Protein AF-A0AAW1ATE4-F1 (afdb_monomer)

Mean predicted aligned error: 20.97 Å

Solvent-accessible surface area (backbone atoms only — not comparable to full-atom values): 43400 Å² total; per-residue (Å²): 132,89,85,89,86,90,88,86,87,87,91,84,89,86,90,86,86,86,87,83,88,84,89,86,86,84,89,88,83,87,87,88,92,88,87,85,88,91,90,89,90,93,88,84,88,90,90,84,92,85,89,89,84,89,90,86,88,87,90,82,89,82,89,86,90,87,90,84,87,90,87,89,89,85,85,85,90,85,93,84,83,91,86,84,90,88,88,85,88,83,88,84,88,83,90,88,86,90,85,89,89,84,90,90,82,89,80,90,80,89,81,84,90,84,93,82,85,90,89,79,87,86,90,80,93,78,83,88,80,94,73,84,86,78,74,77,78,68,76,78,68,75,79,71,66,48,88,79,44,73,50,60,45,72,39,49,70,30,24,54,79,45,57,67,39,61,70,57,35,53,50,53,37,62,54,56,71,74,40,44,34,34,41,37,31,44,32,52,42,94,87,39,62,33,58,53,52,48,53,49,52,36,43,68,74,33,91,56,59,58,48,74,53,70,54,70,78,32,40,82,64,92,67,50,29,22,51,34,39,42,32,26,63,91,57,39,44,82,76,49,73,50,67,59,78,65,63,57,87,89,56,93,67,57,80,49,49,43,57,32,60,34,37,34,28,39,23,80,42,38,87,55,47,61,43,34,41,38,44,40,60,39,51,51,97,45,12,55,59,41,52,24,49,48,43,56,52,50,50,48,46,30,72,76,68,69,50,60,37,35,39,40,35,21,37,35,35,54,22,69,94,42,31,48,84,84,50,46,75,75,19,54,49,66,63,38,86,68,41,45,67,52,50,50,81,89,39,57,61,60,79,59,103,62,81,28,20,25,50,40,42,32,34,25,32,67,64,46,57,70,68,54,65,84,89,66,65,70,74,80,58,54,41,73,78,69,68,47,53,72,69,63,43,38,52,51,69,43,94,72,77,92,78,82,81,84,86,80,86,84,92,83,90,83,81,85,84,83,89,83,87,85,83,86,84,91,78,91,76,84,92,74,74,94,72,79,79,82,82,70,83,70,66,75,57,44,32,38,35,24,27,48,33,62,68,31,24,54,75,49,56,66,38,77,64,44,32,55,50,52,44,62,56,58,67,74,43,36,31,33,41,39,31,47,32,54,45,95,83,41,61,36,59,53,52,48,47,56,47,36,49,70,76,43,98,55,53,57,50,74,52,67,49,69,84,34,41,86,60,96,68,52,28,27,52,35,38,42,32,22,63,79,50,35,45,86,73,50,74,49,72,49,90,55,90,88,52,73,43,60,41,54,34,54,31,36,32,32,31,31,59,95,52,93,36,65,44,35,40,36,43,42,58,46,56,56,92,45,16,56,57,43,53,22,51,48,43,59,52,50,53,52,44,32,70,76,65,74,51,53,32,36,36,38,34,22,38,37,36,54,22,68,95,38,34,41,92,73,52,51,79,74,16,50,48,69,68,38,86,67,40,42,73,54,50,54,86,88,42,57,25,51,63,57,100,71,80,33,20,25,49,41,40,33,36,25,33,82,61,45,64,59,16,45,43,90,82,46,45,41,67,51,60,56,36,74,73,70,68,47,54,73,65,63,32,50,69,47,17,52,42,39,33,40,33,34,31,28,57,68,76

Secondary structure (DSSP, 8-state):
-----------------------------------------------------------------------------------------PPP---------------------------------------------------------EEEEEEEEESHHHHSSHHHHHHHHHHHTT-SEEEEEEE--TT-HHHHHHHHHHHHH-SSPEEEEEPPPB-SSS--BEEEEEEETTT-EEEEEEE---S-TT-S--S-TT--EEEEEE-TTSSSSEEEEEE----GGGHHHHHHHHHHHHHHHHHHH----EEEEEE---STTTS-TTTGGG-HHHHSTTSEESS-TT----SSS-----EEEEEESHHHHHHS-TT------HHHHHT--HHHHHTTTSS----------------PPPP--------PPPP--TTTTSS----PPEEEEEEEEEEESHHHHH-TTHHHHHHHHHTT-SEEEEEEE--TTSHHHHHHHHHHHHH-SS-EEEEE---B-SSS--BEEEEEEETTTEEEEEEEEPP-TT---SS--EEEEEEETTSS-EEEEEE----TTTHHHHHHHHHHHHHHHHHHH----EEEEEE---STTTS-TTGGGG-HHHHSTT-EESS-TT---BSSS-----EEEEE-STTHHHHBPTT--EE--HHHHHT--HHHHHHH-SBPPEEEEES--

Organism: Crotalus adamanteus (NCBI:txid8729)

InterPro domains:
  IPR005135 Endonuclease/exonuclease/phosphatase [PF03372] (153-365)
  IPR005135 Endonuclease/exonuclease/phosphatase [PF03372] (450-691)
  IPR016202 Deoxyribonuclease I [PR00130] (158-187)
  IPR016202 Deoxyribonuclease I [PR00130] (188-217)
  IPR016202 Deoxyribonuclease I [PR00130] (227-256)
  IPR016202 Deoxyribonuclease I [PR00130] (272-301)
  IPR016202 Deoxyribonuclease I [PR00130] (302-331)
  IPR016202 Deoxyribonuclease I [PR00130] (332-361)
  IPR016202 Deoxyribonuclease I [PR00130] (361-383)
  IPR016202 Deoxyribonuclease I [SM00476] (129-397)
  IPR016202 Deoxyribonuclease I [SM00476] (429-699)
  IPR018057 Deoxyribonuclease I, active site [PS00919] (277-297)
  IPR033125 Deoxyribonuclease I, conservied site [PS00918] (314-321)
  IPR033125 Deoxyribonuclease I, conservied site [PS00918] (606-613)
  IPR036691 Endonuclease/exonuclease/phosphatase superfamily [G3DSA:3.60.10.10] (148-398)
  IPR036691 Endonuclease/exonuclease/phosphatase superfamily [G3DSA:3.60.10.10] (446-699)
  IPR036691 Endonuclease/exonuclease/phosphatase superfamily [SSF56219] (148-382)
  IPR036691 Endonuclease/exonuclease/phosphatase superfamily [SSF56219] (447-698)

Radius of gyration: 39.4 Å; Cα contacts (8 Å, |Δi|>4): 1087; chains: 1; bounding box: 134×125×100 Å

Sequence (701 aa):
MPARPPARNPGRPERGRRLRGPGDASPFVSPPFRGAAPAGPPGALPAGRLGPGAEKPADALQGPDKGRPDKSLDPELRLRGERVVGEVDQPRGQKRPGVAPSKGSPSSGWRSSARARFLGPPLTETAPPAGSATAHFGLLLPRLTLSLRIGAFNIRAFGDKKLSNQTISSFIVRILTAYDLALIQEVRDADLSAVKKLMHLVNWASPNAFSYLVSKPLGHNSYKEQYLFIYRRDRVSPVESYYYKDGCEPCSNTTFSRKPFIVKFAVPQAEVKELVLVPLHAAPEAAVTEIDALYDVYQDVKSRWGATDALLLGDFNAGCKYVRVEDWPSIRLRSIKDFQWLILDTADTTVTNTVCAYDRIVAVGSKLRESILPATAKVDNFQKTLKLSSKDALAFQTEGEPGYATARREFRGSSKPPLDSVQGSSMKLVAILPGLALMLQAAVALQICAFNIRSFGDTKLSDQSVSKIIVKILSRYDLVLVQEVRDTDLSAVQELVKRLNRASKHSYDYVISESLGRENYKEMYLFLYRTQSFSLVNQYQYPNPDSTFSRPPFIVKFAASGSKNELVLVPLHTPPNEAVAEIDALYDVYLKVIDKWQTDNIMFLGDFNADCSYVGKKDWSSIRLRTSEVFKWLISDDIDTTVGNSDCAYDRIVVSGSKLRKWIVPKSAKVFDFQRAFKLSQEEALAVSDHFPVEAELTSP

pLDDT: mean 76.96, std 26.74, range [24.56, 98.94]

Structure (mmCIF, N/CA/C/O backbone):
data_AF-A0AAW1ATE4-F1
#
_entry.id   AF-A0AAW1ATE4-F1
#
loop_
_atom_site.group_PDB
_atom_site.id
_atom_site.type_symbol
_atom_site.label_atom_id
_atom_site.label_alt_id
_atom_site.label_comp_id
_atom_site.label_asym_id
_atom_site.label_entity_id
_atom_site.label_seq_id
_atom_site.pdbx_PDB_ins_code
_atom_site.Cartn_x
_atom_site.Cartn_y
_atom_site.Cartn_z
_atom_site.occupancy
_atom_site.B_iso_or_equiv
_atom_site.auth_seq_id
_atom_site.auth_comp_id
_atom_site.auth_asym_id
_atom_site.auth_atom_id
_atom_site.pdbx_PDB_model_num
ATOM 1 N N . MET A 1 1 ? 18.763 59.905 25.344 1.00 46.28 1 MET A N 1
ATOM 2 C CA . MET A 1 1 ? 18.373 60.446 24.015 1.00 46.28 1 MET A CA 1
ATOM 3 C C . MET A 1 1 ? 19.020 61.824 23.892 1.00 46.28 1 MET A C 1
ATOM 5 O O . MET A 1 1 ? 19.184 62.424 24.949 1.00 46.28 1 MET A O 1
ATOM 9 N N . PRO A 1 2 ? 19.490 62.291 22.716 1.00 58.91 2 PRO A N 1
ATOM 10 C CA . PRO A 1 2 ? 18.819 62.252 21.404 1.00 58.91 2 PRO A CA 1
ATOM 11 C C . PRO A 1 2 ? 19.425 61.224 20.421 1.00 58.91 2 PRO A C 1
ATOM 13 O O . PRO A 1 2 ? 19.948 60.208 20.878 1.00 58.91 2 PRO A O 1
ATOM 16 N N . ALA A 1 3 ? 19.268 61.418 19.099 1.00 43.12 3 ALA A N 1
ATOM 17 C CA . ALA A 1 3 ? 19.493 60.382 18.085 1.00 43.12 3 ALA A CA 1
ATOM 18 C C . ALA A 1 3 ? 20.007 60.873 16.707 1.00 43.12 3 ALA A C 1
ATOM 20 O O . ALA A 1 3 ? 19.557 61.894 16.198 1.00 43.12 3 ALA A O 1
ATOM 21 N N . ARG A 1 4 ? 20.792 59.984 16.069 1.00 44.59 4 ARG A N 1
ATOM 22 C CA . ARG A 1 4 ? 21.057 59.809 14.616 1.00 44.59 4 ARG A CA 1
ATOM 23 C C . ARG A 1 4 ? 21.988 60.812 13.869 1.00 44.59 4 ARG A C 1
ATOM 25 O O . ARG A 1 4 ? 22.294 61.867 14.409 1.00 44.59 4 ARG A O 1
ATOM 32 N N . PRO A 1 5 ? 22.568 60.398 12.706 1.00 69.69 5 PRO A N 1
ATOM 33 C CA . PRO A 1 5 ? 23.907 60.828 12.256 1.00 69.69 5 PRO A CA 1
ATOM 34 C C . PRO A 1 5 ? 23.909 61.573 10.895 1.00 69.69 5 PRO A C 1
ATOM 36 O O . PRO A 1 5 ? 22.839 61.896 10.378 1.00 69.69 5 PRO A O 1
ATOM 39 N N . PRO A 1 6 ? 25.088 61.819 10.277 1.00 58.69 6 PRO A N 1
ATOM 40 C CA . PRO A 1 6 ? 25.562 60.885 9.235 1.00 58.69 6 PRO A CA 1
ATOM 41 C C . PRO A 1 6 ? 27.085 60.598 9.264 1.00 58.69 6 PRO A C 1
ATOM 43 O O . PRO A 1 6 ? 27.816 61.113 10.103 1.00 58.69 6 PRO A O 1
ATOM 46 N N . ALA A 1 7 ? 27.563 59.741 8.351 1.00 40.22 7 ALA A N 1
ATOM 47 C CA . ALA A 1 7 ? 28.939 59.223 8.318 1.00 40.22 7 ALA A CA 1
ATOM 48 C C . ALA A 1 7 ? 29.846 59.872 7.248 1.00 40.22 7 ALA A C 1
ATOM 50 O O . ALA A 1 7 ? 29.379 60.247 6.173 1.00 40.22 7 ALA A O 1
ATOM 51 N N . ARG A 1 8 ? 31.163 59.900 7.512 1.00 35.44 8 ARG A N 1
ATOM 52 C CA . ARG A 1 8 ? 32.274 60.080 6.549 1.00 35.44 8 ARG A CA 1
ATOM 53 C C . ARG A 1 8 ? 33.552 59.456 7.123 1.00 35.44 8 ARG A C 1
ATOM 55 O O . ARG A 1 8 ? 33.793 59.628 8.312 1.00 35.44 8 ARG A O 1
ATOM 62 N N . ASN A 1 9 ? 34.394 58.825 6.295 1.00 35.75 9 ASN A N 1
ATOM 63 C CA . ASN A 1 9 ? 35.826 58.652 6.597 1.00 35.75 9 ASN A CA 1
ATOM 64 C C . ASN A 1 9 ? 36.662 58.334 5.325 1.00 35.75 9 ASN A C 1
ATOM 66 O O . ASN A 1 9 ? 36.251 57.454 4.567 1.00 35.75 9 ASN A O 1
ATOM 70 N N . PRO A 1 10 ? 37.800 59.012 5.064 1.00 47.81 10 PRO A N 1
ATOM 71 C CA . PRO A 1 10 ? 38.757 58.685 3.992 1.00 47.81 10 PRO A CA 1
ATOM 72 C C . PRO A 1 10 ? 40.072 58.053 4.519 1.00 47.81 10 PRO A C 1
ATOM 74 O O . PRO A 1 10 ? 40.373 58.165 5.704 1.00 47.81 10 PRO A O 1
ATOM 77 N N . GLY A 1 11 ? 40.911 57.455 3.652 1.00 30.06 11 GLY A N 1
ATOM 78 C CA . GLY A 1 11 ? 42.280 57.037 4.036 1.00 30.06 11 GLY A CA 1
ATOM 79 C C . GLY A 1 11 ? 43.089 56.239 2.989 1.00 30.06 11 GLY A C 1
ATOM 80 O O . GLY A 1 11 ? 42.661 55.175 2.550 1.00 30.06 11 GLY A O 1
ATOM 81 N N . ARG A 1 12 ? 44.267 56.758 2.593 1.00 35.06 12 ARG A N 1
ATOM 82 C CA . ARG A 1 12 ? 45.320 56.175 1.707 1.00 35.06 12 ARG A CA 1
ATOM 83 C C . ARG A 1 12 ? 46.525 57.160 1.670 1.00 35.06 12 ARG A C 1
ATOM 85 O O . ARG A 1 12 ? 46.280 58.315 2.021 1.00 35.06 12 ARG A O 1
ATOM 92 N N . PRO A 1 13 ? 47.722 56.859 1.099 1.00 56.91 13 PRO A N 1
ATOM 93 C CA . PRO A 1 13 ? 48.429 55.589 0.815 1.00 56.91 13 PRO A CA 1
ATOM 94 C C . PRO A 1 13 ? 49.706 55.490 1.734 1.00 56.91 13 PRO A C 1
ATOM 96 O O . PRO A 1 13 ? 49.521 55.770 2.909 1.00 56.91 13 PRO A O 1
ATOM 99 N N . GLU A 1 14 ? 50.970 55.093 1.444 1.00 33.28 14 GLU A N 1
ATOM 100 C CA . GLU A 1 14 ? 51.760 54.676 0.253 1.00 33.28 14 GLU A CA 1
ATOM 101 C C . GLU A 1 14 ? 52.920 53.670 0.574 1.00 33.28 14 GLU A C 1
ATOM 103 O O . GLU A 1 14 ? 53.337 53.493 1.713 1.00 33.28 14 GLU A O 1
ATOM 108 N N . ARG A 1 15 ? 53.440 53.063 -0.506 1.00 38.31 15 ARG A N 1
ATOM 109 C CA . ARG A 1 15 ? 54.700 52.310 -0.813 1.00 38.31 15 ARG A CA 1
ATOM 110 C C . ARG A 1 15 ? 55.956 52.238 0.102 1.00 38.31 15 ARG A C 1
ATOM 112 O O . ARG A 1 15 ? 56.492 53.246 0.546 1.00 38.31 15 ARG A O 1
ATOM 119 N N . GLY A 1 16 ? 56.640 51.079 -0.023 1.00 31.05 16 GLY A N 1
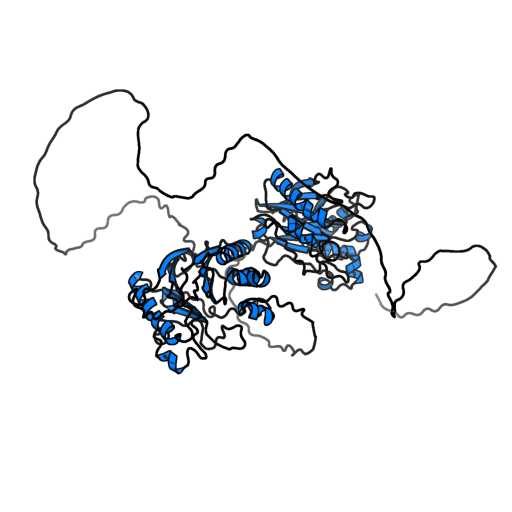ATOM 120 C CA . GLY A 1 16 ? 58.120 50.889 -0.016 1.00 31.05 16 GLY A CA 1
ATOM 121 C C . GLY A 1 16 ? 58.581 49.646 0.779 1.00 31.05 16 GLY A C 1
ATOM 122 O O . GLY A 1 16 ? 57.984 49.374 1.807 1.00 31.05 16 GLY A O 1
ATOM 123 N N . ARG A 1 17 ? 59.590 48.820 0.421 1.00 32.59 17 ARG A N 1
ATOM 124 C CA . ARG A 1 17 ? 60.541 48.684 -0.724 1.00 32.59 17 ARG A CA 1
ATOM 125 C C . ARG A 1 17 ? 60.870 47.173 -0.955 1.00 32.59 17 ARG A C 1
ATOM 127 O O . ARG A 1 17 ? 60.460 46.337 -0.163 1.00 32.59 17 ARG A O 1
ATOM 134 N N . ARG A 1 18 ? 61.612 46.813 -2.023 1.00 38.41 18 ARG A N 1
ATOM 135 C CA . ARG A 1 18 ? 62.042 45.422 -2.362 1.00 38.41 18 ARG A CA 1
ATOM 136 C C . ARG A 1 18 ? 63.415 45.022 -1.781 1.00 38.41 18 ARG A C 1
ATOM 138 O O . ARG A 1 18 ? 64.302 45.870 -1.760 1.00 38.41 18 ARG A O 1
ATOM 145 N N . LEU A 1 19 ? 63.636 43.715 -1.559 1.00 32.38 19 LEU A N 1
ATOM 146 C CA . LEU A 1 19 ? 64.928 43.009 -1.746 1.00 32.38 19 LEU A CA 1
ATOM 147 C C . LEU A 1 19 ? 64.717 41.624 -2.432 1.00 32.38 19 LEU A C 1
ATOM 149 O O . LEU A 1 19 ? 63.675 41.435 -3.056 1.00 32.38 19 LEU A O 1
ATOM 153 N N . ARG A 1 20 ? 65.737 40.743 -2.480 1.00 33.69 20 ARG A N 1
ATOM 154 C CA . ARG A 1 20 ? 65.942 39.678 -3.503 1.00 33.69 20 ARG A CA 1
ATOM 155 C C . ARG A 1 20 ? 65.688 38.235 -2.986 1.00 33.69 20 ARG A C 1
ATOM 157 O O . ARG A 1 20 ? 65.739 38.021 -1.784 1.00 33.69 20 ARG A O 1
ATOM 164 N N . GLY A 1 21 ? 65.453 37.274 -3.900 1.00 28.25 21 GLY A N 1
ATOM 165 C CA . GLY A 1 21 ? 65.449 35.804 -3.652 1.00 28.25 21 GLY A CA 1
ATOM 166 C C . GLY A 1 21 ? 66.847 35.159 -3.821 1.00 28.25 21 GLY A C 1
ATOM 167 O O . GLY A 1 21 ? 67.809 35.931 -3.745 1.00 28.25 21 GLY A O 1
ATOM 168 N N . PRO A 1 22 ? 67.014 33.835 -4.114 1.00 53.03 22 PRO A N 1
ATOM 169 C CA . PRO A 1 22 ? 66.054 32.867 -4.707 1.00 53.03 22 PRO A CA 1
ATOM 170 C C . PRO A 1 22 ? 66.010 31.446 -4.045 1.00 53.03 22 PRO A C 1
ATOM 172 O O . PRO A 1 22 ? 66.649 31.235 -3.021 1.00 53.03 22 PRO A O 1
ATOM 175 N N . GLY A 1 23 ? 65.321 30.477 -4.684 1.00 30.19 23 GLY A N 1
ATOM 176 C CA . GLY A 1 23 ? 65.329 29.021 -4.376 1.00 30.19 23 GLY A CA 1
ATOM 177 C C . GLY A 1 23 ? 64.262 28.573 -3.354 1.00 30.19 23 GLY A C 1
ATOM 178 O O . GLY A 1 23 ? 64.054 29.272 -2.369 1.00 30.19 23 GLY A O 1
ATOM 179 N N . ASP A 1 24 ? 63.507 27.475 -3.510 1.00 32.50 24 ASP A N 1
ATOM 180 C CA . ASP A 1 24 ? 63.437 26.449 -4.575 1.00 32.50 24 ASP A CA 1
ATOM 181 C C . ASP A 1 24 ? 61.974 26.089 -4.951 1.00 32.50 24 ASP A C 1
ATOM 183 O O . ASP A 1 24 ? 61.018 26.597 -4.365 1.00 32.50 24 ASP A O 1
ATOM 187 N N . ALA A 1 25 ? 61.801 25.237 -5.971 1.00 32.50 25 ALA A N 1
ATOM 188 C CA . ALA A 1 25 ? 60.526 24.817 -6.579 1.00 32.50 25 ALA A CA 1
ATOM 189 C C . ALA A 1 25 ? 60.298 23.286 -6.405 1.00 32.50 25 ALA A C 1
ATOM 191 O O . ALA A 1 25 ? 61.232 22.586 -6.033 1.00 32.50 25 ALA A O 1
ATOM 192 N N . SER A 1 26 ? 59.142 22.650 -6.660 1.00 36.22 26 SER A N 1
ATOM 193 C CA . SER A 1 26 ? 57.835 23.063 -7.215 1.00 36.22 26 SER A CA 1
ATOM 194 C C . SER A 1 26 ? 56.729 22.055 -6.784 1.00 36.22 26 SER A C 1
ATOM 196 O O . SER A 1 26 ? 57.073 20.984 -6.281 1.00 36.22 26 SER A O 1
ATOM 198 N N . PRO A 1 27 ? 55.419 22.331 -6.976 1.00 47.56 27 PRO A N 1
ATOM 199 C CA . PRO A 1 27 ? 54.317 21.446 -6.562 1.00 47.56 27 PRO A CA 1
ATOM 200 C C . PRO A 1 27 ? 53.849 20.470 -7.665 1.00 47.56 27 PRO A C 1
ATOM 202 O O . PRO A 1 27 ? 54.242 20.595 -8.824 1.00 47.56 27 PRO A O 1
ATOM 205 N N . PHE A 1 28 ? 52.926 19.558 -7.324 1.00 30.02 28 PHE A N 1
ATOM 206 C CA . PHE A 1 28 ? 52.178 18.730 -8.286 1.00 30.02 28 PHE A CA 1
ATOM 207 C C . PHE A 1 28 ? 50.675 19.058 -8.307 1.00 30.02 28 PHE A C 1
ATOM 209 O O . PHE A 1 28 ? 50.084 19.388 -7.280 1.00 30.02 28 PHE A O 1
ATOM 216 N N . VAL A 1 29 ? 50.067 18.960 -9.495 1.00 33.41 29 VAL A N 1
ATOM 217 C CA . VAL A 1 29 ? 48.660 19.293 -9.801 1.00 33.41 29 VAL A CA 1
ATOM 218 C C . VAL A 1 29 ? 48.060 18.201 -10.705 1.00 33.41 29 VAL A C 1
ATOM 220 O O . VAL A 1 29 ? 48.783 17.541 -11.449 1.00 33.41 29 VAL A O 1
ATOM 223 N N . SER A 1 30 ? 46.742 17.994 -10.628 1.00 33.41 30 SER A N 1
ATOM 224 C CA . SER A 1 30 ? 45.988 16.954 -11.349 1.00 33.41 30 SER A CA 1
ATOM 225 C C . SER A 1 30 ? 45.911 17.150 -12.882 1.00 33.41 30 SER A C 1
ATOM 227 O O . SER A 1 30 ? 45.843 18.292 -13.340 1.00 33.41 30 SER A O 1
ATOM 229 N N . PRO A 1 31 ? 45.821 16.065 -13.685 1.00 40.84 31 PRO A N 1
ATOM 230 C CA . PRO A 1 31 ? 45.549 16.119 -15.130 1.00 40.84 31 PRO A CA 1
ATOM 231 C C . PRO A 1 31 ? 44.036 16.013 -15.498 1.00 40.84 31 PRO A C 1
ATOM 233 O O . PRO A 1 31 ? 43.252 15.543 -14.671 1.00 40.84 31 PRO A O 1
ATOM 236 N N . PRO A 1 32 ? 43.602 16.413 -16.722 1.00 49.31 32 PRO A N 1
ATOM 237 C CA . PRO A 1 32 ? 42.180 16.511 -17.116 1.00 49.31 32 PRO A CA 1
ATOM 238 C C . PRO A 1 32 ? 41.705 15.556 -18.256 1.00 49.31 32 PRO A C 1
ATOM 240 O O . PRO A 1 32 ? 42.462 14.749 -18.783 1.00 49.31 32 PRO A O 1
ATOM 243 N N . PHE A 1 33 ? 40.430 15.695 -18.664 1.00 35.50 33 PHE A N 1
ATOM 244 C CA . PHE A 1 33 ? 39.697 14.917 -19.695 1.00 35.50 33 PHE A CA 1
ATOM 245 C C . PHE A 1 33 ? 39.772 15.466 -21.148 1.00 35.50 33 PHE A C 1
ATOM 247 O O . PHE A 1 33 ? 39.700 16.683 -21.327 1.00 35.50 33 PHE A O 1
ATOM 254 N N . ARG A 1 34 ? 39.749 14.562 -22.160 1.00 37.56 34 ARG A N 1
ATOM 255 C CA . ARG A 1 34 ? 39.213 14.616 -23.574 1.00 37.56 34 ARG A CA 1
ATOM 256 C C . ARG A 1 34 ? 39.957 13.563 -24.443 1.00 37.56 34 ARG A C 1
ATOM 258 O O . ARG A 1 34 ? 41.034 13.155 -24.038 1.00 37.56 34 ARG A O 1
ATOM 265 N N . GLY A 1 35 ? 39.512 13.055 -25.605 1.00 29.64 35 GLY A N 1
ATOM 266 C CA . GLY A 1 35 ? 38.329 13.232 -26.483 1.00 29.64 35 GLY A CA 1
ATOM 267 C C . GLY A 1 35 ? 38.207 12.024 -27.465 1.00 29.64 35 GLY A C 1
ATOM 268 O O . GLY A 1 35 ? 38.861 11.018 -27.216 1.00 29.64 35 GLY A O 1
ATOM 269 N N . ALA A 1 36 ? 37.395 12.060 -28.543 1.00 32.94 36 ALA A N 1
ATOM 270 C CA . ALA A 1 36 ? 36.958 10.835 -29.271 1.00 32.94 36 ALA A CA 1
ATOM 271 C C . ALA A 1 36 ? 37.007 10.846 -30.830 1.00 32.94 36 ALA A C 1
ATOM 273 O O . ALA A 1 36 ? 36.926 11.915 -31.430 1.00 32.94 36 ALA A O 1
ATOM 274 N N . ALA A 1 37 ? 36.962 9.630 -31.430 1.00 35.12 37 ALA A N 1
ATOM 275 C CA . ALA A 1 37 ? 36.621 9.268 -32.839 1.00 35.12 37 ALA A CA 1
ATOM 276 C C . ALA A 1 37 ? 37.640 9.665 -33.957 1.00 35.12 37 ALA A C 1
ATOM 278 O O . ALA A 1 37 ? 38.499 10.498 -33.668 1.00 35.12 37 ALA A O 1
ATOM 279 N N . PRO A 1 38 ? 37.604 9.118 -35.215 1.00 50.72 38 PRO A N 1
ATOM 280 C CA . PRO A 1 38 ? 36.571 8.311 -35.912 1.00 50.72 38 PRO A CA 1
ATOM 281 C C . PRO A 1 38 ? 37.084 6.992 -36.592 1.00 50.72 38 PRO A C 1
ATOM 283 O O . PRO A 1 38 ? 37.983 6.353 -36.058 1.00 50.72 38 PRO A O 1
ATOM 286 N N . ALA A 1 39 ? 36.482 6.532 -37.714 1.00 36.00 39 ALA A N 1
ATOM 287 C CA . ALA A 1 39 ? 36.603 5.164 -38.280 1.00 36.00 39 ALA A CA 1
ATOM 288 C C . ALA A 1 39 ? 36.851 5.074 -39.819 1.00 36.00 39 ALA A C 1
ATOM 290 O O . ALA A 1 39 ? 36.584 6.037 -40.536 1.00 36.00 39 ALA A O 1
ATOM 291 N N . GLY A 1 40 ? 37.284 3.901 -40.335 1.00 29.25 40 GLY A N 1
ATOM 292 C CA . GLY A 1 40 ? 37.405 3.571 -41.780 1.00 29.25 40 GLY A CA 1
ATOM 293 C C . GLY A 1 40 ? 37.854 2.107 -42.098 1.00 29.25 40 GLY A C 1
ATOM 294 O O . GLY A 1 40 ? 38.320 1.443 -41.174 1.00 29.25 40 GLY A O 1
ATOM 295 N N . PRO A 1 41 ? 37.681 1.567 -43.340 1.00 47.97 41 PRO A N 1
ATOM 296 C CA . PRO A 1 41 ? 37.652 0.106 -43.643 1.00 47.97 41 PRO A CA 1
ATOM 297 C C . PRO A 1 41 ? 38.587 -0.343 -44.836 1.00 47.97 41 PRO A C 1
ATOM 299 O O . PRO A 1 41 ? 39.496 0.415 -45.162 1.00 47.97 41 PRO A O 1
ATOM 302 N N . PRO A 1 42 ? 38.384 -1.474 -45.578 1.00 54.69 42 PRO A N 1
ATOM 303 C CA . PRO A 1 42 ? 38.532 -2.905 -45.196 1.00 54.69 42 PRO A CA 1
ATOM 304 C C . PRO A 1 42 ? 39.303 -3.823 -46.219 1.00 54.69 42 PRO A C 1
ATOM 306 O O . PRO A 1 42 ? 39.586 -3.412 -47.341 1.00 54.69 42 PRO A O 1
ATOM 309 N N . GLY A 1 43 ? 39.518 -5.118 -45.892 1.00 29.39 43 GLY A N 1
ATOM 310 C CA . GLY A 1 43 ? 39.906 -6.225 -46.822 1.00 29.39 43 GLY A CA 1
ATOM 311 C C . GLY A 1 43 ? 41.043 -7.139 -46.295 1.00 29.39 43 GLY A C 1
ATOM 312 O O . GLY A 1 43 ? 41.753 -6.714 -45.393 1.00 29.39 43 GLY A O 1
ATOM 313 N N . ALA A 1 44 ? 41.310 -8.377 -46.761 1.00 31.84 44 ALA A N 1
ATOM 314 C CA . ALA A 1 44 ? 40.591 -9.357 -47.609 1.00 31.84 44 ALA A CA 1
ATOM 315 C C . ALA A 1 44 ? 41.203 -10.795 -47.422 1.00 31.84 44 ALA A C 1
ATOM 317 O O . ALA A 1 44 ? 42.229 -10.931 -46.761 1.00 31.84 44 ALA A O 1
ATOM 318 N N . LEU A 1 45 ? 40.595 -11.865 -47.975 1.00 35.81 45 LEU A N 1
ATOM 319 C CA . LEU A 1 45 ? 41.047 -13.286 -47.872 1.00 35.81 45 LEU A CA 1
ATOM 320 C C . LEU A 1 45 ? 42.087 -13.698 -48.949 1.00 35.81 45 LEU A C 1
ATOM 322 O O . LEU A 1 45 ? 42.169 -13.033 -49.982 1.00 35.81 45 LEU A O 1
ATOM 326 N N . PRO A 1 46 ? 42.850 -14.805 -48.755 1.00 50.06 46 PRO A N 1
ATOM 327 C CA . PRO A 1 46 ? 42.562 -16.068 -49.483 1.00 50.06 46 PRO A CA 1
ATOM 328 C C . PRO A 1 46 ? 42.817 -17.375 -48.662 1.00 50.06 46 PRO A C 1
ATOM 330 O O . PRO A 1 46 ? 42.960 -17.314 -47.445 1.00 50.06 46 PRO A O 1
ATOM 333 N N . ALA A 1 47 ? 42.817 -18.570 -49.296 1.00 35.22 47 ALA A N 1
ATOM 334 C CA . ALA A 1 47 ? 42.776 -19.893 -48.624 1.00 35.22 47 ALA A CA 1
ATOM 335 C C . ALA A 1 47 ? 43.518 -21.064 -49.346 1.00 35.22 47 ALA A C 1
ATOM 337 O O . ALA A 1 47 ? 43.764 -20.989 -50.547 1.00 35.22 47 ALA A O 1
ATOM 338 N N . GLY A 1 48 ? 43.780 -22.182 -48.632 1.00 30.69 48 GLY A N 1
ATOM 339 C CA . GLY A 1 48 ? 44.227 -23.512 -49.140 1.00 30.69 48 GLY A CA 1
ATOM 340 C C . GLY A 1 48 ? 44.754 -24.434 -48.003 1.00 30.69 48 GLY A C 1
ATOM 341 O O . GLY A 1 48 ? 45.438 -23.922 -47.129 1.00 30.69 48 GLY A O 1
ATOM 342 N N . ARG A 1 49 ? 44.304 -25.696 -47.789 1.00 35.06 49 ARG A N 1
ATOM 343 C CA . ARG A 1 49 ? 44.552 -26.999 -48.499 1.00 35.06 49 ARG A CA 1
ATOM 344 C C . ARG A 1 49 ? 45.992 -27.548 -48.284 1.00 35.06 49 ARG A C 1
ATOM 346 O O . ARG A 1 49 ? 46.914 -26.777 -48.487 1.00 35.06 49 ARG A O 1
ATOM 353 N N . LEU A 1 50 ? 46.295 -28.809 -47.889 1.00 31.69 50 LEU A N 1
ATOM 354 C CA . LEU A 1 50 ? 45.642 -30.158 -47.944 1.00 31.69 50 LEU A CA 1
ATOM 355 C C . LEU A 1 50 ? 45.952 -31.064 -46.694 1.00 31.69 50 LEU A C 1
ATOM 357 O O . LEU A 1 50 ? 46.701 -30.644 -45.822 1.00 31.69 50 LEU A O 1
ATOM 361 N N . GLY A 1 51 ? 45.384 -32.292 -46.616 1.00 27.05 51 GLY A N 1
ATOM 362 C CA . GLY A 1 51 ? 45.685 -33.379 -45.626 1.00 27.05 51 GLY A CA 1
ATOM 363 C C . GLY A 1 51 ? 46.630 -34.482 -46.181 1.00 27.05 51 GLY A C 1
ATOM 364 O O . GLY A 1 51 ? 47.462 -34.097 -47.004 1.00 27.05 51 GLY A O 1
ATOM 365 N N . PRO A 1 52 ? 46.510 -35.815 -45.876 1.00 55.34 52 PRO A N 1
ATOM 366 C CA . PRO A 1 52 ? 45.482 -36.562 -45.095 1.00 55.34 52 PRO A CA 1
ATOM 367 C C . PRO A 1 52 ? 45.994 -37.764 -44.204 1.00 55.34 52 PRO A C 1
ATOM 369 O O . PRO A 1 52 ? 47.195 -37.965 -44.062 1.00 55.34 52 PRO A O 1
ATOM 372 N N . GLY A 1 53 ? 45.076 -38.603 -43.666 1.00 29.30 53 GLY A N 1
ATOM 373 C CA . GLY A 1 53 ? 45.304 -39.943 -43.038 1.00 29.30 53 GLY A CA 1
ATOM 374 C C . GLY A 1 53 ? 44.364 -40.206 -41.830 1.00 29.30 53 GLY A C 1
ATOM 375 O O . GLY A 1 53 ? 44.384 -39.410 -40.901 1.00 29.30 53 GLY A O 1
ATOM 376 N N . ALA A 1 54 ? 43.345 -41.089 -41.875 1.00 33.00 54 ALA A N 1
ATOM 377 C CA . ALA A 1 54 ? 43.334 -42.573 -41.749 1.00 33.00 54 ALA A CA 1
ATOM 378 C C . ALA A 1 54 ? 43.620 -43.075 -40.296 1.00 33.00 54 ALA A C 1
ATOM 380 O O . ALA A 1 54 ? 44.560 -42.586 -39.686 1.00 33.00 54 ALA A O 1
ATOM 381 N N . GLU A 1 55 ? 42.874 -44.000 -39.653 1.00 30.88 55 GLU A N 1
ATOM 382 C CA . GLU A 1 55 ? 41.844 -44.962 -40.129 1.00 30.88 55 GLU A CA 1
ATOM 383 C C . GLU A 1 55 ? 40.862 -45.469 -39.007 1.00 30.88 55 GLU A C 1
ATOM 385 O O . GLU A 1 55 ? 40.930 -45.025 -37.861 1.00 30.88 55 GLU A O 1
ATOM 390 N N . LYS A 1 56 ? 39.929 -46.386 -39.342 1.00 35.38 56 LYS A N 1
ATOM 391 C CA . LYS A 1 56 ? 38.943 -47.159 -38.507 1.00 35.38 56 LYS A CA 1
ATOM 392 C C . LYS A 1 56 ? 38.856 -48.596 -39.104 1.00 35.38 56 LYS A C 1
ATOM 394 O O . LYS A 1 56 ? 39.223 -48.668 -40.277 1.00 35.38 56 LYS A O 1
ATOM 399 N N . PRO A 1 57 ? 38.375 -49.705 -38.459 1.00 52.03 57 PRO A N 1
ATOM 400 C CA . PRO A 1 57 ? 37.113 -49.887 -37.674 1.00 52.03 57 PRO A CA 1
ATOM 401 C C . PRO A 1 57 ? 37.254 -50.844 -36.421 1.00 52.03 57 PRO A C 1
ATOM 403 O O . PRO A 1 57 ? 38.365 -51.268 -36.143 1.00 52.03 57 PRO A O 1
ATOM 406 N N . ALA A 1 58 ? 36.334 -51.008 -35.440 1.00 34.94 58 ALA A N 1
ATOM 407 C CA . ALA A 1 58 ? 34.998 -51.667 -35.267 1.00 34.94 58 ALA A CA 1
ATOM 408 C C . ALA A 1 58 ? 34.964 -53.173 -34.831 1.00 34.94 58 ALA A C 1
ATOM 410 O O . ALA A 1 58 ? 35.945 -53.884 -35.003 1.00 34.94 58 ALA A O 1
ATOM 411 N N . ASP A 1 59 ? 33.802 -53.595 -34.283 1.00 32.91 59 ASP A N 1
ATOM 412 C CA . ASP A 1 59 ? 33.307 -54.956 -33.906 1.00 32.91 59 ASP A CA 1
ATOM 413 C C . ASP A 1 59 ? 33.923 -55.719 -32.690 1.00 32.91 59 ASP A C 1
ATOM 415 O O . ASP A 1 59 ? 35.065 -55.468 -32.325 1.00 32.91 59 ASP A O 1
ATOM 419 N N . ALA A 1 60 ? 33.270 -56.697 -32.010 1.00 32.38 60 ALA A N 1
ATOM 420 C CA . ALA A 1 60 ? 31.847 -56.932 -31.629 1.00 32.38 60 ALA A CA 1
ATOM 421 C C . ALA A 1 60 ? 31.691 -58.149 -30.640 1.00 32.38 60 ALA A C 1
ATOM 423 O O . ALA A 1 60 ? 32.510 -59.060 -30.689 1.00 32.38 60 ALA A O 1
ATOM 424 N N . LEU A 1 61 ? 30.579 -58.227 -29.861 1.00 32.38 61 LEU A N 1
ATOM 425 C CA . LEU A 1 61 ? 30.078 -59.394 -29.051 1.00 32.38 61 LEU A CA 1
ATOM 426 C C . LEU A 1 61 ? 30.940 -59.808 -27.808 1.00 32.38 61 LEU A C 1
ATOM 428 O O . LEU A 1 61 ? 32.107 -59.453 -27.748 1.00 32.38 61 LEU A O 1
ATOM 432 N N . GLN A 1 62 ? 30.484 -60.500 -26.736 1.00 30.91 62 GLN A N 1
ATOM 433 C CA . GLN A 1 62 ? 29.206 -61.148 -26.322 1.00 30.91 62 GLN A CA 1
ATOM 434 C C . GLN A 1 62 ? 29.048 -61.136 -24.751 1.00 30.91 62 GLN A C 1
ATOM 436 O O . GLN A 1 62 ? 29.946 -60.656 -24.068 1.00 30.91 62 GLN A O 1
ATOM 441 N N . GLY A 1 63 ? 27.916 -61.594 -24.164 1.00 25.92 63 GLY A N 1
ATOM 442 C CA . GLY A 1 63 ? 27.560 -61.486 -22.707 1.00 25.92 63 GLY A CA 1
ATOM 443 C C . GLY A 1 63 ? 27.964 -62.679 -21.789 1.00 25.92 63 GLY A C 1
ATOM 444 O O . GLY A 1 63 ? 28.927 -63.350 -22.156 1.00 25.92 63 GLY A O 1
ATOM 445 N N . PRO A 1 64 ? 27.255 -63.025 -20.663 1.00 51.88 64 PRO A N 1
ATOM 446 C CA . PRO A 1 64 ? 25.928 -62.539 -20.193 1.00 51.88 64 PRO A CA 1
ATOM 447 C C . PRO A 1 64 ? 25.655 -62.419 -18.639 1.00 51.88 64 PRO A C 1
ATOM 449 O O . PRO A 1 64 ? 26.477 -62.785 -17.809 1.00 51.88 64 PRO A O 1
ATOM 452 N N . ASP A 1 65 ? 24.415 -62.002 -18.296 1.00 33.66 65 ASP A N 1
ATOM 453 C CA . ASP A 1 65 ? 23.543 -62.376 -17.132 1.00 33.66 65 ASP A CA 1
ATOM 454 C C . ASP A 1 65 ? 23.879 -62.003 -15.648 1.00 33.66 65 ASP A C 1
ATOM 456 O O . ASP A 1 65 ? 24.771 -62.588 -15.037 1.00 33.66 65 ASP A O 1
ATOM 460 N N . LYS A 1 66 ? 23.051 -61.130 -15.012 1.00 33.09 66 LYS A N 1
ATOM 461 C CA . LYS A 1 66 ? 22.064 -61.462 -13.925 1.00 33.09 66 LYS A CA 1
ATOM 462 C C . LYS A 1 66 ? 21.420 -60.248 -13.209 1.00 33.09 66 LYS A C 1
ATOM 464 O O . LYS A 1 66 ? 22.121 -59.357 -12.747 1.00 33.09 66 LYS A O 1
ATOM 469 N N . GLY A 1 67 ? 20.096 -60.310 -12.968 1.00 27.66 67 GLY A N 1
ATOM 470 C CA . GLY A 1 67 ? 19.403 -59.625 -11.845 1.00 27.66 67 GLY A CA 1
ATOM 471 C C . GLY A 1 67 ? 18.415 -58.475 -12.163 1.00 27.66 67 GLY A C 1
ATOM 472 O O . GLY A 1 67 ? 18.815 -57.407 -12.610 1.00 27.66 67 GLY A O 1
ATOM 473 N N . ARG A 1 68 ? 17.119 -58.662 -11.845 1.00 32.72 68 ARG A N 1
ATOM 474 C CA . ARG A 1 68 ? 16.015 -57.657 -11.859 1.00 32.72 68 ARG A CA 1
ATOM 475 C C . ARG A 1 68 ? 14.977 -58.057 -10.779 1.00 32.72 68 ARG A C 1
ATOM 477 O O . ARG A 1 68 ? 14.864 -59.261 -10.541 1.00 32.72 68 ARG A O 1
ATOM 484 N N . PRO A 1 69 ? 14.285 -57.130 -10.078 1.00 47.25 69 PRO A N 1
ATOM 485 C CA . PRO A 1 69 ? 13.021 -56.500 -10.540 1.00 47.25 69 PRO A CA 1
ATOM 486 C C . PRO A 1 69 ? 12.987 -54.974 -10.229 1.00 47.25 69 PRO A C 1
ATOM 488 O O . PRO A 1 69 ? 13.843 -54.493 -9.502 1.00 47.25 69 PRO A O 1
ATOM 491 N N . ASP A 1 70 ? 12.145 -54.072 -10.751 1.00 35.19 70 ASP A N 1
ATOM 492 C CA . ASP A 1 70 ? 10.813 -54.057 -11.400 1.00 35.19 70 ASP A CA 1
ATOM 493 C C . ASP A 1 70 ? 9.564 -54.151 -10.492 1.00 35.19 70 ASP A C 1
ATOM 495 O O . ASP A 1 70 ? 9.114 -55.253 -10.174 1.00 35.19 70 ASP A O 1
ATOM 499 N N . LYS A 1 71 ? 8.950 -52.993 -10.171 1.00 32.69 71 LYS A N 1
ATOM 500 C CA . LYS A 1 71 ? 7.522 -52.719 -10.466 1.00 32.69 71 LYS A CA 1
ATOM 501 C C . LYS A 1 71 ? 7.076 -51.270 -10.206 1.00 32.69 71 LYS A C 1
ATOM 503 O O . LYS A 1 71 ? 7.608 -50.576 -9.347 1.00 32.69 71 LYS A O 1
ATOM 508 N N . SER A 1 72 ? 6.056 -50.857 -10.955 1.00 31.83 72 SER A N 1
ATOM 509 C CA . SER A 1 72 ? 5.256 -49.627 -10.822 1.00 31.83 72 SER A CA 1
ATOM 510 C C . SER A 1 72 ? 4.126 -49.749 -9.789 1.00 31.83 72 SER A C 1
ATOM 512 O O . SER A 1 72 ? 3.644 -50.868 -9.609 1.00 31.83 72 SER A O 1
ATOM 514 N N . LEU A 1 73 ? 3.590 -48.625 -9.276 1.00 30.73 73 LEU A N 1
ATOM 515 C CA . LEU A 1 73 ? 2.135 -48.326 -9.237 1.00 30.73 73 LEU A CA 1
ATOM 516 C C . LEU A 1 73 ? 1.788 -46.960 -8.598 1.00 30.73 73 LEU A C 1
ATOM 518 O O . LEU A 1 73 ? 2.501 -46.472 -7.730 1.00 30.73 73 LEU A O 1
ATOM 522 N N . ASP A 1 74 ? 0.643 -46.421 -9.023 1.00 33.19 74 ASP A N 1
ATOM 523 C CA . ASP A 1 74 ? -0.188 -45.336 -8.456 1.00 33.19 74 ASP A CA 1
ATOM 524 C C . ASP A 1 74 ? -1.630 -45.650 -8.951 1.00 33.19 74 ASP A C 1
ATOM 526 O O . ASP A 1 74 ? -1.718 -46.162 -10.082 1.00 33.19 74 ASP A O 1
ATOM 530 N N . PRO A 1 75 ? -2.742 -45.521 -8.173 1.00 46.75 75 PRO A N 1
ATOM 531 C CA . PRO A 1 75 ? -3.519 -44.259 -8.216 1.00 46.75 75 PRO A CA 1
ATOM 532 C C . PRO A 1 75 ? -4.518 -43.939 -7.048 1.00 46.75 75 PRO A C 1
ATOM 534 O O . PRO A 1 75 ? -4.931 -44.797 -6.276 1.00 46.75 75 PRO A O 1
ATOM 537 N N . GLU A 1 76 ? -4.995 -42.683 -7.046 1.00 31.72 76 GLU A N 1
ATOM 538 C CA . GLU A 1 76 ? -6.360 -42.139 -6.769 1.00 31.72 76 GLU A CA 1
ATOM 539 C C . GLU A 1 76 ? -7.352 -42.645 -5.669 1.00 31.72 76 GLU A C 1
ATOM 541 O O . GLU A 1 76 ? -7.755 -43.802 -5.618 1.00 31.72 76 GLU A O 1
ATOM 546 N N . LEU A 1 77 ? -7.997 -41.640 -5.023 1.00 29.12 77 LEU A N 1
ATOM 547 C CA . LEU A 1 77 ? -9.363 -41.614 -4.419 1.00 29.12 77 LEU A CA 1
ATOM 548 C C . LEU A 1 77 ? -9.622 -42.514 -3.165 1.00 29.12 77 LEU A C 1
ATOM 550 O O . LEU A 1 77 ? -8.901 -43.459 -2.898 1.00 29.12 77 LEU A O 1
ATOM 554 N N . ARG A 1 78 ? -10.617 -42.277 -2.278 1.00 27.41 78 ARG A N 1
ATOM 555 C CA . ARG A 1 78 ? -11.869 -41.477 -2.339 1.00 27.41 78 ARG A CA 1
ATOM 556 C C . ARG A 1 78 ? -12.370 -41.013 -0.945 1.00 27.41 78 ARG A C 1
ATOM 558 O O . ARG A 1 78 ? -11.964 -41.544 0.079 1.00 27.41 78 ARG A O 1
ATOM 565 N N . LEU A 1 79 ? -13.333 -40.081 -0.914 1.00 32.53 79 LEU A N 1
ATOM 566 C CA . LEU A 1 79 ? -14.047 -39.592 0.289 1.00 32.53 79 LEU A CA 1
ATOM 567 C C . LEU A 1 79 ? -15.258 -40.460 0.708 1.00 32.53 79 LEU A C 1
ATOM 569 O O . LEU A 1 79 ? -16.069 -40.795 -0.159 1.00 32.53 79 LEU A O 1
ATOM 573 N N . ARG A 1 80 ? -15.424 -40.694 2.028 1.00 28.11 80 ARG A N 1
ATOM 574 C CA . ARG A 1 80 ? -16.656 -40.911 2.859 1.00 28.11 80 ARG A CA 1
ATOM 575 C C . ARG A 1 80 ? -16.237 -41.538 4.215 1.00 28.11 80 ARG A C 1
ATOM 577 O O . ARG A 1 80 ? -15.188 -42.160 4.268 1.00 28.11 80 ARG A O 1
ATOM 584 N N . GLY A 1 81 ? -16.975 -41.437 5.325 1.00 25.34 81 GLY A N 1
ATOM 585 C CA . GLY A 1 81 ? -18.182 -40.653 5.606 1.00 25.34 81 GLY A CA 1
ATOM 586 C C . GLY A 1 81 ? -18.977 -41.188 6.816 1.00 25.34 81 GLY A C 1
ATOM 587 O O . GLY A 1 81 ? -19.121 -42.393 6.963 1.00 25.34 81 GLY A O 1
ATOM 588 N N . GLU A 1 82 ? -19.561 -40.268 7.592 1.00 28.61 82 GLU A N 1
ATOM 589 C CA . GLU A 1 82 ? -20.668 -40.471 8.558 1.00 28.61 82 GLU A CA 1
ATOM 590 C C . GLU A 1 82 ? -20.391 -41.057 9.965 1.00 28.61 82 GLU A C 1
ATOM 592 O O . GLU A 1 82 ? -19.303 -41.506 10.309 1.00 28.61 82 GLU A O 1
ATOM 597 N N . ARG A 1 83 ? -21.404 -40.875 10.828 1.00 32.59 83 ARG A N 1
ATOM 598 C CA . ARG A 1 83 ? -21.433 -41.050 12.295 1.00 32.59 83 ARG A CA 1
ATOM 599 C C . ARG A 1 83 ? -21.948 -42.441 12.679 1.00 32.59 83 ARG A C 1
ATOM 601 O O . ARG A 1 83 ? -22.757 -42.979 11.935 1.00 32.59 83 ARG A O 1
ATOM 608 N N . VAL A 1 84 ? -21.695 -42.881 13.920 1.00 27.80 84 VAL A N 1
ATOM 609 C CA . VAL A 1 84 ? -22.771 -43.309 14.850 1.00 27.80 84 VAL A CA 1
ATOM 610 C C . VAL A 1 84 ? -22.288 -43.357 16.313 1.00 27.80 84 VAL A C 1
ATOM 612 O O . VAL A 1 84 ? -21.093 -43.315 16.590 1.00 27.80 84 VAL A O 1
ATOM 615 N N . VAL A 1 85 ? -23.258 -43.335 17.231 1.00 29.12 85 VAL A N 1
ATOM 616 C CA . VAL A 1 85 ? -23.159 -43.309 18.703 1.00 29.12 85 VAL A CA 1
ATOM 617 C C . VAL A 1 85 ? -22.499 -44.573 19.289 1.00 29.12 85 VAL A C 1
ATOM 619 O O . VAL A 1 85 ? -22.700 -45.664 18.764 1.00 29.12 85 VAL A O 1
ATOM 622 N N . GLY A 1 86 ? -21.799 -44.438 20.424 1.00 26.83 86 GLY A N 1
ATOM 623 C CA . GLY A 1 86 ? -21.315 -45.560 21.241 1.00 26.83 86 GLY A CA 1
ATOM 624 C C . GLY A 1 86 ? -20.885 -45.125 22.651 1.00 26.83 86 GLY A C 1
ATOM 625 O O . GLY A 1 86 ? -19.799 -44.584 22.825 1.00 26.83 86 GLY A O 1
ATOM 626 N N . GLU A 1 87 ? -21.741 -45.358 23.647 1.00 27.81 87 GLU A N 1
ATOM 627 C CA . GLU A 1 87 ? -21.564 -45.012 25.069 1.00 27.81 87 GLU A CA 1
ATOM 628 C C . GLU A 1 87 ? -21.490 -46.299 25.912 1.00 27.81 87 GLU A C 1
ATOM 630 O O . GLU A 1 87 ? -22.428 -47.087 25.833 1.00 27.81 87 GLU A O 1
ATOM 635 N N . VAL A 1 88 ? -20.429 -46.505 26.717 1.00 29.03 88 VAL A N 1
ATOM 636 C CA . VAL A 1 88 ? -20.386 -47.472 27.848 1.00 29.03 88 VAL A CA 1
ATOM 637 C C . VAL A 1 88 ? -19.383 -47.036 28.944 1.00 29.03 88 VAL A C 1
ATOM 639 O O . VAL A 1 88 ? -18.177 -47.032 28.723 1.00 29.03 88 VAL A O 1
ATOM 642 N N . ASP A 1 89 ? -19.933 -46.725 30.122 1.00 28.25 89 ASP A N 1
ATOM 643 C CA . ASP A 1 89 ? -19.504 -46.942 31.524 1.00 28.25 89 ASP A CA 1
ATOM 644 C C . ASP A 1 89 ? -18.059 -46.807 32.076 1.00 28.25 89 ASP A C 1
ATOM 646 O O . ASP A 1 89 ? -17.067 -47.354 31.600 1.00 28.25 89 ASP A O 1
ATOM 650 N N . GLN A 1 90 ? -18.033 -46.222 33.286 1.00 29.62 90 GLN A N 1
ATOM 651 C CA . GLN A 1 90 ? -17.020 -46.370 34.346 1.00 29.62 90 GLN A CA 1
ATOM 652 C C . GLN A 1 90 ? -17.400 -47.492 35.356 1.00 29.62 90 GLN A C 1
ATOM 654 O O . GLN A 1 90 ? -18.561 -47.903 35.414 1.00 29.62 90 GLN A O 1
ATOM 659 N N . PRO A 1 91 ? -16.468 -48.000 36.196 1.00 41.44 91 PRO A N 1
ATOM 660 C CA . PRO A 1 91 ? -16.735 -49.115 37.120 1.00 41.44 91 PRO A CA 1
ATOM 661 C C . PRO A 1 91 ? -17.539 -48.771 38.400 1.00 41.44 91 PRO A C 1
ATOM 663 O O . PRO A 1 91 ? -17.751 -47.622 38.774 1.00 41.44 91 PRO A O 1
ATOM 666 N N . ARG A 1 92 ? -17.995 -49.828 39.093 1.00 32.44 92 ARG A N 1
ATOM 667 C CA . ARG A 1 92 ? -19.051 -49.828 40.131 1.00 32.44 92 ARG A CA 1
ATOM 668 C C . ARG A 1 92 ? -18.586 -49.501 41.569 1.00 32.44 92 ARG A C 1
ATOM 670 O O . ARG A 1 92 ? -17.772 -50.233 42.118 1.00 32.44 92 ARG A O 1
ATOM 677 N N . GLY A 1 93 ? -19.300 -48.588 42.241 1.00 29.11 93 GLY A N 1
ATOM 678 C CA . GLY A 1 93 ? -20.466 -48.936 43.089 1.00 29.11 93 GLY A CA 1
ATOM 679 C C . GLY A 1 93 ? -20.314 -49.201 44.604 1.00 29.11 93 GLY A C 1
ATOM 680 O O . GLY A 1 93 ? -19.303 -49.710 45.078 1.00 29.11 93 GLY A O 1
ATOM 681 N N . GLN A 1 94 ? -21.412 -48.968 45.352 1.00 29.48 94 GLN A N 1
ATOM 682 C CA . GLN A 1 94 ? -21.759 -49.683 46.596 1.00 29.48 94 GLN A CA 1
ATOM 683 C C . GLN A 1 94 ? -23.266 -49.601 46.980 1.00 29.48 94 GLN A C 1
ATOM 685 O O . GLN A 1 94 ? -23.995 -48.706 46.576 1.00 29.48 94 GLN A O 1
ATOM 690 N N . LYS A 1 95 ? -23.690 -50.634 47.725 1.00 31.78 95 LYS A N 1
ATOM 691 C CA . LYS A 1 95 ? -24.998 -51.061 48.309 1.00 31.78 95 LYS A CA 1
ATOM 692 C C . LYS A 1 95 ? -25.661 -49.993 49.237 1.00 31.78 95 LYS A C 1
ATOM 694 O O . LYS A 1 95 ? -24.923 -49.128 49.680 1.00 31.78 95 LYS A O 1
ATOM 699 N N . ARG A 1 96 ? -26.931 -50.004 49.724 1.00 33.12 96 ARG A N 1
ATOM 700 C CA . ARG A 1 96 ? -28.237 -50.771 49.657 1.00 33.12 96 ARG A CA 1
ATOM 701 C C . ARG A 1 96 ? -29.265 -50.020 50.607 1.00 33.12 96 ARG A C 1
ATOM 703 O O . ARG A 1 96 ? -28.804 -49.082 51.248 1.00 33.12 96 ARG A O 1
ATOM 710 N N . PRO A 1 97 ? -30.515 -50.470 50.936 1.00 53.28 97 PRO A N 1
ATOM 711 C CA . PRO A 1 97 ? -31.680 -50.952 50.143 1.00 53.28 97 PRO A CA 1
ATOM 712 C C . PRO A 1 97 ? -33.099 -50.432 50.615 1.00 53.28 97 PRO A C 1
ATOM 714 O O . PRO A 1 97 ? -33.234 -49.911 51.715 1.00 53.28 97 PRO A O 1
ATOM 717 N N . GLY A 1 98 ? -34.189 -50.742 49.876 1.00 32.06 98 GLY A N 1
ATOM 718 C CA . GLY A 1 98 ? -35.610 -50.727 50.356 1.00 32.06 98 GLY A CA 1
ATOM 719 C C . GLY A 1 98 ? -36.435 -49.445 50.068 1.00 32.06 98 GLY A C 1
ATOM 720 O O . GLY A 1 98 ? -35.835 -48.400 49.863 1.00 32.06 98 GLY A O 1
ATOM 721 N N . VAL A 1 99 ? -37.787 -49.418 50.006 1.00 32.03 99 VAL A N 1
ATOM 722 C CA . VAL A 1 99 ? -38.882 -50.410 50.257 1.00 32.03 99 VAL A CA 1
ATOM 723 C C . VAL A 1 99 ? -40.044 -50.238 49.210 1.00 32.03 99 VAL A C 1
ATOM 725 O O . VAL A 1 99 ? -39.912 -49.460 48.272 1.00 32.03 99 VAL A O 1
ATOM 728 N N . ALA A 1 100 ? -41.127 -51.033 49.298 1.00 36.50 100 ALA A N 1
ATOM 729 C CA . ALA A 1 100 ? -42.143 -51.386 48.276 1.00 36.50 100 ALA A CA 1
ATOM 730 C C . ALA A 1 100 ? -43.366 -50.417 48.054 1.00 36.50 100 ALA A C 1
ATOM 732 O O . ALA A 1 100 ? -43.492 -49.441 48.790 1.00 36.50 100 ALA A O 1
ATOM 733 N N . PRO A 1 101 ? -44.273 -50.666 47.059 1.00 59.97 101 PRO A N 1
ATOM 734 C CA . PRO A 1 101 ? -45.211 -49.660 46.499 1.00 59.97 101 PRO A CA 1
ATOM 735 C C . PRO A 1 101 ? -46.730 -50.024 46.457 1.00 59.97 101 PRO A C 1
ATOM 737 O O . PRO A 1 101 ? -47.134 -51.145 46.755 1.00 59.97 101 PRO A O 1
ATOM 740 N N . SER A 1 102 ? -47.564 -49.110 45.927 1.00 30.44 102 SER A N 1
ATOM 741 C CA . SER A 1 102 ? -48.866 -49.361 45.243 1.00 30.44 102 SER A CA 1
ATOM 742 C C . SER A 1 102 ? -49.061 -48.294 44.133 1.00 30.44 102 SER A C 1
ATOM 744 O O . SER A 1 102 ? -48.484 -47.220 44.261 1.00 30.44 102 SER A O 1
ATOM 746 N N . LYS A 1 103 ? -49.644 -48.486 42.931 1.00 33.16 103 LYS A N 1
ATOM 747 C CA . LYS A 1 103 ? -50.793 -49.244 42.359 1.00 33.16 103 LYS A CA 1
ATOM 748 C C . LYS A 1 103 ? -52.177 -48.585 42.546 1.00 33.16 103 LYS A C 1
ATOM 750 O O . LYS A 1 103 ? -52.774 -48.713 43.604 1.00 33.16 103 LYS A O 1
ATOM 755 N N . GLY A 1 104 ? -52.717 -47.997 41.465 1.00 28.88 104 GLY A N 1
ATOM 756 C CA . GLY A 1 104 ? -54.097 -47.481 41.379 1.00 28.88 104 GLY A CA 1
ATOM 757 C C . GLY A 1 104 ? -54.450 -46.847 40.016 1.00 28.88 104 GLY A C 1
ATOM 758 O O . GLY A 1 104 ? -54.018 -45.748 39.695 1.00 28.88 104 GLY A O 1
ATOM 759 N N . SER A 1 105 ? -55.232 -47.548 39.197 1.00 28.94 105 SER A N 1
ATOM 760 C CA . SER A 1 105 ? -55.879 -47.120 37.931 1.00 28.94 105 SER A CA 1
ATOM 761 C C . SER A 1 105 ? -57.173 -47.958 37.795 1.00 28.94 105 SER A C 1
ATOM 763 O O . SER A 1 105 ? -57.274 -48.922 38.563 1.00 28.94 105 SER A O 1
ATOM 765 N N . PRO A 1 106 ? -58.137 -47.721 36.869 1.00 51.16 106 PRO A N 1
ATOM 766 C CA . PRO A 1 106 ? -58.189 -46.831 35.690 1.00 51.16 106 PRO A CA 1
ATOM 767 C C . PRO A 1 106 ? -59.410 -45.852 35.789 1.00 51.16 106 PRO A C 1
ATOM 769 O O . PRO A 1 106 ? -59.750 -45.502 36.911 1.00 51.16 106 PRO A O 1
ATOM 772 N N . SER A 1 107 ? -60.102 -45.296 34.774 1.00 29.75 107 SER A N 1
ATOM 773 C CA . SER A 1 107 ? -60.260 -45.551 33.320 1.00 29.75 107 SER A CA 1
ATOM 774 C C . SER A 1 107 ? -60.926 -44.364 32.582 1.00 29.75 107 SER A C 1
ATOM 776 O O . SER A 1 107 ? -61.530 -43.526 33.233 1.00 29.75 107 SER A O 1
ATOM 778 N N . SER A 1 108 ? -60.876 -44.372 31.232 1.00 31.38 108 SER A N 1
ATOM 779 C CA . SER A 1 108 ? -61.839 -43.793 30.242 1.00 31.38 108 SER A CA 1
ATOM 780 C C . SER A 1 108 ? -62.443 -42.379 30.449 1.00 31.38 108 SER A C 1
ATOM 782 O O . SER A 1 108 ? -63.076 -42.122 31.459 1.00 31.38 108 SER A O 1
ATOM 784 N N . GLY A 1 109 ? -62.467 -41.455 29.476 1.00 28.58 109 GLY A N 1
ATOM 785 C CA . GLY A 1 109 ? -62.012 -41.478 28.074 1.00 28.58 109 GLY A CA 1
ATOM 786 C C . GLY A 1 109 ? -63.075 -40.932 27.094 1.00 28.58 109 GLY A C 1
ATOM 787 O O . GLY A 1 109 ? -64.254 -41.164 27.316 1.00 28.58 109 GLY A O 1
ATOM 788 N N . TRP A 1 110 ? -62.637 -40.312 25.979 1.00 26.64 110 TRP A N 1
ATOM 789 C CA . TRP A 1 110 ? -63.464 -39.751 24.873 1.00 26.64 110 TRP A CA 1
ATOM 790 C C . TRP A 1 110 ? -64.326 -38.514 25.254 1.00 26.64 110 TRP A C 1
ATOM 792 O O . TRP A 1 110 ? -64.734 -38.382 26.397 1.00 26.64 110 TRP A O 1
ATOM 802 N N . ARG A 1 111 ? -64.663 -37.553 24.370 1.00 28.27 111 ARG A N 1
ATOM 803 C CA . ARG A 1 111 ? -64.087 -37.075 23.083 1.00 28.27 111 ARG A CA 1
ATOM 804 C C . ARG A 1 111 ? -64.643 -35.658 22.766 1.00 28.27 111 ARG A C 1
ATOM 806 O O . ARG A 1 111 ? -65.708 -35.306 23.246 1.00 28.27 111 ARG A O 1
ATOM 813 N N . SER A 1 112 ? -63.986 -34.939 21.846 1.00 28.31 112 SER A N 1
ATOM 814 C CA . SER A 1 112 ? -64.572 -33.923 20.932 1.00 28.31 112 SER A CA 1
ATOM 815 C C . SER A 1 112 ? -65.170 -32.588 21.455 1.00 28.31 112 SER A C 1
ATOM 817 O O . SER A 1 112 ? -66.344 -32.509 21.780 1.00 28.31 112 SER A O 1
ATOM 819 N N . SER A 1 113 ? -64.418 -31.504 21.197 1.00 28.38 113 SER A N 1
ATOM 820 C CA . SER A 1 113 ? -64.836 -30.355 20.348 1.00 28.38 113 SER A CA 1
ATOM 821 C C . SER A 1 113 ? -65.769 -29.212 20.832 1.00 28.38 113 SER A C 1
ATOM 823 O O . SER A 1 113 ? -66.773 -29.414 21.493 1.00 28.38 113 SER A O 1
ATOM 825 N N . ALA A 1 114 ? -65.483 -28.026 20.254 1.00 29.89 114 ALA A N 1
ATOM 826 C CA . ALA A 1 114 ? -66.384 -26.898 19.907 1.00 29.89 114 ALA A CA 1
ATOM 827 C C . ALA A 1 114 ? -66.579 -25.679 20.861 1.00 29.89 114 ALA A C 1
ATOM 829 O O . ALA A 1 114 ? -67.489 -25.605 21.673 1.00 29.89 114 ALA A O 1
ATOM 830 N N . ARG A 1 115 ? -65.769 -24.637 20.592 1.00 30.80 115 ARG A N 1
ATOM 831 C CA . ARG A 1 115 ? -66.051 -23.173 20.583 1.00 30.80 115 ARG A CA 1
ATOM 832 C C . ARG A 1 115 ? -67.415 -22.624 21.097 1.00 30.80 115 ARG A C 1
ATOM 834 O O . ARG A 1 115 ? -68.405 -22.727 20.380 1.00 30.80 115 ARG A O 1
ATOM 841 N N . ALA A 1 116 ? -67.356 -21.738 22.101 1.00 28.70 116 ALA A N 1
ATOM 842 C CA . ALA A 1 116 ? -67.894 -20.349 22.115 1.00 28.70 116 ALA A CA 1
ATOM 843 C C . ALA A 1 116 ? -67.343 -19.637 23.381 1.00 28.70 116 ALA A C 1
ATOM 845 O O . ALA A 1 116 ? -67.334 -20.251 24.438 1.00 28.70 116 ALA A O 1
ATOM 846 N N . ARG A 1 117 ? -66.617 -18.505 23.338 1.00 31.67 117 ARG A N 1
ATOM 847 C CA . ARG A 1 117 ? -66.931 -17.099 22.965 1.00 31.67 117 ARG A CA 1
ATOM 848 C C . ARG A 1 117 ? -67.759 -16.314 24.005 1.00 31.67 117 ARG A C 1
ATOM 850 O O . ARG A 1 117 ? -68.877 -16.694 24.301 1.00 31.67 117 ARG A O 1
ATOM 857 N N . PHE A 1 118 ? -67.206 -15.150 24.382 1.00 31.98 118 PHE A N 1
ATOM 858 C CA . PHE A 1 118 ? -67.769 -14.039 25.174 1.00 31.98 118 PHE A CA 1
ATOM 859 C C . PHE A 1 118 ? -68.189 -14.319 26.628 1.00 31.98 118 PHE A C 1
ATOM 861 O O . PHE A 1 118 ? -69.220 -14.928 26.875 1.00 31.98 118 PHE A O 1
ATOM 868 N N . LEU A 1 119 ? -67.466 -13.718 27.583 1.00 32.69 119 LEU A N 1
ATOM 869 C CA . LEU A 1 119 ? -67.908 -12.518 28.323 1.00 32.69 119 LEU A CA 1
ATOM 870 C C . LEU A 1 119 ? -66.776 -11.985 29.235 1.00 32.69 119 LEU A C 1
ATOM 872 O O . LEU A 1 119 ? -65.769 -12.655 29.449 1.00 32.69 119 LEU A O 1
ATOM 876 N N . GLY A 1 120 ? -66.951 -10.765 29.741 1.00 29.20 120 GLY A N 1
ATOM 877 C CA . GLY A 1 120 ? -66.161 -10.076 30.774 1.00 29.20 120 GLY A CA 1
ATOM 878 C C . GLY A 1 120 ? -66.836 -8.725 31.082 1.00 29.20 120 GLY A C 1
ATOM 879 O O . GLY A 1 120 ? -67.856 -8.443 30.444 1.00 29.20 120 GLY A O 1
ATOM 880 N N . PRO A 1 121 ? -66.310 -7.852 31.967 1.00 52.66 121 PRO A N 1
ATOM 881 C CA . PRO A 1 121 ? -65.174 -7.991 32.891 1.00 52.66 121 PRO A CA 1
ATOM 882 C C . PRO A 1 121 ? -65.697 -8.313 34.331 1.00 52.66 121 PRO A C 1
ATOM 884 O O . PRO A 1 121 ? -66.685 -9.047 34.371 1.00 52.66 121 PRO A O 1
ATOM 887 N N . PRO A 1 122 ? -65.095 -7.922 35.492 1.00 37.41 122 PRO A N 1
ATOM 888 C CA . PRO A 1 122 ? -64.666 -6.564 35.877 1.00 37.41 122 PRO A CA 1
ATOM 889 C C . PRO A 1 122 ? -63.239 -6.465 36.473 1.00 37.41 122 PRO A C 1
ATOM 891 O O . PRO A 1 122 ? -62.490 -7.436 36.526 1.00 37.41 122 PRO A O 1
ATOM 894 N N . LEU A 1 123 ? -62.870 -5.252 36.900 1.00 34.28 123 LEU A N 1
ATOM 895 C CA . LEU A 1 123 ? -61.635 -4.919 37.622 1.00 34.28 123 LEU A CA 1
ATOM 896 C C . LEU A 1 123 ? -61.782 -5.167 39.135 1.00 34.28 123 LEU A C 1
ATOM 898 O O . LEU A 1 123 ? -62.827 -4.853 39.701 1.00 34.28 123 LEU A O 1
ATOM 902 N N . THR A 1 124 ? -60.700 -5.586 39.796 1.00 30.92 124 THR A N 1
ATOM 903 C CA . THR A 1 124 ? -60.488 -5.426 41.249 1.00 30.92 124 THR A CA 1
ATOM 904 C C . THR A 1 124 ? -59.014 -5.134 41.521 1.00 30.92 124 THR A C 1
ATOM 906 O O . THR A 1 124 ? -58.149 -5.879 41.060 1.00 30.92 124 THR A O 1
ATOM 909 N N . GLU A 1 125 ? -58.716 -4.067 42.261 1.00 34.25 125 GLU A N 1
ATOM 910 C CA . GLU A 1 125 ? -57.347 -3.695 42.640 1.00 34.25 125 GLU A CA 1
ATOM 911 C C . GLU A 1 125 ? -56.831 -4.530 43.820 1.00 34.25 125 GLU A C 1
ATOM 913 O O . GLU A 1 125 ? -57.478 -4.586 44.863 1.00 34.25 125 GLU A O 1
ATOM 918 N N . THR A 1 126 ? -55.618 -5.083 43.704 1.00 31.41 126 THR A N 1
ATOM 919 C CA . THR A 1 126 ? -54.806 -5.511 44.858 1.00 31.41 126 THR A CA 1
ATOM 920 C C . THR A 1 126 ? -53.310 -5.295 44.593 1.00 31.41 126 THR A C 1
ATOM 922 O O . THR A 1 126 ? -52.674 -6.078 43.889 1.00 31.41 126 THR A O 1
ATOM 925 N N . ALA A 1 127 ? -52.731 -4.261 45.207 1.00 31.39 127 ALA A N 1
ATOM 926 C CA . ALA A 1 127 ? -51.339 -4.298 45.686 1.00 31.39 127 ALA A CA 1
ATOM 927 C C . ALA A 1 127 ? -51.272 -5.225 46.935 1.00 31.39 127 ALA A C 1
ATOM 929 O O . ALA A 1 127 ? -52.348 -5.537 47.457 1.00 31.39 127 ALA A O 1
ATOM 930 N N . PRO A 1 128 ? -50.106 -5.663 47.474 1.00 44.94 128 PRO A N 1
ATOM 931 C CA . PRO A 1 128 ? -48.728 -5.141 47.353 1.00 44.94 128 PRO A CA 1
ATOM 932 C C . PRO A 1 128 ? -47.731 -6.295 46.978 1.00 44.94 128 PRO A C 1
ATOM 934 O O . PRO A 1 128 ? -48.203 -7.266 46.388 1.00 44.94 128 PRO A O 1
ATOM 937 N N . PRO A 1 129 ? -46.404 -6.299 47.283 1.00 37.19 129 PRO A N 1
ATOM 938 C CA . PRO A 1 129 ? -45.539 -5.285 47.902 1.00 37.19 129 PRO A CA 1
ATOM 939 C C . PRO A 1 129 ? -44.238 -4.957 47.137 1.00 37.19 129 PRO A C 1
ATOM 941 O O . PRO A 1 129 ? -43.948 -5.482 46.066 1.00 37.19 129 PRO A O 1
ATOM 944 N N . ALA A 1 130 ? -43.441 -4.055 47.718 1.00 44.84 130 ALA A N 1
ATOM 945 C CA . ALA A 1 130 ? -42.155 -3.628 47.177 1.00 44.84 130 ALA A CA 1
ATOM 946 C C . ALA A 1 130 ? -41.106 -4.756 47.185 1.00 44.84 130 ALA A C 1
ATOM 948 O O . ALA A 1 130 ? -40.869 -5.392 48.212 1.00 44.84 130 ALA A O 1
ATOM 949 N N . GLY A 1 131 ? -40.419 -4.940 46.055 1.00 30.45 131 GLY A N 1
ATOM 950 C CA . GLY A 1 131 ? -39.301 -5.869 45.910 1.00 30.45 131 GLY A CA 1
ATOM 951 C C . GLY A 1 131 ? -38.278 -5.352 44.901 1.00 30.45 131 GLY A C 1
ATOM 952 O O . GLY A 1 131 ? -38.628 -5.096 43.756 1.00 30.45 131 GLY A O 1
ATOM 953 N N . SER A 1 132 ? -37.034 -5.183 45.363 1.00 31.84 132 SER A N 1
ATOM 954 C CA . SER A 1 132 ? -35.793 -4.939 44.603 1.00 31.84 132 SER A CA 1
ATOM 955 C C . SER A 1 132 ? -35.943 -4.416 43.163 1.00 31.84 132 SER A C 1
ATOM 957 O O . SER A 1 132 ? -35.974 -5.184 42.201 1.00 31.84 132 SER A O 1
ATOM 959 N N . ALA A 1 133 ? -35.932 -3.091 42.997 1.00 29.83 133 ALA A N 1
ATOM 960 C CA . ALA A 1 133 ? -35.803 -2.463 41.686 1.00 29.83 133 ALA A CA 1
ATOM 961 C C . ALA A 1 133 ? -34.357 -2.574 41.159 1.00 29.83 133 ALA A C 1
ATOM 963 O O . ALA A 1 133 ? -33.627 -1.584 41.092 1.00 29.83 133 ALA A O 1
ATOM 964 N N . THR A 1 134 ? -33.940 -3.774 40.741 1.00 33.72 134 THR A N 1
ATOM 965 C CA . THR A 1 134 ? -32.773 -3.956 39.863 1.00 33.72 134 THR A CA 1
ATOM 966 C C . THR A 1 134 ? -33.110 -3.426 38.473 1.00 33.72 134 THR A C 1
ATOM 968 O O . THR A 1 134 ? -33.353 -4.170 37.523 1.00 33.72 134 THR A O 1
ATOM 971 N N . ALA A 1 135 ? -33.132 -2.097 38.363 1.00 31.91 135 ALA A N 1
ATOM 972 C CA . ALA A 1 135 ? -33.239 -1.391 37.102 1.00 31.91 135 ALA A CA 1
ATOM 973 C C . ALA A 1 135 ? -32.014 -1.734 36.247 1.00 31.91 135 ALA A C 1
ATOM 975 O O . ALA A 1 135 ? -30.969 -1.086 36.330 1.00 31.91 135 ALA A O 1
ATOM 976 N N . HIS A 1 136 ? -32.152 -2.761 35.408 1.00 32.31 136 HIS A N 1
ATOM 977 C CA . HIS A 1 136 ? -31.254 -2.983 34.291 1.00 32.31 136 HIS A CA 1
ATOM 978 C C . HIS A 1 136 ? -31.373 -1.784 33.346 1.00 32.31 136 HIS A C 1
ATOM 980 O O . HIS A 1 136 ? -32.107 -1.815 32.358 1.00 32.31 136 HIS A O 1
ATOM 986 N N . PHE A 1 137 ? -30.568 -0.753 33.610 1.00 38.91 137 PHE A N 1
ATOM 987 C CA . PHE A 1 137 ? -30.025 0.129 32.585 1.00 38.91 137 PHE A CA 1
ATOM 988 C C . PHE A 1 137 ? -29.122 -0.711 31.671 1.00 38.91 137 PHE A C 1
ATOM 990 O O . PHE A 1 137 ? -27.901 -0.567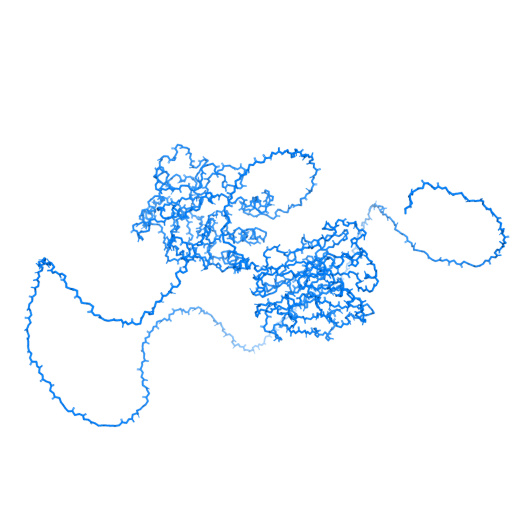 31.635 1.00 38.91 137 PHE A O 1
ATOM 997 N N . GLY A 1 138 ? -29.748 -1.626 30.927 1.00 33.41 138 GLY A N 1
ATOM 998 C CA . GLY A 1 138 ? -29.185 -2.174 29.713 1.00 33.41 138 GLY A CA 1
ATOM 999 C C . GLY A 1 138 ? -28.996 -0.991 28.787 1.00 33.41 138 GLY A C 1
ATOM 1000 O O . GLY A 1 138 ? -29.963 -0.502 28.205 1.00 33.41 138 GLY A O 1
ATOM 1001 N N . LEU A 1 139 ? -27.764 -0.483 28.741 1.00 36.81 139 LEU A N 1
ATOM 1002 C CA . LEU A 1 139 ? -27.397 0.655 27.921 1.00 36.81 139 LEU A CA 1
ATOM 1003 C C . LEU A 1 139 ? -27.726 0.290 26.474 1.00 36.81 139 LEU A C 1
ATOM 1005 O O . LEU A 1 139 ? -26.997 -0.471 25.836 1.00 36.81 139 LEU A O 1
ATOM 1009 N N . LEU A 1 140 ? -28.851 0.812 25.983 1.00 38.25 140 LEU A N 1
ATOM 1010 C CA . LEU A 1 140 ? -29.288 0.708 24.598 1.00 38.25 140 LEU A CA 1
ATOM 1011 C C . LEU A 1 140 ? -28.361 1.581 23.752 1.00 38.25 140 LEU A C 1
ATOM 1013 O O . LEU A 1 140 ? -28.724 2.656 23.281 1.00 38.25 140 LEU A O 1
ATOM 1017 N N . LEU A 1 141 ? -27.127 1.092 23.601 1.00 38.88 141 LEU A N 1
ATOM 1018 C CA . LEU A 1 141 ? -26.158 1.552 22.626 1.00 38.88 141 LEU A CA 1
ATOM 1019 C C . LEU A 1 141 ? -26.904 1.647 21.292 1.00 38.88 141 LEU A C 1
ATOM 1021 O O . LEU A 1 141 ? -27.397 0.614 20.816 1.00 38.88 141 LEU A O 1
ATOM 1025 N N . PRO A 1 142 ? -27.041 2.848 20.701 1.00 40.94 142 PRO A N 1
ATOM 1026 C CA . PRO A 1 142 ? -27.704 2.978 19.418 1.00 40.94 142 PRO A CA 1
ATOM 1027 C C . PRO A 1 142 ? -26.961 2.073 18.439 1.00 40.94 142 PRO A C 1
ATOM 1029 O O . PRO A 1 142 ? -25.740 2.172 18.300 1.00 40.94 142 PRO A O 1
ATOM 1032 N N . ARG A 1 143 ? -27.684 1.134 17.815 1.00 50.59 143 ARG A N 1
ATOM 1033 C CA . ARG A 1 143 ? -27.097 0.183 16.865 1.00 50.59 143 ARG A CA 1
ATOM 1034 C C . ARG A 1 143 ? -26.505 0.981 15.709 1.00 50.59 143 ARG A C 1
ATOM 1036 O O . ARG A 1 143 ? -27.248 1.400 14.830 1.00 50.59 143 ARG A O 1
ATOM 1043 N N . LEU A 1 144 ? -25.188 1.184 15.742 1.00 58.12 144 LEU A N 1
ATOM 1044 C CA . LEU A 1 144 ? -24.429 1.953 14.760 1.00 58.12 144 LEU A CA 1
ATOM 1045 C C . LEU A 1 144 ? -24.678 1.392 13.357 1.00 58.12 144 LEU A C 1
ATOM 1047 O O . LEU A 1 144 ? -24.108 0.373 12.965 1.00 58.12 144 LEU A O 1
ATOM 1051 N N . THR A 1 145 ? -25.561 2.059 12.616 1.00 67.00 145 THR A N 1
ATOM 1052 C CA . THR A 1 145 ? -25.849 1.758 11.218 1.00 67.00 145 THR A CA 1
ATOM 1053 C C . THR A 1 145 ? -24.694 2.265 10.366 1.00 67.00 145 THR A C 1
ATOM 1055 O O . THR A 1 145 ? -24.489 3.471 10.239 1.00 67.00 145 THR A O 1
ATOM 1058 N N . LEU A 1 146 ? -23.919 1.342 9.803 1.00 85.06 146 LEU A N 1
ATOM 1059 C CA . LEU A 1 146 ? -22.721 1.634 9.021 1.00 85.06 146 LEU A CA 1
ATOM 1060 C C . LEU A 1 146 ? -23.025 1.472 7.533 1.00 85.06 146 LEU A C 1
ATOM 1062 O O . LEU A 1 146 ? -23.254 0.352 7.072 1.00 85.06 146 LEU A O 1
ATOM 1066 N N . SER A 1 147 ? -22.966 2.573 6.783 1.00 89.38 147 SER A N 1
ATOM 1067 C CA . SER A 1 147 ? -23.205 2.594 5.337 1.00 89.38 147 SER A CA 1
ATOM 1068 C C . SER A 1 147 ? -22.309 1.602 4.589 1.00 89.38 147 SER A C 1
ATOM 1070 O O . SER A 1 147 ? -21.113 1.493 4.856 1.00 89.38 147 SER A O 1
ATOM 1072 N N . LEU A 1 148 ? -22.908 0.845 3.670 1.00 93.75 148 LEU A N 1
ATOM 1073 C CA . LEU A 1 148 ? -22.243 -0.205 2.904 1.00 93.75 148 LEU A CA 1
ATOM 1074 C C . LEU A 1 148 ? -21.920 0.310 1.500 1.00 93.75 148 LEU A C 1
ATOM 1076 O O . LEU A 1 148 ? -22.815 0.804 0.812 1.00 93.75 148 LEU A O 1
ATOM 1080 N N . ARG A 1 149 ? -20.669 0.182 1.046 1.00 96.06 149 ARG A N 1
ATOM 1081 C CA . ARG A 1 149 ? -20.310 0.581 -0.323 1.00 96.06 149 ARG A CA 1
ATOM 1082 C C . ARG A 1 149 ? -20.406 -0.597 -1.288 1.00 96.06 149 ARG A C 1
ATOM 1084 O O . ARG A 1 149 ? -19.586 -1.513 -1.230 1.00 96.06 149 ARG A O 1
ATOM 1091 N N . ILE A 1 150 ? -21.380 -0.531 -2.191 1.00 97.88 150 ILE A N 1
ATOM 1092 C CA . ILE A 1 150 ? -21.648 -1.551 -3.211 1.00 97.88 150 ILE A CA 1
ATOM 1093 C C . ILE A 1 150 ? -21.189 -1.045 -4.584 1.00 97.88 150 ILE A C 1
ATOM 1095 O O . ILE A 1 150 ? -21.297 0.150 -4.862 1.00 97.88 150 ILE A O 1
ATOM 1099 N N . GLY A 1 151 ? -20.678 -1.936 -5.435 1.00 97.69 151 GLY A N 1
ATOM 1100 C CA . GLY A 1 151 ? -20.325 -1.628 -6.823 1.00 97.69 151 GLY A CA 1
ATOM 1101 C C . GLY A 1 151 ? -20.571 -2.797 -7.780 1.00 97.69 151 GLY A C 1
ATOM 1102 O O . GLY A 1 151 ? -20.679 -3.949 -7.359 1.00 97.69 151 GLY A O 1
ATOM 1103 N N . ALA A 1 152 ? -20.626 -2.489 -9.073 1.00 98.31 152 ALA A N 1
ATOM 1104 C CA . ALA A 1 152 ? -20.543 -3.454 -10.165 1.00 98.31 152 ALA A CA 1
ATOM 1105 C C . ALA A 1 152 ? -19.474 -2.979 -11.158 1.00 98.31 152 ALA A C 1
ATOM 1107 O O . ALA A 1 152 ? -19.303 -1.773 -11.334 1.00 98.31 152 ALA A O 1
ATOM 1108 N N . PHE A 1 153 ? -18.727 -3.912 -11.747 1.00 97.69 153 PHE A N 1
ATOM 1109 C CA . PHE A 1 153 ? -17.597 -3.612 -12.623 1.00 97.69 153 PHE A CA 1
ATOM 1110 C C . PHE A 1 153 ? -17.440 -4.714 -13.681 1.00 97.69 153 PHE A C 1
ATOM 1112 O O . PHE A 1 153 ? -17.000 -5.825 -13.366 1.00 97.69 153 PHE A O 1
ATOM 1119 N N . ASN A 1 154 ? -17.763 -4.414 -14.942 1.00 96.62 154 ASN A N 1
ATOM 1120 C CA . ASN A 1 154 ? -17.285 -5.228 -16.057 1.00 96.62 154 ASN A CA 1
ATOM 1121 C C . ASN A 1 154 ? -15.763 -5.025 -16.202 1.00 96.62 154 ASN A C 1
ATOM 1123 O O . ASN A 1 154 ? -15.293 -3.931 -16.522 1.00 96.62 154 ASN A O 1
ATOM 1127 N N . ILE A 1 155 ? -14.981 -6.081 -15.947 1.00 94.69 155 ILE A N 1
ATOM 1128 C CA . ILE A 1 155 ? -13.535 -6.090 -16.185 1.00 94.69 155 ILE A CA 1
ATOM 1129 C C . ILE A 1 155 ? -13.290 -6.925 -17.440 1.00 94.69 155 ILE A C 1
ATOM 1131 O O . ILE A 1 155 ? -13.024 -8.122 -17.348 1.00 94.69 155 ILE A O 1
ATOM 1135 N N . ARG A 1 156 ? -13.373 -6.279 -18.610 1.00 89.69 156 ARG A N 1
ATOM 1136 C CA . ARG A 1 156 ? -13.325 -6.938 -19.925 1.00 89.69 156 ARG A CA 1
ATOM 1137 C C . ARG A 1 156 ? -12.249 -8.024 -20.015 1.00 89.69 156 ARG A C 1
ATOM 1139 O O . ARG A 1 156 ? -11.063 -7.738 -19.825 1.00 89.69 156 ARG A O 1
ATOM 1146 N N . ALA A 1 157 ? -12.654 -9.246 -20.355 1.00 86.94 157 ALA A N 1
ATOM 1147 C CA . ALA A 1 157 ? -11.821 -10.449 -20.360 1.00 86.94 157 ALA A CA 1
ATOM 1148 C C . ALA A 1 157 ? -10.937 -10.600 -19.098 1.00 86.94 157 ALA A C 1
ATOM 1150 O O . ALA A 1 157 ? -9.703 -10.647 -19.174 1.00 86.94 157 ALA A O 1
ATOM 1151 N N . PHE A 1 158 ? -11.562 -10.658 -17.921 1.00 94.25 158 PHE A N 1
ATOM 1152 C CA . PHE A 1 158 ? -10.881 -10.957 -16.663 1.00 94.25 158 PHE A CA 1
ATOM 1153 C C . PHE A 1 158 ? -10.458 -12.432 -16.617 1.00 94.25 158 PHE A C 1
ATOM 1155 O O . PHE A 1 158 ? -11.253 -13.328 -16.886 1.00 94.25 158 PHE A O 1
ATOM 1162 N N . GLY A 1 159 ? -9.207 -12.683 -16.240 1.00 91.38 159 GLY A N 1
ATOM 1163 C CA . GLY A 1 159 ? -8.596 -14.012 -16.177 1.00 91.38 159 GLY A CA 1
ATOM 1164 C C . GLY A 1 159 ? -7.075 -13.898 -16.053 1.00 91.38 159 GLY A C 1
ATOM 1165 O O . GLY A 1 159 ? -6.540 -12.791 -15.905 1.00 91.38 159 GLY A O 1
ATOM 1166 N N .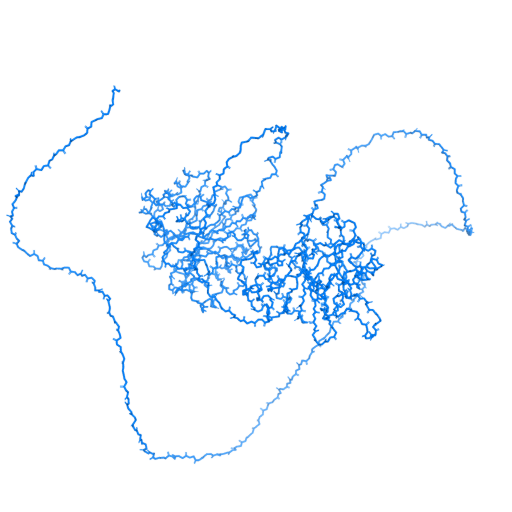 ASP A 1 160 ? -6.355 -15.016 -16.154 1.00 86.31 160 ASP A N 1
ATOM 1167 C CA . ASP A 1 160 ? -4.909 -15.055 -15.881 1.00 86.31 160 ASP A CA 1
ATOM 1168 C C . ASP A 1 160 ? -4.080 -14.088 -16.739 1.00 86.31 160 ASP A C 1
ATOM 1170 O O . ASP A 1 160 ? -3.193 -13.416 -16.211 1.00 86.31 160 ASP A O 1
ATOM 1174 N N . LYS A 1 161 ? -4.398 -13.913 -18.034 1.00 85.56 161 LYS A N 1
ATOM 1175 C CA . LYS A 1 161 ? -3.693 -12.941 -18.900 1.00 85.56 161 LYS A CA 1
ATOM 1176 C C . LYS A 1 161 ? -3.836 -11.491 -18.402 1.00 85.56 161 LYS A C 1
ATOM 1178 O O . LYS A 1 161 ? -2.950 -10.672 -18.635 1.00 85.56 161 LYS A O 1
ATOM 1183 N N . LYS A 1 162 ? -4.928 -11.160 -17.704 1.00 85.56 162 LYS A N 1
ATOM 1184 C CA . LYS A 1 162 ? -5.162 -9.823 -17.133 1.00 85.56 162 LYS A CA 1
ATOM 1185 C C . LYS A 1 162 ? -4.474 -9.652 -15.774 1.00 85.56 162 LYS A C 1
ATOM 1187 O O . LYS A 1 162 ? -3.968 -8.569 -15.491 1.00 85.56 162 LYS A O 1
ATOM 1192 N N . LEU A 1 163 ? -4.391 -10.713 -14.964 1.00 84.69 163 LEU A N 1
ATOM 1193 C CA . LEU A 1 163 ? -3.720 -10.690 -13.655 1.00 84.69 163 LEU A CA 1
ATOM 1194 C C . LEU A 1 163 ? -2.232 -11.073 -13.676 1.00 84.69 163 LEU A C 1
ATOM 1196 O O . LEU A 1 163 ? -1.563 -10.970 -12.647 1.00 84.69 163 LEU A O 1
ATOM 1200 N N . SER A 1 164 ? -1.678 -11.526 -14.799 1.00 79.00 164 SER A N 1
ATOM 1201 C CA . SER A 1 164 ? -0.225 -11.644 -14.982 1.00 79.00 164 SER A CA 1
ATOM 1202 C C . SER A 1 164 ? 0.440 -10.267 -15.100 1.00 79.00 164 SER A C 1
ATOM 1204 O O . SER A 1 164 ? 1.559 -10.086 -14.626 1.00 79.00 164 SER A O 1
ATOM 1206 N N . ASN A 1 165 ? -0.270 -9.269 -15.637 1.00 81.50 165 ASN A N 1
ATOM 1207 C CA . ASN A 1 165 ? 0.173 -7.879 -15.649 1.00 81.50 165 ASN A CA 1
ATOM 1208 C C . ASN A 1 165 ? 0.063 -7.264 -14.241 1.00 81.50 165 ASN A C 1
ATOM 1210 O O . ASN A 1 165 ? -1.028 -6.946 -13.757 1.00 81.50 165 ASN A O 1
ATOM 1214 N N . GLN A 1 166 ? 1.213 -7.072 -13.589 1.00 75.62 166 GLN A N 1
ATOM 1215 C CA . GLN A 1 166 ? 1.287 -6.567 -12.219 1.00 75.62 166 GLN A CA 1
ATOM 1216 C C . GLN A 1 166 ? 0.635 -5.181 -12.076 1.00 75.62 166 GLN A C 1
ATOM 1218 O O . GLN A 1 166 ? -0.159 -4.984 -11.156 1.00 75.62 166 GLN A O 1
ATOM 1223 N N . THR A 1 167 ? 0.871 -4.259 -13.015 1.00 74.31 167 THR A N 1
ATOM 1224 C CA . THR A 1 167 ? 0.285 -2.908 -13.011 1.00 74.31 167 THR A CA 1
ATOM 1225 C C . THR A 1 167 ? -1.242 -2.956 -13.051 1.00 74.31 167 THR A C 1
ATOM 1227 O O . THR A 1 167 ? -1.890 -2.405 -12.158 1.00 74.31 167 THR A O 1
ATOM 1230 N N . ILE A 1 168 ? -1.824 -3.682 -14.014 1.00 76.81 168 ILE A N 1
ATOM 1231 C CA . ILE A 1 168 ? -3.284 -3.826 -14.144 1.00 76.81 168 ILE A CA 1
ATOM 1232 C C . ILE A 1 168 ? -3.869 -4.496 -12.895 1.00 76.81 168 ILE A C 1
ATOM 1234 O O . ILE A 1 168 ? -4.834 -3.986 -12.324 1.00 76.81 168 ILE A O 1
ATOM 1238 N N . SER A 1 169 ? -3.257 -5.582 -12.406 1.00 79.38 169 SER A N 1
ATOM 1239 C CA . SER A 1 169 ? -3.731 -6.256 -11.189 1.00 79.38 169 SER A CA 1
ATOM 1240 C C . SER A 1 169 ? -3.696 -5.338 -9.957 1.00 79.38 169 SER A C 1
ATOM 1242 O O . SER A 1 169 ? -4.640 -5.341 -9.169 1.00 79.38 169 SER A O 1
ATOM 1244 N N . SER A 1 170 ? -2.672 -4.481 -9.824 1.00 77.81 170 SER A N 1
ATOM 1245 C CA . SER A 1 170 ? -2.554 -3.528 -8.714 1.00 77.81 170 SER A CA 1
ATOM 1246 C C . SER A 1 170 ? -3.668 -2.477 -8.730 1.00 77.81 170 SER A C 1
ATOM 1248 O O . SER A 1 170 ? -4.197 -2.118 -7.675 1.00 77.81 170 SER A O 1
ATOM 1250 N N . PHE A 1 171 ? -4.083 -2.020 -9.917 1.00 84.06 171 PHE A N 1
ATOM 1251 C CA . PHE A 1 171 ? -5.189 -1.078 -10.038 1.00 84.06 171 PHE A CA 1
ATOM 1252 C C . PHE A 1 171 ? -6.545 -1.754 -9.814 1.00 84.06 171 PHE A C 1
ATOM 1254 O O . PHE A 1 171 ? -7.360 -1.194 -9.086 1.00 84.06 171 PHE A O 1
ATOM 1261 N N . ILE A 1 172 ? -6.772 -2.962 -10.348 1.00 88.50 172 ILE A N 1
ATOM 1262 C CA . ILE A 1 172 ? -7.980 -3.763 -10.068 1.00 88.50 172 ILE A CA 1
ATOM 1263 C C . ILE A 1 172 ? -8.149 -3.945 -8.552 1.00 88.50 172 ILE A C 1
ATOM 1265 O O . ILE A 1 172 ? -9.206 -3.642 -8.002 1.00 88.50 172 ILE A O 1
ATOM 1269 N N . VAL A 1 173 ? -7.085 -4.344 -7.852 1.00 86.25 173 VAL A N 1
ATOM 1270 C CA . VAL A 1 173 ? -7.070 -4.487 -6.388 1.00 86.25 173 VAL A CA 1
ATOM 1271 C C . VAL A 1 173 ? -7.363 -3.156 -5.687 1.00 86.25 173 VAL A C 1
ATOM 1273 O O . VAL A 1 173 ? -8.181 -3.117 -4.768 1.00 86.25 173 VAL A O 1
ATOM 1276 N N . ARG A 1 174 ? -6.753 -2.047 -6.125 1.00 84.50 174 ARG A N 1
ATOM 1277 C CA . ARG A 1 174 ? -6.975 -0.705 -5.554 1.00 84.50 174 ARG A CA 1
ATOM 1278 C C . ARG A 1 174 ? -8.384 -0.148 -5.810 1.00 84.50 174 ARG A C 1
ATOM 1280 O O . ARG A 1 174 ? -8.838 0.679 -5.024 1.00 84.50 174 ARG A O 1
ATOM 1287 N N . ILE A 1 175 ? -9.064 -0.583 -6.870 1.00 89.50 175 ILE A N 1
ATOM 1288 C CA . ILE A 1 175 ? -10.483 -0.287 -7.112 1.00 89.50 175 ILE A CA 1
ATOM 1289 C C . ILE A 1 175 ? -11.339 -1.137 -6.167 1.00 89.50 175 ILE A C 1
ATOM 1291 O O . ILE A 1 175 ? -12.070 -0.588 -5.350 1.00 89.50 175 ILE A O 1
ATOM 1295 N N . LEU A 1 176 ? -11.204 -2.466 -6.204 1.00 94.44 176 LEU A N 1
ATOM 1296 C CA . LEU A 1 176 ? -12.062 -3.393 -5.451 1.00 94.44 176 LEU A CA 1
ATOM 1297 C C . LEU A 1 176 ? -11.963 -3.221 -3.929 1.00 94.44 176 LEU A C 1
ATOM 1299 O O . LEU A 1 176 ? -12.980 -3.255 -3.242 1.00 94.44 176 LEU A O 1
ATOM 1303 N N . THR A 1 177 ? -10.768 -2.951 -3.397 1.00 91.62 177 THR A N 1
ATOM 1304 C CA . THR A 1 177 ? -10.565 -2.685 -1.958 1.00 91.62 177 THR A CA 1
ATOM 1305 C C . THR A 1 177 ? -11.215 -1.387 -1.462 1.00 91.62 177 THR A C 1
ATOM 1307 O O . THR A 1 177 ? -11.269 -1.165 -0.253 1.00 91.62 177 THR A O 1
ATOM 1310 N N . ALA A 1 178 ? -11.743 -0.544 -2.358 1.00 92.06 178 ALA A N 1
ATOM 1311 C CA . ALA A 1 178 ? -12.520 0.638 -1.999 1.00 92.06 178 ALA A CA 1
ATOM 1312 C C . ALA A 1 178 ? -14.014 0.345 -1.739 1.00 92.06 178 ALA A C 1
ATOM 1314 O O . ALA A 1 178 ? -14.726 1.272 -1.339 1.00 92.06 178 ALA A O 1
ATOM 1315 N N . TYR A 1 179 ? -14.480 -0.892 -1.963 1.00 96.00 179 TYR A N 1
ATOM 1316 C CA . TYR A 1 179 ? -15.869 -1.349 -1.807 1.00 96.00 179 TYR A CA 1
ATOM 1317 C C . TYR A 1 179 ? -15.993 -2.391 -0.682 1.00 96.00 179 TYR A C 1
ATOM 1319 O O . TYR A 1 179 ? -15.049 -3.121 -0.386 1.00 96.00 179 TYR A O 1
ATOM 1327 N N . ASP A 1 180 ? -17.171 -2.481 -0.058 1.00 97.38 180 ASP A N 1
ATOM 1328 C CA . ASP A 1 180 ? -17.485 -3.543 0.908 1.00 97.38 180 ASP A CA 1
ATOM 1329 C C . ASP A 1 180 ? -18.040 -4.805 0.217 1.00 97.38 180 ASP A C 1
ATOM 1331 O O . ASP A 1 180 ? -17.892 -5.911 0.740 1.00 97.38 180 ASP A O 1
ATOM 1335 N N . LEU A 1 181 ? -18.683 -4.636 -0.945 1.00 98.12 181 LEU A N 1
ATOM 1336 C CA . LEU A 1 181 ? -19.298 -5.688 -1.758 1.00 98.12 181 LEU A CA 1
ATOM 1337 C C . LEU A 1 181 ? -19.271 -5.265 -3.238 1.00 98.12 181 LEU A C 1
ATOM 1339 O O . LEU A 1 181 ? -19.835 -4.234 -3.597 1.00 98.12 181 LEU A O 1
ATOM 1343 N N . ALA A 1 182 ? -18.615 -6.040 -4.099 1.00 98.31 182 ALA A N 1
ATOM 1344 C CA . ALA A 1 182 ? -18.457 -5.737 -5.520 1.00 98.31 182 ALA A CA 1
ATOM 1345 C C . ALA A 1 182 ? -18.848 -6.933 -6.399 1.00 98.31 182 ALA A C 1
ATOM 1347 O O . ALA A 1 182 ? -18.393 -8.052 -6.162 1.00 98.31 182 ALA A O 1
ATOM 1348 N N . LEU A 1 183 ? -19.657 -6.683 -7.431 1.00 98.75 183 LEU A N 1
ATOM 1349 C CA . LEU A 1 183 ? -19.896 -7.604 -8.543 1.00 98.75 183 LEU A CA 1
ATOM 1350 C C . LEU A 1 183 ? -18.839 -7.381 -9.633 1.00 98.75 183 LEU A C 1
ATOM 1352 O O . LEU A 1 183 ? -18.671 -6.259 -10.105 1.00 98.75 183 LEU A O 1
ATOM 1356 N N . ILE A 1 184 ? -18.181 -8.451 -10.068 1.00 98.62 184 ILE A N 1
ATOM 1357 C CA . ILE A 1 184 ? -17.267 -8.482 -11.214 1.00 98.62 184 ILE A CA 1
ATOM 1358 C C . ILE A 1 184 ? -17.882 -9.346 -12.319 1.00 98.62 184 ILE A C 1
ATOM 1360 O O . ILE A 1 184 ? -18.493 -10.386 -12.047 1.00 98.62 184 ILE A O 1
ATOM 1364 N N . GLN A 1 185 ? -17.729 -8.886 -13.560 1.00 98.19 185 GLN A N 1
ATOM 1365 C CA . GLN A 1 185 ? -18.288 -9.483 -14.778 1.00 98.19 185 GLN A CA 1
ATOM 1366 C C . GLN A 1 185 ? -17.183 -9.652 -15.841 1.00 98.19 185 GLN A C 1
ATOM 1368 O O . GLN A 1 185 ? -16.067 -9.173 -15.635 1.00 98.19 185 GLN A O 1
ATOM 1373 N N . GLU A 1 186 ? -17.460 -10.383 -16.929 1.00 96.31 186 GLU A N 1
ATOM 1374 C CA . GLU A 1 186 ? -16.452 -10.885 -17.886 1.00 96.31 186 GLU A CA 1
ATOM 1375 C C . GLU A 1 186 ? -15.343 -11.771 -17.272 1.00 96.31 186 GLU A C 1
ATOM 1377 O O . GLU A 1 186 ? -14.242 -11.893 -17.815 1.00 96.31 186 GLU A O 1
ATOM 1382 N N . VAL A 1 187 ? -15.637 -12.462 -16.163 1.00 96.81 187 VAL A N 1
ATOM 1383 C CA . VAL A 1 187 ? -14.725 -13.448 -15.555 1.00 96.81 187 VAL A CA 1
ATOM 1384 C C . VAL A 1 187 ? -14.675 -14.714 -16.409 1.00 96.81 187 VAL A C 1
ATOM 1386 O O . VAL A 1 187 ? -15.648 -15.461 -16.481 1.00 96.81 187 VAL A O 1
ATOM 1389 N N . ARG A 1 188 ? -13.534 -14.966 -17.049 1.00 93.81 188 ARG A N 1
ATOM 1390 C CA . ARG A 1 188 ? -13.258 -16.112 -17.928 1.00 93.81 188 ARG A CA 1
ATOM 1391 C C . ARG A 1 188 ? -12.205 -17.008 -17.270 1.00 93.81 188 ARG A C 1
ATOM 1393 O O . ARG A 1 188 ? -11.067 -17.073 -17.725 1.00 93.81 188 ARG A O 1
ATOM 1400 N N . ASP A 1 189 ? -12.590 -17.648 -16.164 1.00 93.56 189 ASP A N 1
ATOM 1401 C CA . ASP A 1 189 ? -11.663 -18.229 -15.181 1.00 93.56 189 ASP A CA 1
ATOM 1402 C C . ASP A 1 189 ? -12.182 -19.571 -14.621 1.00 93.56 189 ASP A C 1
ATOM 1404 O O . ASP A 1 189 ? -12.484 -19.718 -13.436 1.00 93.56 189 ASP A O 1
ATOM 1408 N N . ALA A 1 190 ? -12.378 -20.551 -15.507 1.00 89.19 190 ALA A N 1
ATOM 1409 C CA . ALA A 1 190 ? -13.191 -21.740 -15.225 1.00 89.19 190 ALA A CA 1
ATOM 1410 C C . ALA A 1 190 ? -12.628 -22.681 -14.137 1.00 89.19 190 ALA A C 1
ATOM 1412 O O . ALA A 1 190 ? -13.399 -23.399 -13.501 1.00 89.19 190 ALA A O 1
ATOM 1413 N N . ASP A 1 191 ? -11.314 -22.680 -13.910 1.00 88.75 191 ASP A N 1
ATOM 1414 C CA . ASP A 1 191 ? -10.631 -23.415 -12.836 1.00 88.75 191 ASP A CA 1
ATOM 1415 C C . ASP A 1 191 ? -10.405 -22.557 -11.573 1.00 88.75 191 ASP A C 1
ATOM 1417 O O . ASP A 1 191 ? -9.923 -23.059 -10.552 1.00 88.75 191 ASP A O 1
ATOM 1421 N N . LEU A 1 192 ? -10.798 -21.279 -11.616 1.00 91.94 192 LEU A N 1
ATOM 1422 C CA . LEU A 1 192 ? -10.636 -20.251 -10.588 1.00 91.94 192 LEU A CA 1
ATOM 1423 C C . LEU A 1 192 ? -9.174 -19.847 -10.299 1.00 91.94 192 LEU A C 1
ATOM 1425 O O . LEU A 1 192 ? -8.876 -19.450 -9.167 1.00 91.94 192 LEU A O 1
ATOM 1429 N N . SER A 1 193 ? -8.233 -19.992 -11.241 1.00 86.12 193 SER A N 1
ATOM 1430 C CA . SER A 1 193 ? -6.831 -19.577 -11.050 1.00 86.12 193 SER A CA 1
ATOM 1431 C C . SER A 1 193 ? -6.696 -18.066 -10.804 1.00 86.12 193 SER A C 1
ATOM 1433 O O . SER A 1 193 ? -6.145 -17.653 -9.772 1.00 86.12 193 SER A O 1
ATOM 1435 N N . ALA A 1 194 ? -7.271 -17.230 -11.670 1.00 90.69 194 ALA A N 1
ATOM 1436 C CA . ALA A 1 194 ? -7.216 -15.779 -11.555 1.00 90.69 194 ALA A CA 1
ATOM 1437 C C . ALA A 1 194 ? -8.050 -15.272 -10.371 1.00 90.69 194 ALA A C 1
ATOM 1439 O O . ALA A 1 194 ? -7.630 -14.343 -9.684 1.00 90.69 194 ALA A O 1
ATOM 1440 N N . VAL A 1 195 ? -9.188 -15.896 -10.053 1.00 93.06 195 VAL A N 1
ATOM 1441 C CA . VAL A 1 195 ? -9.978 -15.569 -8.857 1.00 93.06 195 VAL A CA 1
ATOM 1442 C C . VAL A 1 195 ? -9.169 -15.842 -7.590 1.00 93.06 195 VAL A C 1
ATOM 1444 O O . VAL A 1 195 ? -9.086 -14.959 -6.736 1.00 93.06 195 VAL A O 1
ATOM 1447 N N . LYS A 1 196 ? -8.495 -16.996 -7.466 1.00 87.62 196 LYS A N 1
ATOM 1448 C CA . LYS A 1 196 ? -7.599 -17.270 -6.323 1.00 87.62 196 LYS A CA 1
ATOM 1449 C C . LYS A 1 196 ? -6.472 -16.237 -6.248 1.00 87.62 196 LYS A C 1
ATOM 1451 O O . LYS A 1 196 ? -6.218 -15.700 -5.169 1.00 87.62 196 LYS A O 1
ATOM 1456 N N . LYS A 1 197 ? -5.844 -15.902 -7.382 1.00 86.81 197 LYS A N 1
ATOM 1457 C CA . LYS A 1 197 ? -4.772 -14.896 -7.454 1.00 86.81 197 LYS A CA 1
ATOM 1458 C C . LYS A 1 197 ? -5.255 -13.499 -7.050 1.00 86.81 197 LYS A C 1
ATOM 1460 O O . LYS A 1 197 ? -4.603 -12.842 -6.241 1.00 86.81 197 LYS A O 1
ATOM 1465 N N . LEU A 1 198 ? -6.410 -13.055 -7.546 1.00 94.12 198 LEU A N 1
ATOM 1466 C CA . LEU A 1 198 ? -7.023 -11.785 -7.155 1.00 94.12 198 LEU A CA 1
ATOM 1467 C C . LEU A 1 198 ? -7.354 -11.776 -5.664 1.00 94.12 198 LEU A C 1
ATOM 1469 O O . LEU A 1 198 ? -7.051 -10.804 -4.982 1.00 94.12 198 LEU A O 1
ATOM 1473 N N . MET A 1 199 ? -7.938 -12.853 -5.142 1.00 94.56 199 MET A N 1
ATOM 1474 C CA . MET A 1 199 ? -8.299 -12.944 -3.729 1.00 94.56 199 MET A CA 1
ATOM 1475 C C . MET A 1 199 ? -7.079 -12.986 -2.808 1.00 94.56 199 MET A C 1
ATOM 1477 O O . MET A 1 199 ? -7.168 -12.464 -1.695 1.00 94.56 199 MET A O 1
ATOM 1481 N N . HIS A 1 200 ? -5.940 -13.516 -3.269 1.00 80.06 200 HIS A N 1
ATOM 1482 C CA . HIS A 1 200 ? -4.660 -13.335 -2.588 1.00 80.06 200 HIS A CA 1
ATOM 1483 C C . HIS A 1 200 ? -4.257 -11.855 -2.580 1.00 80.06 200 HIS A C 1
ATOM 1485 O O . HIS A 1 200 ? -4.092 -11.280 -1.510 1.00 80.06 200 HIS A O 1
ATOM 1491 N N . LEU A 1 201 ? -4.204 -11.196 -3.744 1.00 78.88 201 LEU A N 1
ATOM 1492 C CA . LEU A 1 201 ? -3.794 -9.789 -3.858 1.00 78.88 201 LEU A CA 1
ATOM 1493 C C . LEU A 1 201 ? -4.722 -8.807 -3.107 1.00 78.88 201 LEU A C 1
ATOM 1495 O O . LEU A 1 201 ? -4.247 -7.824 -2.542 1.00 78.88 201 LEU A O 1
ATOM 1499 N N . VAL A 1 202 ? -6.033 -9.067 -3.055 1.00 84.56 202 VAL A N 1
ATOM 1500 C CA . VAL A 1 202 ? -7.020 -8.252 -2.320 1.00 84.56 202 VAL A CA 1
ATOM 1501 C C . VAL A 1 202 ? -6.879 -8.430 -0.804 1.00 84.56 202 VAL A C 1
ATOM 1503 O O . VAL A 1 202 ? -6.891 -7.434 -0.081 1.00 84.56 202 VAL A O 1
ATOM 1506 N N . ASN A 1 203 ? -6.692 -9.663 -0.313 1.00 81.75 203 ASN A N 1
ATOM 1507 C CA . ASN A 1 203 ? -6.419 -9.913 1.111 1.00 81.75 203 ASN A CA 1
ATOM 1508 C C . ASN A 1 203 ? -4.998 -9.507 1.531 1.00 81.75 203 ASN A C 1
ATOM 1510 O O . ASN A 1 203 ? -4.774 -9.221 2.702 1.00 81.75 203 ASN A O 1
ATOM 1514 N N . TRP A 1 204 ? -4.052 -9.439 0.590 1.00 75.06 204 TRP A N 1
ATOM 1515 C CA . TRP A 1 204 ? -2.746 -8.817 0.800 1.00 75.06 204 TRP A CA 1
ATOM 1516 C C . TRP A 1 204 ? -2.928 -7.305 1.017 1.00 75.06 204 TRP A C 1
ATOM 1518 O O . TRP A 1 204 ? -2.423 -6.743 1.986 1.00 75.06 204 TRP A O 1
ATOM 1528 N N . ALA A 1 205 ? -3.656 -6.635 0.114 1.00 70.88 205 ALA A N 1
ATOM 1529 C CA . ALA A 1 205 ? -3.718 -5.174 0.039 1.00 70.88 205 ALA A CA 1
ATOM 1530 C C . ALA A 1 205 ? -4.713 -4.496 0.992 1.00 70.88 205 ALA A C 1
ATOM 1532 O O . ALA A 1 205 ? -4.610 -3.284 1.192 1.00 70.88 205 ALA A O 1
ATOM 1533 N N . SER A 1 206 ? -5.673 -5.226 1.567 1.00 75.31 206 SER A N 1
ATOM 1534 C CA . SER A 1 206 ? -6.618 -4.674 2.543 1.00 75.31 206 SER A CA 1
ATOM 1535 C C . SER A 1 206 ? -6.311 -5.139 3.970 1.00 75.31 206 SER A C 1
ATOM 1537 O O . SER A 1 206 ? -6.051 -6.321 4.181 1.00 75.31 206 SER A O 1
ATOM 1539 N N . PRO A 1 207 ? -6.442 -4.272 4.995 1.00 71.88 207 PRO A N 1
ATOM 1540 C CA . PRO A 1 207 ? -6.430 -4.716 6.390 1.00 71.88 207 PRO A CA 1
ATOM 1541 C C . PRO A 1 207 ? -7.661 -5.571 6.758 1.00 71.88 207 PRO A C 1
ATOM 1543 O O . PRO A 1 207 ? -7.646 -6.245 7.796 1.00 71.88 207 PRO A O 1
ATOM 1546 N N . ASN A 1 208 ? -8.711 -5.539 5.924 1.00 82.25 208 ASN A N 1
ATOM 1547 C CA . ASN A 1 208 ? -9.981 -6.243 6.104 1.00 82.25 208 ASN A CA 1
ATOM 1548 C C . ASN A 1 208 ? -9.986 -7.568 5.332 1.00 82.25 208 ASN A C 1
ATOM 1550 O O . ASN A 1 208 ? -9.558 -7.617 4.182 1.00 82.25 208 ASN A O 1
ATOM 1554 N N . ALA A 1 209 ? -10.532 -8.629 5.929 1.00 85.81 209 ALA A N 1
ATOM 1555 C CA . ALA A 1 209 ? -10.627 -9.926 5.266 1.00 85.81 209 ALA A CA 1
ATOM 1556 C C . ALA A 1 209 ? -11.730 -9.923 4.194 1.00 85.81 209 ALA A C 1
ATOM 1558 O O . ALA A 1 209 ? -12.916 -9.782 4.507 1.00 85.81 209 ALA A O 1
ATOM 1559 N N . PHE A 1 210 ? -11.347 -10.147 2.940 1.00 96.00 210 PHE A N 1
ATOM 1560 C CA . PHE A 1 210 ? -12.257 -10.357 1.819 1.00 96.00 210 PHE A CA 1
ATOM 1561 C C . PHE A 1 210 ? -12.472 -11.853 1.551 1.00 96.00 210 PHE A C 1
ATOM 1563 O O . PHE A 1 210 ? -11.564 -12.678 1.661 1.00 96.00 210 PHE A O 1
ATOM 1570 N N . SER A 1 211 ? -13.685 -12.206 1.143 1.00 97.06 211 SER A N 1
ATOM 1571 C CA . SER A 1 211 ? -14.048 -13.516 0.602 1.00 97.06 211 SER A CA 1
ATOM 1572 C C . SER A 1 211 ? -14.805 -13.334 -0.716 1.00 97.06 211 SER A C 1
ATOM 1574 O O . SER A 1 211 ? -14.978 -12.204 -1.179 1.00 97.06 211 SER A O 1
ATOM 1576 N N . TYR A 1 212 ? -15.193 -14.436 -1.353 1.00 98.38 212 TYR A N 1
ATOM 1577 C CA . TYR A 1 212 ? -15.831 -14.406 -2.662 1.00 98.38 212 TYR A CA 1
ATOM 1578 C C . TYR A 1 212 ? -16.884 -15.498 -2.826 1.00 98.38 212 TYR A C 1
ATOM 1580 O O . TYR A 1 212 ? -16.838 -16.533 -2.163 1.00 98.38 212 TYR A O 1
ATOM 1588 N N . LEU A 1 213 ? -17.821 -15.252 -3.737 1.00 98.00 213 LEU A N 1
ATOM 1589 C CA . LEU A 1 213 ? -18.787 -16.223 -4.235 1.00 98.00 213 LEU A CA 1
ATOM 1590 C C . LEU A 1 213 ? -18.849 -16.080 -5.758 1.00 98.00 213 LEU A C 1
ATOM 1592 O O . LEU A 1 213 ? -18.971 -14.969 -6.268 1.00 98.00 213 LEU A O 1
ATOM 1596 N N . VAL A 1 214 ? -18.739 -17.191 -6.482 1.00 97.81 214 VAL A N 1
ATOM 1597 C CA . VAL A 1 214 ? -18.592 -17.199 -7.944 1.00 97.81 214 VAL A CA 1
ATOM 1598 C C . VAL A 1 214 ? -19.590 -18.157 -8.586 1.00 97.81 214 VAL A C 1
ATOM 1600 O O . VAL A 1 214 ? -19.896 -19.211 -8.027 1.00 97.81 214 VAL A O 1
ATOM 1603 N N . SER A 1 215 ? -20.111 -17.789 -9.754 1.00 97.88 215 SER A N 1
ATOM 1604 C CA . SER A 1 215 ? -21.002 -18.649 -10.528 1.00 97.88 215 SER A CA 1
ATOM 1605 C C . SER A 1 215 ? -20.240 -19.748 -11.281 1.00 97.88 215 SER A C 1
ATOM 1607 O O . SER A 1 215 ? -19.032 -19.658 -11.520 1.00 97.88 215 SER A O 1
ATOM 1609 N N . LYS A 1 216 ? -20.973 -20.764 -11.753 1.00 95.25 216 LYS A N 1
ATOM 1610 C CA . LYS A 1 216 ? -20.533 -21.603 -12.879 1.00 95.25 216 LYS A CA 1
ATOM 1611 C C . LYS A 1 216 ? -20.350 -20.736 -14.140 1.00 95.25 216 LYS A C 1
ATOM 1613 O O . LYS A 1 216 ? -20.968 -19.669 -14.205 1.00 95.25 216 LYS A O 1
ATOM 1618 N N . PRO A 1 217 ? -19.586 -21.181 -15.150 1.00 95.50 217 PRO A N 1
ATOM 1619 C CA . PRO A 1 217 ? -19.553 -20.521 -16.453 1.00 95.50 217 PRO A CA 1
ATOM 1620 C C . PRO A 1 217 ? -20.934 -20.512 -17.144 1.00 95.50 217 PRO A C 1
ATOM 1622 O O . PRO A 1 217 ? -21.643 -21.521 -17.169 1.00 95.50 217 PRO A O 1
ATOM 1625 N N . LEU A 1 218 ? -21.310 -19.360 -17.700 1.00 93.19 218 LEU A N 1
ATOM 1626 C CA . LEU A 1 218 ? -22.600 -19.021 -18.312 1.00 93.19 218 LEU A CA 1
ATOM 1627 C C . LEU A 1 218 ? -22.384 -18.405 -19.704 1.00 93.19 218 LEU A C 1
ATOM 1629 O O . LEU A 1 218 ? -21.338 -17.821 -19.963 1.00 93.19 218 LEU A O 1
ATOM 1633 N N . GLY A 1 219 ? -23.366 -18.526 -20.596 1.00 89.50 219 GLY A N 1
ATOM 1634 C CA . GLY A 1 219 ? -23.268 -18.141 -22.011 1.00 89.50 219 GLY A CA 1
ATOM 1635 C C . GLY A 1 219 ? -23.928 -19.195 -22.902 1.00 89.50 219 GLY A C 1
ATOM 1636 O O . GLY A 1 219 ? -23.912 -20.380 -22.555 1.00 89.50 219 GLY A O 1
ATOM 1637 N N . HIS A 1 220 ? -24.476 -18.814 -24.058 1.00 83.06 220 HIS A N 1
ATOM 1638 C CA . HIS A 1 220 ? -25.091 -19.773 -24.991 1.00 83.06 220 HIS A CA 1
ATOM 1639 C C . HIS A 1 220 ? -24.063 -20.578 -25.815 1.00 83.06 220 HIS A C 1
ATOM 1641 O O . HIS A 1 220 ? -24.201 -21.792 -25.946 1.00 83.06 220 HIS A O 1
ATOM 1647 N N . ASN A 1 221 ? -22.997 -19.948 -26.318 1.00 83.44 221 ASN A N 1
ATOM 1648 C CA . ASN A 1 221 ? -22.002 -20.571 -27.210 1.00 83.44 221 ASN A CA 1
ATOM 1649 C C . ASN A 1 221 ? -20.740 -21.052 -26.447 1.00 83.44 221 ASN A C 1
ATOM 1651 O O . ASN A 1 221 ? -20.803 -21.291 -25.242 1.00 83.44 221 ASN A O 1
ATOM 1655 N N . SER A 1 222 ? -19.604 -21.258 -27.122 1.00 83.88 222 SER A N 1
ATOM 1656 C CA . SER A 1 222 ? -18.336 -21.675 -26.492 1.00 83.88 222 SER A CA 1
ATOM 1657 C C . SER A 1 222 ? -17.673 -20.589 -25.632 1.00 83.88 222 SER A C 1
ATOM 1659 O O . SER A 1 222 ? -16.876 -20.916 -24.754 1.00 83.88 222 SER A O 1
ATOM 1661 N N . TYR A 1 223 ? -18.011 -19.315 -25.840 1.00 86.00 223 TYR A N 1
ATOM 1662 C CA . TYR A 1 223 ? -17.589 -18.215 -24.980 1.00 86.00 223 TYR A CA 1
ATOM 1663 C C . TYR A 1 223 ? -18.461 -18.217 -23.719 1.00 86.00 223 TYR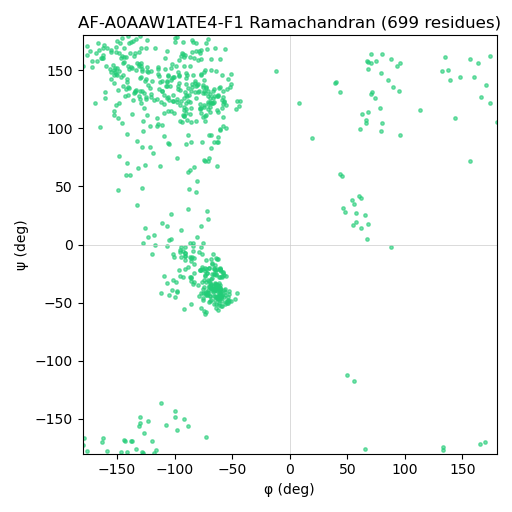 A C 1
ATOM 1665 O O . TYR A 1 223 ? -19.683 -18.060 -23.789 1.00 86.00 223 TYR A O 1
ATOM 1673 N N . LYS A 1 224 ? -17.833 -18.436 -22.559 1.00 91.69 224 LYS A N 1
ATOM 1674 C CA . LYS A 1 224 ? -18.498 -18.454 -21.253 1.00 91.69 224 LYS A CA 1
ATOM 1675 C C . LYS A 1 224 ? -17.870 -17.436 -20.304 1.00 91.69 224 LYS A C 1
ATOM 1677 O O . LYS A 1 224 ? -16.661 -17.224 -20.340 1.00 91.69 224 LYS A O 1
ATOM 1682 N N . GLU A 1 225 ? -18.687 -16.893 -19.412 1.00 94.38 225 GLU A N 1
ATOM 1683 C CA . GLU A 1 225 ? -18.299 -15.971 -18.340 1.00 94.38 225 GLU A CA 1
ATOM 1684 C C . GLU A 1 225 ? -18.868 -16.402 -16.987 1.00 94.38 225 GLU A C 1
ATOM 1686 O O . GLU A 1 225 ? -19.809 -17.190 -16.919 1.00 94.38 225 GLU A O 1
ATOM 1691 N N . GLN A 1 226 ? -18.353 -15.829 -15.905 1.00 97.69 226 GLN A N 1
ATOM 1692 C CA . GLN A 1 226 ? -18.847 -16.019 -14.547 1.00 97.69 226 GLN A CA 1
ATOM 1693 C C . GLN A 1 226 ? -19.205 -14.674 -13.903 1.00 97.69 226 GLN A C 1
ATOM 1695 O O . GLN A 1 226 ? -18.584 -13.645 -14.175 1.00 97.69 226 GLN A O 1
ATOM 1700 N N . TYR A 1 227 ? -20.189 -14.695 -13.005 1.00 98.56 227 TYR A N 1
ATOM 1701 C CA . TYR A 1 227 ? -20.422 -13.618 -12.048 1.00 98.56 227 TYR A CA 1
ATOM 1702 C C . TYR A 1 227 ? -19.609 -13.893 -10.790 1.00 98.56 227 TYR A C 1
ATOM 1704 O O . TYR A 1 227 ? -19.699 -14.980 -10.217 1.00 98.56 227 TYR A O 1
ATOM 1712 N N . LEU A 1 228 ? -18.825 -12.910 -10.359 1.00 98.69 228 LEU A N 1
ATOM 1713 C CA . LEU A 1 228 ? -17.947 -13.010 -9.198 1.00 98.69 228 LEU A CA 1
ATOM 1714 C C . LEU A 1 228 ? -18.279 -11.896 -8.209 1.00 98.69 228 LEU A C 1
ATOM 1716 O O . LEU A 1 228 ? -18.018 -10.725 -8.468 1.00 98.69 228 LEU A O 1
ATOM 1720 N N . PHE A 1 229 ? -18.827 -12.262 -7.058 1.00 98.75 229 PHE A N 1
ATOM 1721 C CA . PHE A 1 229 ? -19.013 -11.352 -5.936 1.00 98.75 229 PHE A CA 1
ATOM 1722 C C . PHE A 1 229 ? -17.775 -11.402 -5.042 1.00 98.75 229 PHE A C 1
ATOM 1724 O O . PHE A 1 229 ? -17.447 -12.466 -4.521 1.00 98.75 229 PHE A O 1
ATOM 1731 N N . ILE A 1 230 ? -17.116 -10.264 -4.824 1.00 98.31 230 ILE A N 1
ATOM 1732 C CA . ILE A 1 230 ? -16.029 -10.097 -3.846 1.00 98.31 230 ILE A CA 1
ATOM 1733 C C . ILE A 1 230 ? -16.533 -9.211 -2.713 1.00 98.31 230 ILE A C 1
ATOM 1735 O O . ILE A 1 230 ? -17.140 -8.170 -2.960 1.00 98.31 230 ILE A O 1
ATOM 1739 N N . TYR A 1 231 ? -16.319 -9.627 -1.465 1.00 98.19 231 TYR A N 1
ATOM 1740 C CA . TYR A 1 231 ? -16.980 -8.997 -0.325 1.00 98.19 231 TYR A CA 1
ATOM 1741 C C . TYR A 1 231 ? -16.194 -9.070 0.987 1.00 98.19 231 TYR A C 1
ATOM 1743 O O . TYR A 1 231 ? -15.474 -10.032 1.257 1.00 98.19 231 TYR A O 1
ATOM 1751 N N . ARG A 1 232 ? -16.362 -8.054 1.837 1.00 96.69 232 ARG A N 1
ATOM 1752 C CA . ARG A 1 232 ? -15.752 -7.970 3.169 1.00 96.69 232 ARG A CA 1
ATOM 1753 C C . ARG A 1 232 ? -16.492 -8.829 4.189 1.00 96.69 232 ARG A C 1
ATOM 1755 O O . ARG A 1 232 ? -17.661 -8.582 4.485 1.00 96.69 232 ARG A O 1
ATOM 1762 N N . ARG A 1 233 ? -15.780 -9.784 4.794 1.00 93.06 233 ARG A N 1
ATOM 1763 C CA . ARG A 1 233 ? -16.326 -10.750 5.769 1.00 93.06 233 ARG A CA 1
ATOM 1764 C C . ARG A 1 233 ? -16.803 -10.110 7.075 1.00 93.06 233 ARG A C 1
ATOM 1766 O O . ARG A 1 233 ? -17.588 -10.722 7.788 1.00 93.06 233 ARG A O 1
ATOM 1773 N N . ASP A 1 234 ? -16.324 -8.909 7.396 1.00 91.19 234 ASP A N 1
ATOM 1774 C CA . ASP A 1 234 ? -16.747 -8.128 8.563 1.00 91.19 234 ASP A CA 1
ATOM 1775 C C . ASP A 1 234 ? -18.003 -7.270 8.303 1.00 91.19 234 ASP A C 1
ATOM 1777 O O . ASP A 1 234 ? -18.601 -6.743 9.242 1.00 91.19 234 ASP A O 1
ATOM 1781 N N . ARG A 1 235 ? -18.415 -7.133 7.035 1.00 93.31 235 ARG A N 1
ATOM 1782 C CA . ARG A 1 235 ? -19.503 -6.247 6.587 1.00 93.31 235 ARG A CA 1
ATOM 1783 C C . ARG A 1 235 ? -20.715 -7.024 6.084 1.00 93.31 235 ARG A C 1
ATOM 1785 O O . ARG A 1 235 ? -21.845 -6.631 6.363 1.00 93.31 235 ARG A O 1
ATOM 1792 N N . VAL A 1 236 ? -20.479 -8.098 5.327 1.00 95.56 236 VAL A N 1
ATOM 1793 C CA . VAL A 1 236 ? -21.531 -8.899 4.688 1.00 95.56 236 VAL A CA 1
ATOM 1794 C C . VAL A 1 236 ? -21.169 -10.386 4.671 1.00 95.56 236 VAL A C 1
ATOM 1796 O O . VAL A 1 236 ? -19.992 -10.758 4.656 1.00 95.56 236 VAL A O 1
ATOM 1799 N N . SER A 1 237 ? -22.180 -11.245 4.575 1.00 95.44 237 SER A N 1
ATOM 1800 C CA . SER A 1 237 ? -22.002 -12.664 4.246 1.00 95.44 237 SER A CA 1
ATOM 1801 C C . SER A 1 237 ? -23.118 -13.165 3.322 1.00 95.44 237 SER A C 1
ATOM 1803 O O . SER A 1 237 ? -24.273 -12.786 3.514 1.00 95.44 237 SER A O 1
ATOM 1805 N N . PRO A 1 238 ? -22.824 -14.006 2.314 1.00 97.06 238 PRO A N 1
ATOM 1806 C CA . PRO A 1 238 ? -23.863 -14.666 1.536 1.00 97.06 238 PRO A CA 1
ATOM 1807 C C . PRO A 1 238 ? -24.626 -15.647 2.434 1.00 97.06 238 PRO A C 1
ATOM 1809 O O . PRO A 1 238 ? -24.026 -16.413 3.188 1.00 97.06 238 PRO A O 1
ATOM 1812 N N . VAL A 1 239 ? -25.952 -15.603 2.345 1.00 96.88 239 VAL A N 1
ATOM 1813 C CA . VAL A 1 239 ? -26.892 -16.482 3.056 1.00 96.88 239 VAL A CA 1
ATOM 1814 C C . VAL A 1 239 ? -27.363 -17.592 2.125 1.00 96.88 239 VAL A C 1
ATOM 1816 O O . VAL A 1 239 ? -27.409 -18.757 2.506 1.00 96.88 239 VAL A O 1
ATOM 1819 N N . GLU A 1 240 ? -27.708 -17.226 0.891 1.00 97.12 240 GLU A N 1
ATOM 1820 C CA . GLU A 1 240 ? -28.344 -18.116 -0.075 1.00 97.12 240 GLU A CA 1
ATOM 1821 C C . GLU A 1 240 ? -28.073 -17.619 -1.501 1.00 97.12 240 GLU A C 1
ATOM 1823 O O . GLU A 1 240 ? -27.915 -16.417 -1.724 1.00 97.12 240 GLU A O 1
ATOM 1828 N N . SER A 1 241 ? -28.023 -18.522 -2.482 1.00 98.06 241 SER A N 1
ATOM 1829 C CA . SER A 1 241 ? -27.878 -18.149 -3.894 1.00 98.06 241 SER A CA 1
ATOM 1830 C C . SER A 1 241 ? -28.512 -19.178 -4.823 1.00 98.06 241 SER A C 1
ATOM 1832 O O . SER A 1 241 ? -28.599 -20.357 -4.477 1.00 98.06 241 SER A O 1
ATOM 1834 N N . TYR A 1 242 ? -28.955 -18.740 -6.001 1.00 97.50 242 TYR A N 1
ATOM 1835 C CA . TYR A 1 242 ? -29.509 -19.618 -7.030 1.00 97.50 242 TYR A CA 1
ATOM 1836 C C . TYR A 1 242 ? -29.379 -19.004 -8.432 1.00 97.50 242 TYR A C 1
ATOM 1838 O O . TYR A 1 242 ? -29.106 -17.817 -8.595 1.00 97.50 242 TYR A O 1
ATOM 1846 N N . TYR A 1 243 ? -29.569 -19.834 -9.456 1.00 95.44 243 TYR A N 1
ATOM 1847 C CA . TYR A 1 243 ? -29.624 -19.402 -10.853 1.00 95.44 243 TYR A CA 1
ATOM 1848 C C . TYR A 1 243 ? -31.077 -19.202 -11.259 1.00 95.44 243 TYR A C 1
ATOM 1850 O O . TYR A 1 243 ? -31.891 -20.098 -11.017 1.00 95.44 243 TYR A O 1
ATOM 1858 N N . TYR A 1 244 ? -31.388 -18.080 -11.907 1.00 94.44 244 TYR A N 1
ATOM 1859 C CA . TYR A 1 244 ? -32.724 -17.858 -12.449 1.00 94.44 244 TYR A CA 1
ATOM 1860 C C . TYR A 1 244 ? -33.103 -18.973 -13.433 1.00 94.44 244 TYR A C 1
ATOM 1862 O O . TYR A 1 244 ? -32.318 -19.333 -14.318 1.00 94.44 244 TYR A O 1
ATOM 1870 N N . LYS A 1 245 ? -34.311 -19.522 -13.280 1.00 85.56 245 LYS A N 1
ATOM 1871 C CA . LYS A 1 245 ? -34.850 -20.563 -14.160 1.00 85.56 245 LYS A CA 1
ATOM 1872 C C . LYS A 1 245 ? -35.766 -19.955 -15.209 1.00 85.56 245 LYS A C 1
ATOM 1874 O O . LYS A 1 245 ? -36.982 -20.080 -15.156 1.00 85.56 245 LYS A O 1
ATOM 1879 N N . ASP A 1 246 ? -35.116 -19.314 -16.166 1.00 73.38 246 ASP A N 1
ATOM 1880 C CA . ASP A 1 246 ? -35.718 -18.907 -17.426 1.00 73.38 246 ASP A CA 1
ATOM 1881 C C . ASP A 1 246 ? -36.023 -20.144 -18.288 1.00 73.38 246 ASP A C 1
ATOM 1883 O O . ASP A 1 246 ? -35.115 -20.941 -18.572 1.00 73.38 246 ASP A O 1
ATOM 1887 N N . GLY A 1 247 ? -37.297 -20.297 -18.658 1.00 65.38 247 GLY A N 1
ATOM 1888 C CA . GLY A 1 247 ? -37.826 -21.407 -19.450 1.00 65.38 247 GLY A CA 1
ATOM 1889 C C . GLY A 1 247 ? -37.764 -22.793 -18.788 1.00 65.38 247 GLY A C 1
ATOM 1890 O O . GLY A 1 247 ? -37.352 -22.980 -17.641 1.00 65.38 247 GLY A O 1
ATOM 1891 N N . CYS A 1 248 ? -38.176 -23.805 -19.551 1.00 61.50 248 CYS A N 1
ATOM 1892 C CA . CYS A 1 248 ? -37.914 -25.205 -19.230 1.00 61.50 248 CYS A CA 1
ATOM 1893 C C . CYS A 1 248 ? -36.494 -25.591 -19.666 1.00 61.50 248 CYS A C 1
ATOM 1895 O O . CYS A 1 248 ? -36.081 -25.282 -20.774 1.00 61.50 248 CYS A O 1
ATOM 1897 N N . GLU A 1 249 ? -35.741 -26.321 -18.844 1.00 53.94 249 GLU A N 1
ATOM 1898 C CA . GLU A 1 249 ? -34.537 -27.026 -19.313 1.00 53.94 249 GLU A CA 1
ATOM 1899 C C . GLU A 1 249 ? -34.982 -28.449 -19.708 1.00 53.94 249 GLU A C 1
ATOM 1901 O O . GLU A 1 249 ? -35.654 -29.091 -18.897 1.00 53.94 249 GLU A O 1
ATOM 1906 N N . PRO A 1 250 ? -34.701 -28.945 -20.934 1.00 54.94 250 PRO A N 1
ATOM 1907 C CA . PRO A 1 250 ? -33.671 -28.506 -21.886 1.00 54.94 250 PRO A CA 1
ATOM 1908 C C . PRO A 1 250 ? -34.184 -27.654 -23.075 1.00 54.94 250 PRO A C 1
ATOM 1910 O O . PRO A 1 250 ? -33.580 -27.677 -24.145 1.00 54.94 250 PRO A O 1
ATOM 1913 N N . CYS A 1 251 ? -35.305 -26.943 -22.942 1.00 56.28 251 CYS A N 1
ATOM 1914 C CA . CYS A 1 251 ? -35.899 -26.164 -24.033 1.00 56.28 251 CYS A CA 1
ATOM 1915 C C . CYS A 1 251 ? -34.945 -25.051 -24.507 1.00 56.28 251 CYS A C 1
ATOM 1917 O O . CYS A 1 251 ? -34.466 -24.245 -23.713 1.00 56.28 251 CYS A O 1
ATOM 1919 N N . SER A 1 252 ? -34.682 -24.982 -25.814 1.00 52.50 252 SER A N 1
ATOM 1920 C CA . SER A 1 252 ? -33.617 -24.156 -26.410 1.00 52.50 252 SER A CA 1
ATOM 1921 C C . SER A 1 252 ? -33.925 -22.654 -26.521 1.00 52.50 252 SER A C 1
ATOM 1923 O O . SER A 1 252 ? -33.272 -21.959 -27.294 1.00 52.50 252 SER A O 1
ATOM 1925 N N . ASN A 1 253 ? -34.935 -22.158 -25.804 1.00 60.88 253 ASN A N 1
ATOM 1926 C CA . ASN A 1 253 ? -35.398 -20.774 -25.868 1.00 60.88 253 ASN A CA 1
ATOM 1927 C C . ASN A 1 253 ? -35.247 -20.108 -24.496 1.00 60.88 253 ASN A C 1
ATOM 1929 O O . ASN A 1 253 ? -36.206 -20.012 -23.732 1.00 60.88 253 ASN A O 1
ATOM 1933 N N . THR A 1 254 ? -34.017 -19.709 -24.181 1.00 76.94 254 THR A N 1
ATOM 1934 C CA . THR A 1 254 ? -33.663 -18.945 -22.981 1.00 76.94 254 THR A CA 1
ATOM 1935 C C . THR A 1 254 ? -33.399 -17.493 -23.361 1.00 76.94 254 THR A C 1
ATOM 1937 O O . THR A 1 254 ? -32.559 -17.215 -24.214 1.00 76.94 254 THR A O 1
ATOM 1940 N N . THR A 1 255 ? -34.116 -16.579 -22.715 1.00 89.75 255 THR A N 1
ATOM 1941 C CA . THR A 1 255 ? -34.022 -15.124 -22.871 1.00 89.75 255 THR A CA 1
ATOM 1942 C C . THR A 1 255 ? -32.633 -14.619 -22.495 1.00 89.75 255 THR A C 1
ATOM 1944 O O . THR A 1 255 ? -32.051 -13.825 -23.225 1.00 89.75 255 THR A O 1
ATOM 1947 N N . PHE A 1 256 ? -32.084 -15.109 -21.378 1.00 92.69 256 PHE A N 1
ATOM 1948 C CA . PHE A 1 256 ? -30.771 -14.696 -20.876 1.00 92.69 256 PHE A CA 1
ATOM 1949 C C . PHE A 1 256 ? -29.622 -15.560 -21.410 1.00 92.69 256 PHE A C 1
ATOM 1951 O O . PHE A 1 256 ? -29.438 -16.696 -20.962 1.00 92.69 256 PHE A O 1
ATOM 1958 N N . SER A 1 257 ? -28.747 -14.964 -22.227 1.00 91.25 257 SER A N 1
ATOM 1959 C CA . SER A 1 257 ? -27.446 -15.532 -22.615 1.00 91.25 257 SER A CA 1
ATOM 1960 C C . SER A 1 257 ? -26.617 -15.947 -21.395 1.00 91.25 257 SER A C 1
ATOM 1962 O O . SER A 1 257 ? -26.035 -17.036 -21.349 1.00 91.25 257 SER A O 1
ATOM 1964 N N . ARG A 1 258 ? -26.612 -15.100 -20.358 1.00 93.56 258 ARG A N 1
ATOM 1965 C CA . ARG A 1 258 ? -25.968 -15.351 -19.062 1.00 93.56 258 ARG A CA 1
ATOM 1966 C C . ARG A 1 258 ? -27.024 -15.273 -17.953 1.00 93.56 258 ARG A C 1
ATOM 1968 O O . ARG A 1 258 ? -27.207 -14.227 -17.342 1.00 93.56 258 ARG A O 1
ATOM 1975 N N . LYS A 1 259 ? -27.739 -16.386 -17.718 1.00 93.25 259 LYS A N 1
ATOM 1976 C CA . LYS A 1 259 ? -28.804 -16.500 -16.694 1.00 93.25 259 LYS A CA 1
ATOM 1977 C C . LYS A 1 259 ? -28.356 -15.895 -15.345 1.00 93.25 259 LYS A C 1
ATOM 1979 O O . LYS A 1 259 ? -27.348 -16.369 -14.812 1.00 93.25 259 LYS A O 1
ATOM 1984 N N . PRO A 1 260 ? -29.082 -14.915 -14.765 1.00 97.50 260 PRO A N 1
ATOM 1985 C CA . PRO A 1 260 ? -28.707 -14.284 -13.501 1.00 97.50 260 PRO A CA 1
ATOM 1986 C C . PRO A 1 260 ? -28.402 -15.283 -12.378 1.00 97.50 260 PRO A C 1
ATOM 1988 O O . PRO A 1 260 ? -29.119 -16.269 -12.184 1.00 97.50 260 PRO A O 1
ATOM 1991 N N . PHE A 1 261 ? -27.340 -15.004 -11.620 1.00 98.19 261 PHE A N 1
ATOM 1992 C CA . PHE A 1 261 ? -26.945 -15.738 -10.415 1.00 98.19 261 PHE A CA 1
ATOM 1993 C C . PHE A 1 261 ? -27.275 -14.883 -9.187 1.00 98.19 261 PHE A C 1
ATOM 1995 O O . PHE A 1 261 ? -26.465 -14.072 -8.741 1.00 98.19 261 PHE A O 1
ATOM 2002 N N . ILE A 1 262 ? -28.507 -15.007 -8.695 1.00 98.69 262 ILE A N 1
ATOM 2003 C CA . ILE A 1 262 ? -29.038 -14.187 -7.607 1.00 98.69 262 ILE A CA 1
ATOM 2004 C C . ILE A 1 262 ? -28.398 -14.621 -6.284 1.00 98.69 262 ILE A C 1
ATOM 2006 O O . ILE A 1 262 ? -28.354 -15.815 -5.975 1.00 98.69 262 ILE A O 1
ATOM 2010 N N . VAL A 1 263 ? -27.958 -13.656 -5.473 1.00 98.69 263 VAL A N 1
ATOM 2011 C CA . VAL A 1 263 ? -27.390 -13.895 -4.138 1.00 98.69 263 VAL A CA 1
ATOM 2012 C C . VAL A 1 263 ? -28.084 -13.022 -3.092 1.00 98.69 263 VAL A C 1
ATOM 2014 O O . VAL A 1 263 ? -28.224 -11.813 -3.270 1.00 98.69 263 VAL A O 1
ATOM 2017 N N . LYS A 1 264 ? -28.485 -13.634 -1.976 1.00 98.62 264 LYS A N 1
ATOM 2018 C CA . LYS A 1 264 ? -28.972 -12.975 -0.758 1.00 98.62 264 LYS A CA 1
ATOM 2019 C C . LYS A 1 264 ? -27.804 -12.805 0.211 1.00 98.62 264 LYS A C 1
ATOM 2021 O O . LYS A 1 264 ? -27.176 -13.796 0.584 1.00 98.62 264 LYS A O 1
ATOM 2026 N N . PHE A 1 265 ? -27.528 -11.579 0.640 1.00 98.06 265 PHE A N 1
ATOM 2027 C CA . PHE A 1 265 ? -26.484 -11.249 1.612 1.00 98.06 265 PHE A CA 1
ATOM 2028 C C . PHE A 1 265 ? -27.086 -10.781 2.937 1.00 98.06 265 PHE A C 1
ATOM 2030 O O . PHE A 1 265 ? -27.922 -9.880 2.951 1.00 98.06 265 PHE A O 1
ATOM 2037 N N . ALA A 1 266 ? -26.606 -11.320 4.056 1.00 97.00 266 ALA A N 1
ATOM 2038 C CA . ALA A 1 266 ? -26.804 -10.722 5.368 1.00 97.00 266 ALA A CA 1
ATOM 2039 C C . ALA A 1 266 ? -25.887 -9.501 5.499 1.00 97.00 266 ALA A C 1
ATOM 2041 O O . ALA A 1 266 ? -24.694 -9.569 5.197 1.00 97.00 266 ALA A O 1
ATOM 2042 N N . VAL A 1 267 ? -26.453 -8.388 5.959 1.00 94.81 267 VAL A N 1
ATOM 2043 C CA . VAL A 1 267 ? -25.796 -7.076 6.062 1.00 94.81 267 VAL A CA 1
ATOM 2044 C C . VAL A 1 267 ? -26.052 -6.483 7.461 1.00 94.81 267 VAL A C 1
ATOM 2046 O O . VAL A 1 267 ? -26.774 -5.498 7.619 1.00 94.81 267 VAL A O 1
ATOM 2049 N N . PRO A 1 268 ? -25.527 -7.108 8.537 1.00 90.50 268 PRO A N 1
ATOM 2050 C CA . PRO A 1 268 ? -26.027 -6.910 9.900 1.00 90.50 268 PRO A CA 1
ATOM 2051 C C . PRO A 1 268 ? -25.865 -5.481 10.442 1.00 90.50 268 PRO A C 1
ATOM 2053 O O . PRO A 1 268 ? -26.663 -5.075 11.294 1.00 90.50 268 PRO A O 1
ATOM 2056 N N . GLN A 1 269 ? -24.895 -4.700 9.949 1.00 87.94 269 GLN A N 1
ATOM 2057 C CA . GLN A 1 269 ? -24.706 -3.293 10.330 1.00 87.94 269 GLN A CA 1
ATOM 2058 C C . GLN A 1 269 ? -25.422 -2.283 9.412 1.00 87.94 269 GLN A C 1
ATOM 2060 O O . GLN A 1 269 ? -25.407 -1.100 9.730 1.00 87.94 269 GLN A O 1
ATOM 2065 N N . ALA A 1 270 ? -26.058 -2.694 8.310 1.00 87.94 270 ALA A N 1
ATOM 2066 C CA . ALA A 1 270 ? -26.877 -1.801 7.479 1.00 87.94 270 ALA A CA 1
ATOM 2067 C C . ALA A 1 270 ? -28.308 -1.663 8.045 1.00 87.94 270 ALA A C 1
ATOM 2069 O O . ALA A 1 270 ? -28.655 -2.314 9.031 1.00 87.94 270 ALA A O 1
ATOM 2070 N N . GLU A 1 271 ? -29.150 -0.793 7.485 1.00 87.62 271 GLU A N 1
ATOM 2071 C CA . GLU A 1 271 ? -30.552 -0.651 7.917 1.00 87.62 271 GLU A CA 1
ATOM 2072 C C . GLU A 1 271 ? -31.432 -1.794 7.387 1.00 87.62 271 GLU A C 1
ATOM 2074 O O . GLU A 1 271 ? -32.075 -2.524 8.157 1.00 87.62 271 GLU A O 1
ATOM 2079 N N . VAL A 1 272 ? -31.408 -1.993 6.065 1.00 90.19 272 VAL A N 1
ATOM 2080 C CA . VAL A 1 272 ? -31.686 -3.285 5.424 1.00 90.19 272 VAL A CA 1
ATOM 2081 C C . VAL A 1 272 ? -30.798 -4.342 6.094 1.00 90.19 272 VAL A C 1
ATOM 2083 O O . VAL A 1 272 ? -29.635 -4.067 6.368 1.00 90.19 272 VAL A O 1
ATOM 2086 N N . LYS A 1 273 ? -31.347 -5.520 6.420 1.00 91.69 273 LYS A N 1
ATOM 2087 C CA . LYS A 1 273 ? -30.619 -6.596 7.134 1.00 91.69 273 LYS A CA 1
ATOM 2088 C C . LYS A 1 273 ? -30.308 -7.806 6.259 1.00 91.69 273 LYS A C 1
ATOM 2090 O O . LYS A 1 273 ? -29.299 -8.469 6.491 1.00 91.69 273 LYS A O 1
ATOM 2095 N N . GLU A 1 274 ? -31.123 -8.027 5.236 1.00 94.12 274 GLU A N 1
ATOM 2096 C CA . GLU A 1 274 ? -30.869 -8.951 4.137 1.00 94.12 274 GLU A CA 1
ATOM 2097 C C . GLU A 1 274 ? -31.027 -8.176 2.832 1.00 94.12 274 GLU A C 1
ATOM 2099 O O . GLU A 1 274 ? -32.015 -7.465 2.663 1.00 94.12 274 GLU A O 1
ATOM 2104 N N . LEU A 1 275 ? -30.049 -8.282 1.937 1.00 95.62 275 LEU A N 1
ATOM 2105 C CA . LEU A 1 275 ? -30.017 -7.581 0.659 1.00 95.62 275 LEU A CA 1
ATOM 2106 C C . LEU A 1 275 ? -29.856 -8.589 -0.475 1.00 95.62 275 LEU A C 1
ATOM 2108 O O . LEU A 1 275 ? -28.909 -9.376 -0.473 1.00 95.62 275 LEU A O 1
ATOM 2112 N N . VAL A 1 276 ? -30.747 -8.544 -1.463 1.00 98.56 276 VAL A N 1
ATOM 2113 C CA . VAL A 1 276 ? -30.616 -9.356 -2.676 1.00 98.56 276 VAL A CA 1
ATOM 2114 C C . VAL A 1 276 ? -29.849 -8.585 -3.753 1.00 98.56 276 VAL A C 1
ATOM 2116 O O . VAL A 1 276 ? -30.184 -7.440 -4.055 1.00 98.56 276 VAL A O 1
ATOM 2119 N N . LEU A 1 277 ? -28.843 -9.226 -4.354 1.00 98.69 277 LEU A N 1
ATOM 2120 C CA . LEU A 1 277 ? -28.187 -8.774 -5.583 1.00 98.69 277 LEU A CA 1
ATOM 2121 C C . LEU A 1 277 ? -28.606 -9.663 -6.760 1.00 98.69 277 LEU A C 1
ATOM 2123 O O . LEU A 1 277 ? -28.441 -10.884 -6.711 1.00 98.69 277 LEU A O 1
ATOM 2127 N N . VAL A 1 278 ? -29.103 -9.037 -7.829 1.00 98.75 278 VAL A N 1
ATOM 2128 C CA . VAL A 1 278 ? -29.440 -9.674 -9.110 1.00 98.75 278 VAL A CA 1
ATOM 2129 C C . VAL A 1 278 ? -28.449 -9.180 -10.174 1.00 98.75 278 VAL A C 1
ATOM 2131 O O . VAL A 1 278 ? -28.572 -8.040 -10.628 1.00 98.75 278 VAL A O 1
ATOM 2134 N N . PRO A 1 279 ? -27.443 -9.986 -10.562 1.00 98.50 279 PRO A N 1
ATOM 2135 C CA . PRO A 1 279 ? -26.466 -9.585 -11.565 1.00 98.50 279 PRO A CA 1
ATOM 2136 C C . PRO A 1 279 ? -27.011 -9.798 -12.982 1.00 98.50 279 PRO A C 1
ATOM 2138 O O . PRO A 1 279 ? -27.578 -10.852 -13.275 1.00 98.50 279 PRO A O 1
ATOM 2141 N N . LEU A 1 280 ? -26.753 -8.846 -13.879 1.00 98.44 280 LEU A N 1
ATOM 2142 C CA . LEU A 1 280 ? -26.881 -9.044 -15.325 1.00 98.44 280 LEU A CA 1
ATOM 2143 C C . LEU A 1 280 ? -25.654 -8.472 -16.035 1.00 98.44 280 LEU A C 1
ATOM 2145 O O . LEU A 1 280 ? -25.243 -7.348 -15.763 1.00 98.44 280 LEU A O 1
ATOM 2149 N N . HIS A 1 281 ? -25.087 -9.259 -16.948 1.00 97.81 281 HIS A N 1
ATOM 2150 C CA . HIS A 1 281 ? -24.245 -8.760 -18.034 1.00 97.81 281 HIS A CA 1
ATOM 2151 C C . HIS A 1 281 ? -25.020 -9.058 -19.315 1.00 97.81 281 HIS A C 1
ATOM 2153 O O . HIS A 1 281 ? -25.108 -10.228 -19.705 1.00 97.81 281 HIS A O 1
ATOM 2159 N N . ALA A 1 282 ? -25.636 -8.040 -19.909 1.00 96.56 282 ALA A N 1
ATOM 2160 C CA . ALA A 1 282 ? -26.607 -8.229 -20.980 1.00 96.56 282 ALA A CA 1
ATOM 2161 C C . ALA A 1 282 ? -25.934 -8.618 -22.303 1.00 96.56 282 ALA A C 1
ATOM 2163 O O . ALA A 1 282 ? -24.855 -8.117 -22.624 1.00 96.56 282 ALA A O 1
ATOM 2164 N N . ALA A 1 283 ? -26.530 -9.517 -23.083 1.00 94.69 283 ALA A N 1
ATOM 2165 C CA . ALA A 1 283 ? -26.104 -9.720 -24.467 1.00 94.69 283 ALA A CA 1
ATOM 2166 C C . ALA A 1 283 ? -26.446 -8.452 -25.282 1.00 94.69 283 ALA A C 1
ATOM 2168 O O . ALA A 1 283 ? -27.622 -8.095 -25.327 1.00 94.69 283 ALA A O 1
ATOM 2169 N N . PRO A 1 284 ? -25.486 -7.760 -25.933 1.00 94.62 284 PRO A N 1
ATOM 2170 C CA . PRO A 1 284 ? -25.741 -6.410 -26.450 1.00 94.62 284 PRO A CA 1
ATOM 2171 C C . PRO A 1 284 ? -26.868 -6.334 -27.491 1.00 94.62 284 PRO A C 1
ATOM 2173 O O . PRO A 1 284 ? -27.707 -5.443 -27.434 1.00 94.62 284 PRO A O 1
ATOM 2176 N N . GLU A 1 285 ? -26.950 -7.322 -28.386 1.00 93.50 285 GLU A N 1
ATOM 2177 C CA . GLU A 1 285 ? -28.001 -7.416 -29.416 1.00 93.50 285 GLU A CA 1
ATOM 2178 C C . GLU A 1 285 ? -29.362 -7.915 -28.866 1.00 93.50 285 GLU A C 1
ATOM 2180 O O . GLU A 1 285 ? -30.336 -8.005 -29.608 1.00 93.50 285 GLU A O 1
ATOM 2185 N N . ALA A 1 286 ? -29.445 -8.243 -27.570 1.00 95.00 286 ALA A N 1
ATOM 2186 C CA . ALA A 1 286 ? -30.667 -8.641 -26.862 1.00 95.00 286 ALA A CA 1
ATOM 2187 C C . ALA A 1 286 ? -30.927 -7.787 -25.600 1.00 95.00 286 ALA A C 1
ATOM 2189 O O . ALA A 1 286 ? -31.752 -8.158 -24.763 1.00 95.00 286 ALA A O 1
ATOM 2190 N N . ALA A 1 287 ? -30.236 -6.647 -25.454 1.00 97.50 287 ALA A N 1
ATOM 2191 C CA . ALA A 1 287 ? -30.216 -5.860 -24.221 1.00 97.50 287 ALA A CA 1
ATOM 2192 C C . ALA A 1 287 ? -31.620 -5.435 -23.763 1.00 97.50 287 ALA A C 1
ATOM 2194 O O . ALA A 1 287 ? -31.961 -5.621 -22.599 1.00 97.50 287 ALA A O 1
ATOM 2195 N N . VAL A 1 288 ? -32.468 -4.948 -24.677 1.00 98.06 288 VAL A N 1
ATOM 2196 C CA . VAL A 1 288 ? -33.868 -4.578 -24.383 1.00 98.06 288 VAL A CA 1
ATOM 2197 C C . VAL A 1 288 ? -34.627 -5.738 -23.720 1.00 98.06 288 VAL A C 1
ATOM 2199 O O . VAL A 1 288 ? -35.259 -5.549 -22.681 1.00 98.06 288 VAL A O 1
ATOM 2202 N N . THR A 1 289 ? -34.513 -6.947 -24.276 1.00 97.00 289 THR A N 1
ATOM 2203 C CA . THR A 1 289 ? -35.224 -8.144 -23.806 1.00 97.00 289 THR A CA 1
ATOM 2204 C C . THR A 1 289 ? -34.661 -8.677 -22.487 1.00 97.00 289 THR A C 1
ATOM 2206 O O . THR A 1 289 ? -35.428 -9.006 -21.585 1.00 97.00 289 THR A O 1
ATOM 2209 N N . GLU A 1 290 ? -33.332 -8.736 -22.332 1.00 97.50 290 GLU A N 1
ATOM 2210 C CA . GLU A 1 290 ? -32.708 -9.200 -21.083 1.00 97.50 290 GLU A CA 1
ATOM 2211 C C . GLU A 1 290 ? -32.939 -8.210 -19.919 1.00 97.50 290 GLU A C 1
ATOM 2213 O O . GLU A 1 290 ? -33.160 -8.646 -18.789 1.00 97.50 290 GLU A O 1
ATOM 2218 N N . ILE A 1 291 ? -32.968 -6.891 -20.166 1.00 98.38 291 ILE A N 1
ATOM 2219 C CA . ILE A 1 291 ? -33.305 -5.891 -19.132 1.00 98.38 291 ILE A CA 1
ATOM 2220 C C . ILE A 1 291 ? -34.794 -5.950 -18.764 1.00 98.38 291 ILE A C 1
ATOM 2222 O O . ILE A 1 291 ? -35.130 -5.805 -17.589 1.00 98.38 291 ILE A O 1
ATOM 2226 N N . ASP A 1 292 ? -35.699 -6.158 -19.725 1.00 98.31 292 ASP A N 1
ATOM 2227 C CA . ASP A 1 292 ? -37.126 -6.316 -19.422 1.00 98.31 292 ASP A CA 1
ATOM 2228 C C . ASP A 1 292 ? -37.388 -7.567 -18.566 1.00 98.31 292 ASP A C 1
ATOM 2230 O O . ASP A 1 292 ? -38.043 -7.484 -17.523 1.00 98.31 292 ASP A O 1
ATOM 2234 N N . ALA A 1 293 ? -36.788 -8.702 -18.938 1.00 97.44 293 ALA A N 1
ATOM 2235 C CA . ALA A 1 293 ? -36.915 -9.968 -18.219 1.00 97.44 293 ALA A CA 1
ATOM 2236 C C . ALA A 1 293 ? -36.407 -9.911 -16.763 1.00 97.44 293 ALA A C 1
ATOM 2238 O O . ALA A 1 293 ? -36.847 -10.703 -15.928 1.00 97.44 293 ALA A O 1
ATOM 2239 N N . LEU A 1 294 ? -35.547 -8.948 -16.393 1.00 98.25 294 LEU A N 1
ATOM 2240 C CA . LEU A 1 294 ? -35.174 -8.720 -14.988 1.00 98.25 294 LEU A CA 1
ATOM 2241 C C . LEU A 1 294 ? -36.369 -8.371 -14.084 1.00 98.25 294 LEU A C 1
ATOM 2243 O O . LEU A 1 294 ? -36.295 -8.600 -12.874 1.00 98.25 294 LEU A O 1
ATOM 2247 N N . TYR A 1 295 ? -37.477 -7.867 -14.637 1.00 98.00 295 TYR A N 1
ATOM 2248 C CA . TYR A 1 295 ? -38.721 -7.722 -13.881 1.00 98.00 295 TYR A CA 1
ATOM 2249 C C . TYR A 1 295 ? -39.241 -9.080 -13.385 1.00 98.00 295 TYR A C 1
ATOM 2251 O O . TYR A 1 295 ? -39.614 -9.205 -12.217 1.00 98.00 295 TYR A O 1
ATOM 2259 N N . ASP A 1 296 ? -39.216 -10.109 -14.236 1.00 97.19 296 ASP A N 1
ATOM 2260 C CA . ASP A 1 296 ? -39.674 -11.459 -13.890 1.00 97.19 296 ASP A CA 1
ATOM 2261 C C . ASP A 1 296 ? -38.691 -12.160 -12.941 1.00 97.19 296 ASP A C 1
ATOM 2263 O O . ASP A 1 296 ? -39.113 -12.883 -12.037 1.00 97.19 296 ASP A O 1
ATOM 2267 N N . VAL A 1 297 ? -37.388 -11.867 -13.059 1.00 97.81 297 VAL A N 1
ATOM 2268 C CA . VAL A 1 297 ? -36.375 -12.278 -12.068 1.00 97.81 297 VAL A CA 1
ATOM 2269 C C . VAL A 1 297 ? -36.682 -11.684 -10.690 1.00 97.81 297 VAL A C 1
ATOM 2271 O O . VAL A 1 297 ? -36.591 -12.388 -9.684 1.00 97.81 297 VAL A O 1
ATOM 2274 N N . TYR A 1 298 ? -37.102 -10.416 -10.614 1.00 98.00 298 TYR A N 1
ATOM 2275 C CA . TYR A 1 298 ? -37.541 -9.818 -9.349 1.00 98.00 298 TYR A CA 1
ATOM 2276 C C . TYR A 1 298 ? -38.831 -10.461 -8.807 1.00 98.00 298 TYR A C 1
ATOM 2278 O O . TYR A 1 298 ? -38.930 -10.675 -7.596 1.00 98.00 298 TYR A O 1
ATOM 2286 N N . GLN A 1 299 ? -39.793 -10.834 -9.662 1.00 97.44 299 GLN A N 1
ATOM 2287 C CA . GLN A 1 299 ? -40.985 -11.557 -9.196 1.00 97.44 299 GLN A CA 1
ATOM 2288 C C . GLN A 1 299 ? -40.651 -12.966 -8.668 1.00 97.44 299 GLN A C 1
ATOM 2290 O O . GLN A 1 299 ? -41.203 -13.354 -7.638 1.00 97.44 299 GLN A O 1
ATOM 2295 N N . ASP A 1 300 ? -39.720 -13.707 -9.286 1.00 97.00 300 ASP A N 1
ATOM 2296 C CA . ASP A 1 300 ? -39.233 -14.993 -8.749 1.00 97.00 300 ASP A CA 1
ATOM 2297 C C . ASP A 1 300 ? -38.483 -14.801 -7.423 1.00 97.00 300 ASP A C 1
ATOM 2299 O O . ASP A 1 300 ? -38.796 -15.491 -6.461 1.00 97.00 300 ASP A O 1
ATOM 2303 N N . VAL A 1 301 ? -37.595 -13.803 -7.294 1.00 97.44 301 VAL A N 1
ATOM 2304 C CA . VAL A 1 301 ? -36.964 -13.441 -6.002 1.00 97.44 301 VAL A CA 1
ATOM 2305 C C . VAL A 1 301 ? -38.017 -13.200 -4.916 1.00 97.44 301 VAL A C 1
ATOM 2307 O O . VAL A 1 301 ? -37.929 -13.766 -3.821 1.00 97.44 301 VAL A O 1
ATOM 2310 N N . LYS A 1 302 ? -39.037 -12.395 -5.223 1.00 96.69 302 LYS A N 1
ATOM 2311 C CA . LYS A 1 302 ? -40.123 -12.057 -4.300 1.00 96.69 302 LYS A CA 1
ATOM 2312 C C . LYS A 1 302 ? -40.984 -13.276 -3.949 1.00 96.69 302 LYS A C 1
ATOM 2314 O O . LYS A 1 302 ? -41.346 -13.441 -2.788 1.00 96.69 302 LYS A O 1
ATOM 2319 N N . SER A 1 303 ? -41.274 -14.150 -4.914 1.00 96.94 303 SER A N 1
ATOM 2320 C CA . SER A 1 303 ? -42.062 -15.375 -4.714 1.00 96.94 303 SER A CA 1
ATOM 2321 C C . SER A 1 303 ? -41.296 -16.461 -3.945 1.00 96.94 303 SER A C 1
ATOM 2323 O O . SER A 1 303 ? -41.857 -17.101 -3.058 1.00 96.94 303 SER A O 1
ATOM 2325 N N . ARG A 1 304 ? -40.005 -16.637 -4.244 1.00 96.19 304 ARG A N 1
ATOM 2326 C CA . ARG A 1 304 ? -39.113 -17.658 -3.676 1.00 96.19 304 ARG A CA 1
ATOM 2327 C C . ARG A 1 304 ? -38.659 -17.341 -2.256 1.00 96.19 304 ARG A C 1
ATOM 2329 O O . ARG A 1 304 ? -38.508 -18.256 -1.451 1.00 96.19 304 ARG A O 1
ATOM 2336 N N . TRP A 1 305 ? -38.386 -16.069 -1.961 1.00 96.94 305 TRP A N 1
ATOM 2337 C CA . TRP A 1 305 ? -37.765 -15.645 -0.699 1.00 96.94 305 TRP A CA 1
ATOM 2338 C C . TRP A 1 305 ? -38.607 -14.680 0.138 1.00 96.94 305 TRP A C 1
ATOM 2340 O O . TRP A 1 305 ? -38.196 -14.356 1.248 1.00 96.94 305 TRP A O 1
ATOM 2350 N N . GLY A 1 306 ? -39.730 -14.169 -0.376 1.00 95.12 306 GLY A N 1
ATOM 2351 C CA . GLY A 1 306 ? -40.463 -13.066 0.260 1.00 95.12 306 GLY A CA 1
ATOM 2352 C C . GLY A 1 306 ? -39.700 -11.732 0.259 1.00 95.12 306 GLY A C 1
ATOM 2353 O O . GLY A 1 306 ? -40.166 -10.758 0.845 1.00 95.12 306 GLY A O 1
ATOM 2354 N N . ALA A 1 307 ? -38.530 -11.675 -0.384 1.00 94.00 307 ALA A N 1
ATOM 2355 C CA . ALA A 1 307 ? -37.636 -10.527 -0.355 1.00 94.00 307 ALA A CA 1
ATOM 2356 C C . ALA A 1 307 ? -38.146 -9.412 -1.279 1.00 94.00 307 ALA A C 1
ATOM 2358 O O . ALA A 1 307 ? -38.236 -9.586 -2.494 1.00 94.00 307 ALA A O 1
ATOM 2359 N N . THR A 1 308 ? -38.463 -8.255 -0.699 1.00 94.31 308 THR A N 1
ATOM 2360 C CA . THR A 1 308 ? -38.896 -7.056 -1.435 1.00 94.31 308 THR A CA 1
ATOM 2361 C C . THR A 1 308 ? -37.749 -6.115 -1.790 1.00 94.31 308 THR A C 1
ATOM 2363 O O . THR A 1 308 ? -37.859 -5.405 -2.788 1.00 94.31 308 THR A O 1
ATOM 2366 N N . ASP A 1 309 ? -36.681 -6.118 -0.987 1.00 95.81 309 ASP A N 1
ATOM 2367 C CA . ASP A 1 309 ? -35.514 -5.238 -1.091 1.00 95.81 309 ASP A CA 1
ATOM 2368 C C . ASP A 1 309 ? -34.404 -5.873 -1.951 1.00 95.81 309 ASP A C 1
ATOM 2370 O O . ASP A 1 309 ? -33.767 -6.853 -1.549 1.00 95.81 309 ASP A O 1
ATOM 2374 N N . ALA A 1 310 ? -34.159 -5.316 -3.141 1.00 97.88 310 ALA A N 1
ATOM 2375 C CA . ALA A 1 310 ? -33.170 -5.836 -4.087 1.00 97.88 310 ALA A CA 1
ATOM 2376 C C . ALA A 1 310 ? -32.454 -4.737 -4.892 1.00 97.88 310 ALA A C 1
ATOM 2378 O O . ALA A 1 310 ? -33.056 -3.731 -5.278 1.00 97.88 310 ALA A O 1
ATOM 2379 N N . LEU A 1 311 ? -31.175 -4.972 -5.205 1.00 98.56 311 LEU A N 1
ATOM 2380 C CA . LEU A 1 311 ? -30.440 -4.249 -6.245 1.00 98.56 311 LEU A CA 1
ATOM 2381 C C . LEU A 1 311 ? -30.262 -5.149 -7.469 1.00 98.56 311 LEU A C 1
ATOM 2383 O O . LEU A 1 311 ? -29.714 -6.248 -7.368 1.00 98.56 311 LEU A O 1
ATOM 2387 N N . LEU A 1 312 ? -30.663 -4.648 -8.632 1.00 98.75 312 LEU A N 1
ATOM 2388 C CA . LEU A 1 312 ? -30.356 -5.237 -9.931 1.00 98.75 312 LEU A CA 1
ATOM 2389 C C . LEU A 1 312 ? -29.217 -4.423 -10.551 1.00 98.75 312 LEU A C 1
ATOM 2391 O O . LEU A 1 312 ? -29.326 -3.197 -10.629 1.00 98.75 312 LEU A O 1
ATOM 2395 N N . LEU A 1 313 ? -28.101 -5.062 -10.912 1.00 98.69 313 LEU A N 1
ATOM 2396 C CA . LEU A 1 313 ? -26.865 -4.338 -11.239 1.00 98.69 313 LEU A CA 1
ATOM 2397 C C . LEU A 1 313 ? -25.913 -5.059 -12.204 1.00 98.69 313 LEU A C 1
ATOM 2399 O O . LEU A 1 313 ? -25.881 -6.289 -12.267 1.00 98.69 313 LEU A O 1
ATOM 2403 N N . GLY A 1 314 ? -25.108 -4.266 -12.913 1.00 98.44 314 GLY A N 1
ATOM 2404 C CA . GLY A 1 314 ? -24.084 -4.726 -13.856 1.00 98.44 314 GLY A CA 1
ATOM 2405 C C . GLY A 1 314 ? -24.115 -3.993 -15.197 1.00 98.44 314 GLY A C 1
ATOM 2406 O O . GLY A 1 314 ? -24.879 -3.043 -15.376 1.00 98.44 314 GLY A O 1
ATOM 2407 N N . ASP A 1 315 ? -23.285 -4.444 -16.134 1.00 98.44 315 ASP A N 1
ATOM 2408 C CA . ASP A 1 315 ? -23.286 -4.013 -17.532 1.00 98.44 315 ASP A CA 1
ATOM 2409 C C . ASP A 1 315 ? -24.557 -4.501 -18.240 1.00 98.44 315 ASP A C 1
ATOM 2411 O O . ASP A 1 315 ? -24.654 -5.624 -18.740 1.00 98.44 315 ASP A O 1
ATOM 2415 N N . PHE A 1 316 ? -25.569 -3.643 -18.273 1.00 98.50 316 PHE A N 1
ATOM 2416 C CA . PHE A 1 316 ? -26.833 -3.934 -18.936 1.00 98.50 316 PHE A CA 1
ATOM 2417 C C . PHE A 1 316 ? -26.770 -3.628 -20.444 1.00 98.50 316 PHE A C 1
ATOM 2419 O O . PHE A 1 316 ? -27.779 -3.789 -21.124 1.00 98.50 316 PHE A O 1
ATOM 2426 N N . ASN A 1 317 ? -25.644 -3.132 -20.982 1.00 97.75 317 ASN A N 1
ATOM 2427 C CA . ASN A 1 317 ? -25.578 -2.492 -22.305 1.00 97.75 317 ASN A CA 1
ATOM 2428 C C . ASN A 1 317 ? -26.692 -1.434 -22.514 1.00 97.75 317 ASN A C 1
ATOM 2430 O O . ASN A 1 317 ? -27.114 -1.153 -23.632 1.00 97.75 317 ASN A O 1
ATOM 2434 N N . ALA A 1 318 ? -27.176 -0.809 -21.433 1.00 96.56 318 ALA A N 1
ATOM 2435 C CA . ALA A 1 318 ? -28.435 -0.061 -21.399 1.00 96.56 318 ALA A CA 1
ATOM 2436 C C . ALA A 1 318 ? -28.355 1.373 -21.963 1.00 96.56 318 ALA A C 1
ATOM 2438 O O . ALA A 1 318 ? -28.723 2.339 -21.290 1.00 96.56 318 ALA A O 1
ATOM 2439 N N . GLY A 1 319 ? -27.879 1.537 -23.196 1.00 93.00 319 GLY A N 1
ATOM 2440 C CA . GLY A 1 319 ? -27.862 2.834 -23.868 1.00 93.00 319 GLY A CA 1
ATOM 2441 C C . GLY A 1 319 ? -27.308 2.801 -25.291 1.00 93.00 319 GLY A C 1
ATOM 2442 O O . GLY A 1 319 ? -27.092 1.740 -25.885 1.00 93.00 319 GLY A O 1
ATOM 2443 N N . CYS A 1 320 ? -27.026 3.995 -25.818 1.00 93.38 320 CYS A N 1
ATOM 2444 C CA . CYS A 1 320 ? -26.408 4.216 -27.125 1.00 93.38 320 CYS A CA 1
ATOM 2445 C C . CYS A 1 320 ? -27.103 3.430 -28.256 1.00 93.38 320 CYS A C 1
ATOM 2447 O O . CYS A 1 320 ? -28.236 3.757 -28.600 1.00 93.38 320 CYS A O 1
ATOM 2449 N N . LYS A 1 321 ? -26.446 2.424 -28.855 1.00 94.31 321 LYS A N 1
ATOM 2450 C CA . LYS A 1 321 ? -27.004 1.654 -29.985 1.00 94.31 321 LYS A CA 1
ATOM 2451 C C . LYS A 1 321 ? -27.787 0.395 -29.590 1.00 94.31 321 LYS A C 1
ATOM 2453 O O . LYS A 1 321 ? -28.394 -0.206 -30.467 1.00 94.31 321 LYS A O 1
ATOM 2458 N N . TYR A 1 322 ? -27.732 -0.020 -28.323 1.00 95.88 322 TYR A N 1
ATOM 2459 C CA . TYR A 1 322 ? -28.310 -1.287 -27.847 1.00 95.88 322 TYR A CA 1
ATOM 2460 C C . TYR A 1 322 ? -29.656 -1.100 -27.134 1.00 95.88 322 TYR A C 1
ATOM 2462 O O . TYR A 1 322 ? -30.514 -1.974 -27.196 1.00 95.88 322 TYR A O 1
ATOM 2470 N N . VAL A 1 323 ? -29.846 0.051 -26.478 1.00 97.12 323 VAL A N 1
ATOM 2471 C CA . VAL A 1 323 ? -31.136 0.500 -25.934 1.00 97.12 323 VAL A CA 1
ATOM 2472 C C . VAL A 1 323 ? -31.289 1.981 -26.259 1.00 97.12 323 VAL A C 1
ATOM 2474 O O . VAL A 1 323 ? -30.529 2.817 -25.760 1.00 97.12 323 VAL A O 1
ATOM 2477 N N . ARG A 1 324 ? -32.246 2.302 -27.127 1.00 95.00 324 ARG A N 1
ATOM 2478 C CA . ARG A 1 324 ? -32.510 3.652 -27.638 1.00 95.00 324 ARG A CA 1
ATOM 2479 C C . ARG A 1 324 ? -33.659 4.303 -26.862 1.00 95.00 324 ARG A C 1
ATOM 2481 O O . ARG A 1 324 ? -34.247 3.701 -25.963 1.00 95.00 324 ARG A O 1
ATOM 2488 N N . VAL A 1 325 ? -33.990 5.553 -27.191 1.00 93.81 325 VAL A N 1
ATOM 2489 C CA . VAL A 1 325 ? -35.022 6.322 -26.469 1.00 93.81 325 VAL A CA 1
ATOM 2490 C C . VAL A 1 325 ? -36.405 5.681 -26.633 1.00 93.81 325 VAL A C 1
ATOM 2492 O O . VAL A 1 325 ? -37.168 5.590 -25.674 1.00 93.81 325 VAL A O 1
ATOM 2495 N N . GLU A 1 326 ? -36.687 5.188 -27.836 1.00 96.12 326 GLU A N 1
ATOM 2496 C CA . GLU A 1 326 ? -37.908 4.488 -28.228 1.00 96.12 326 GLU A CA 1
ATOM 2497 C C . GLU A 1 326 ? -38.060 3.083 -27.621 1.00 96.12 326 GLU A C 1
ATOM 2499 O O . GLU A 1 326 ? -39.181 2.584 -27.544 1.00 96.12 326 GLU A O 1
ATOM 2504 N N . ASP A 1 327 ? -36.972 2.457 -27.158 1.00 97.19 327 ASP A N 1
ATOM 2505 C CA . ASP A 1 327 ? -37.008 1.099 -26.600 1.00 97.19 327 ASP A CA 1
ATOM 2506 C C . ASP A 1 327 ? -37.429 1.107 -25.115 1.00 97.19 327 ASP A C 1
ATOM 2508 O O . ASP A 1 327 ? -38.117 0.194 -24.652 1.00 97.19 327 ASP A O 1
ATOM 2512 N N . TRP A 1 328 ? -37.085 2.162 -24.362 1.00 96.69 328 TRP A N 1
ATOM 2513 C CA . TRP A 1 328 ? -37.340 2.264 -22.916 1.00 96.69 328 TRP A CA 1
ATOM 2514 C C . TRP A 1 328 ? -38.785 2.013 -22.451 1.00 96.69 328 TRP A C 1
ATOM 2516 O O . TRP A 1 328 ? -38.928 1.362 -21.415 1.00 96.69 328 TRP A O 1
ATOM 2526 N N . PRO A 1 329 ? -39.852 2.479 -23.137 1.00 96.38 329 PRO A N 1
ATOM 2527 C CA . PRO A 1 329 ? -41.228 2.237 -22.698 1.00 96.38 329 PRO A CA 1
ATOM 2528 C C . PRO A 1 329 ? -41.597 0.750 -22.630 1.00 96.38 329 PRO A C 1
ATOM 2530 O O . PRO A 1 329 ? -42.434 0.375 -21.807 1.00 96.38 329 PRO A O 1
ATOM 2533 N N . SER A 1 330 ? -40.961 -0.089 -23.459 1.00 96.44 330 SER A N 1
ATOM 2534 C CA . SER A 1 330 ? -41.184 -1.541 -23.483 1.00 96.44 330 SER A CA 1
ATOM 2535 C C . SER A 1 330 ? -40.579 -2.273 -22.280 1.00 96.44 330 SER A C 1
ATOM 2537 O O . SER A 1 330 ? -41.034 -3.360 -21.937 1.00 96.44 330 SER A O 1
ATOM 2539 N N . ILE A 1 331 ? -39.599 -1.666 -21.602 1.00 98.12 331 ILE A N 1
ATOM 2540 C CA . ILE A 1 331 ? -38.857 -2.277 -20.499 1.00 98.12 331 ILE A CA 1
ATOM 2541 C C . ILE A 1 331 ? -39.626 -2.060 -19.187 1.00 98.12 331 ILE A C 1
ATOM 2543 O O . ILE A 1 331 ? -39.598 -0.977 -18.596 1.00 98.12 331 ILE A O 1
ATOM 2547 N N . ARG A 1 332 ? -40.276 -3.106 -18.665 1.00 98.25 332 ARG A N 1
ATOM 2548 C CA . ARG A 1 332 ? -41.053 -3.086 -17.408 1.00 98.25 332 ARG A CA 1
ATOM 2549 C C . ARG A 1 332 ? -40.221 -2.614 -16.216 1.00 98.25 332 ARG A C 1
ATOM 2551 O O . ARG A 1 332 ? -40.708 -1.826 -15.406 1.00 98.25 332 ARG A O 1
ATOM 2558 N N . LEU A 1 333 ? -38.945 -3.010 -16.160 1.00 96.81 333 LEU A N 1
ATOM 2559 C CA . LEU A 1 333 ? -37.976 -2.562 -15.149 1.00 96.81 333 LEU A CA 1
ATOM 2560 C C . LEU A 1 333 ? -37.746 -1.035 -15.158 1.00 96.81 333 LEU A C 1
ATOM 2562 O O . LEU A 1 333 ? -37.300 -0.474 -14.159 1.00 96.81 333 LEU A O 1
ATOM 2566 N N . ARG A 1 334 ? -38.035 -0.350 -16.273 1.00 97.12 334 ARG A N 1
ATOM 2567 C CA . ARG A 1 334 ? -37.928 1.108 -16.430 1.00 97.12 334 ARG A CA 1
ATOM 2568 C C . ARG A 1 334 ? -39.271 1.816 -16.251 1.00 97.12 334 ARG A C 1
ATOM 2570 O O . ARG A 1 334 ? -39.316 2.879 -15.635 1.00 97.12 334 ARG A O 1
ATOM 2577 N N . SER A 1 335 ? -40.345 1.235 -16.778 1.00 94.00 335 SER A N 1
ATOM 2578 C CA . SER A 1 335 ? -41.688 1.832 -16.781 1.00 94.00 335 SER A CA 1
ATOM 2579 C C . SER A 1 335 ? -42.410 1.763 -15.422 1.00 94.00 335 SER A C 1
ATOM 2581 O O . SER A 1 335 ? -43.339 2.536 -15.181 1.00 94.00 335 SER A O 1
ATOM 2583 N N . ILE A 1 336 ? -41.996 0.876 -14.508 1.00 95.38 336 ILE A N 1
ATOM 2584 C CA . ILE A 1 336 ? -42.630 0.687 -13.192 1.00 95.38 336 ILE A CA 1
ATOM 2585 C C . ILE A 1 336 ? -41.912 1.510 -12.105 1.00 95.38 336 ILE A C 1
ATOM 2587 O O . ILE A 1 336 ? -40.741 1.294 -11.804 1.00 95.38 336 ILE A O 1
ATOM 2591 N N . LYS A 1 337 ? -42.652 2.426 -11.462 1.00 93.06 337 LYS A N 1
ATOM 2592 C CA . LYS A 1 337 ? -42.149 3.430 -10.492 1.00 93.06 337 LYS A CA 1
ATOM 2593 C C . LYS A 1 337 ? -41.523 2.866 -9.203 1.00 93.06 337 LYS A C 1
ATOM 2595 O O . LYS A 1 337 ? -40.871 3.607 -8.459 1.00 93.06 337 LYS A O 1
ATOM 2600 N N . ASP A 1 338 ? -41.706 1.578 -8.933 1.00 93.94 338 ASP A N 1
ATOM 2601 C CA . ASP A 1 338 ? -41.105 0.889 -7.787 1.00 93.94 338 ASP A CA 1
ATOM 2602 C C . ASP A 1 338 ? -39.590 0.685 -7.976 1.00 93.94 338 ASP A C 1
ATOM 2604 O O . ASP A 1 338 ? -38.854 0.638 -6.987 1.00 93.94 338 ASP A O 1
ATOM 2608 N N . PHE A 1 339 ? -39.118 0.657 -9.228 1.00 97.44 339 PHE A N 1
ATOM 2609 C CA . PHE A 1 339 ? -37.711 0.517 -9.598 1.00 97.44 339 PHE A CA 1
ATOM 2610 C C . PHE A 1 339 ? -37.038 1.887 -9.752 1.00 97.44 339 PHE A C 1
ATOM 2612 O O . PHE A 1 339 ? -37.291 2.645 -10.687 1.00 97.44 339 PHE A O 1
ATOM 2619 N N . GLN A 1 340 ? -36.137 2.208 -8.829 1.00 96.94 340 GLN A N 1
ATOM 2620 C CA . GLN A 1 340 ? -35.369 3.447 -8.820 1.00 96.94 340 GLN A CA 1
ATOM 2621 C C . GLN A 1 340 ? -34.021 3.241 -9.515 1.00 96.94 340 GLN A C 1
ATOM 2623 O O . GLN A 1 340 ? -33.104 2.632 -8.963 1.00 96.94 340 GLN A O 1
ATOM 2628 N N . TRP A 1 341 ? -33.894 3.771 -10.729 1.00 97.25 341 TRP A N 1
ATOM 2629 C CA . TRP A 1 341 ? -32.651 3.754 -11.502 1.00 97.25 341 TRP A CA 1
ATOM 2630 C C . TRP A 1 341 ? -31.656 4.754 -10.903 1.00 97.25 341 TRP A C 1
ATOM 2632 O O . TRP A 1 341 ? -31.873 5.963 -10.955 1.00 97.25 341 TRP A O 1
ATOM 2642 N N . LEU A 1 342 ? -30.581 4.246 -10.294 1.00 97.00 342 LEU A N 1
ATOM 2643 C CA . LEU A 1 342 ? -29.597 5.053 -9.565 1.00 97.00 342 LEU A CA 1
ATOM 2644 C C . LEU A 1 342 ? -28.503 5.623 -10.478 1.00 97.00 342 LEU A C 1
ATOM 2646 O O . LEU A 1 342 ? -27.942 6.675 -10.184 1.00 97.00 342 LEU A O 1
ATOM 2650 N N . ILE A 1 343 ? -28.206 4.930 -11.582 1.00 96.44 343 ILE A N 1
ATOM 2651 C CA . ILE A 1 343 ? -27.327 5.417 -12.651 1.00 96.44 343 ILE A CA 1
ATOM 2652 C C . ILE A 1 343 ? -28.214 5.918 -13.795 1.00 96.44 343 ILE A C 1
ATOM 2654 O O . ILE A 1 343 ? -28.944 5.141 -14.418 1.00 96.44 343 ILE A O 1
ATOM 2658 N N . LEU A 1 344 ? -28.176 7.232 -14.024 1.00 93.38 344 LEU A N 1
ATOM 2659 C CA . LEU A 1 344 ? -29.000 7.942 -15.006 1.00 93.38 344 LEU A CA 1
ATOM 2660 C C . LEU A 1 344 ? -28.476 7.748 -16.437 1.00 93.38 344 LEU A C 1
ATOM 2662 O O . LEU A 1 344 ? -27.299 7.468 -16.639 1.00 93.38 344 LEU A O 1
ATOM 2666 N N . ASP A 1 345 ? -29.331 7.975 -17.437 1.00 92.81 345 ASP A N 1
ATOM 2667 C CA . ASP A 1 345 ? -28.962 7.848 -18.862 1.00 92.81 345 ASP A CA 1
ATOM 2668 C C . ASP A 1 345 ? -27.910 8.872 -19.319 1.00 92.81 345 ASP A C 1
ATOM 2670 O O . ASP A 1 345 ? -27.272 8.689 -20.349 1.00 92.81 345 ASP A O 1
ATOM 2674 N N . THR A 1 346 ? -27.728 9.948 -18.550 1.00 90.88 346 THR A N 1
ATOM 2675 C CA . THR A 1 346 ? -26.713 10.990 -18.761 1.00 90.88 346 THR A CA 1
ATOM 2676 C C . THR A 1 346 ? -25.344 10.639 -18.170 1.00 90.88 346 THR A C 1
ATOM 2678 O O . THR A 1 346 ? -24.424 11.455 -18.237 1.00 90.88 346 THR A O 1
ATOM 2681 N N . ALA A 1 347 ? -25.194 9.460 -17.559 1.00 92.56 347 ALA A N 1
ATOM 2682 C CA . ALA A 1 347 ? -23.902 8.961 -17.112 1.00 92.56 347 ALA A CA 1
ATOM 2683 C C . ALA A 1 347 ? -23.083 8.418 -18.293 1.00 92.56 347 ALA A C 1
ATOM 2685 O O . ALA A 1 347 ? -23.620 7.806 -19.211 1.00 92.56 347 ALA A O 1
ATOM 2686 N N . ASP A 1 348 ? -21.765 8.570 -18.217 1.00 93.75 348 ASP A N 1
ATOM 2687 C CA . ASP A 1 348 ? -20.833 7.781 -19.016 1.00 93.75 348 ASP A CA 1
ATOM 2688 C C . ASP A 1 348 ? -20.175 6.752 -18.103 1.00 93.75 348 ASP A C 1
ATOM 2690 O O . ASP A 1 348 ? -19.478 7.119 -17.152 1.00 93.75 348 ASP A O 1
ATOM 2694 N N . THR A 1 349 ? -20.447 5.475 -18.357 1.00 93.38 349 THR A N 1
ATOM 2695 C CA . THR A 1 349 ? -19.866 4.347 -17.618 1.00 93.38 349 THR A CA 1
ATOM 2696 C C . THR A 1 349 ? -18.635 3.784 -18.325 1.00 93.38 349 THR A C 1
ATOM 2698 O O . THR A 1 349 ? -17.961 2.905 -17.792 1.00 93.38 349 THR A O 1
ATOM 2701 N N . THR A 1 350 ? -18.315 4.298 -19.516 1.00 88.94 350 THR A N 1
ATOM 2702 C CA . THR A 1 350 ? -17.280 3.740 -20.380 1.00 88.94 350 THR A CA 1
ATOM 2703 C C . THR A 1 350 ? -15.898 4.362 -20.145 1.00 88.94 350 THR A C 1
ATOM 2705 O O . THR A 1 350 ? -15.738 5.398 -19.504 1.00 88.94 350 THR A O 1
ATOM 2708 N N . VAL A 1 351 ? -14.865 3.671 -20.636 1.00 83.88 351 VAL A N 1
ATOM 2709 C CA . VAL A 1 351 ? -13.449 4.112 -20.612 1.00 83.88 351 VAL A CA 1
ATOM 2710 C C . VAL A 1 351 ? -12.901 4.285 -22.046 1.00 83.88 351 VAL A C 1
ATOM 2712 O O . VAL A 1 351 ? -11.756 4.670 -22.269 1.00 83.88 351 VAL A O 1
ATOM 2715 N N . THR A 1 352 ? -13.752 4.012 -23.035 1.00 80.38 352 THR A N 1
ATOM 2716 C CA . THR A 1 352 ? -13.566 4.259 -24.469 1.00 80.38 352 THR A CA 1
ATOM 2717 C C . THR A 1 352 ? -13.879 5.720 -24.813 1.00 80.38 352 THR A C 1
ATOM 2719 O O . THR A 1 352 ? -14.453 6.444 -24.012 1.00 80.38 352 THR A O 1
ATOM 2722 N N . ASN A 1 353 ? -13.628 6.138 -26.059 1.00 77.31 353 ASN A N 1
ATOM 2723 C CA . ASN A 1 353 ? -14.095 7.431 -26.600 1.00 77.31 353 ASN A CA 1
ATOM 2724 C C . ASN A 1 353 ? -15.630 7.487 -26.844 1.00 77.31 353 ASN A C 1
ATOM 2726 O O . ASN A 1 353 ? -16.104 8.238 -27.695 1.00 77.31 353 ASN A O 1
ATOM 2730 N N . THR A 1 354 ? -16.397 6.633 -26.169 1.00 81.88 354 THR A N 1
ATOM 2731 C CA . THR A 1 354 ? -17.864 6.588 -26.180 1.00 81.88 354 THR A CA 1
ATOM 2732 C C . THR A 1 354 ? -18.410 7.413 -25.018 1.00 81.88 354 THR A C 1
ATOM 2734 O O . THR A 1 354 ? -17.671 7.728 -24.098 1.00 81.88 354 THR A O 1
ATOM 2737 N N . VAL A 1 355 ? -19.700 7.751 -25.044 1.00 88.00 355 VAL A N 1
ATOM 2738 C CA . VAL A 1 355 ? -20.391 8.396 -23.915 1.00 88.00 355 VAL A CA 1
ATOM 2739 C C . VAL A 1 355 ? -21.698 7.638 -23.714 1.00 88.00 355 VAL A C 1
ATOM 2741 O O . VAL A 1 355 ? -22.688 7.937 -24.378 1.00 88.00 355 VAL A O 1
ATOM 2744 N N . CYS A 1 356 ? -21.674 6.583 -22.893 1.00 92.75 356 CYS A N 1
ATOM 2745 C CA . CYS A 1 356 ? -22.782 5.623 -22.800 1.00 92.75 356 CYS A CA 1
ATOM 2746 C C . CYS A 1 356 ? -23.040 5.165 -21.357 1.00 92.75 356 CYS A C 1
ATOM 2748 O O . CYS A 1 356 ? -22.117 4.777 -20.646 1.00 92.75 356 CYS A O 1
ATOM 2750 N N . ALA A 1 357 ? -24.314 5.127 -20.956 1.00 95.25 357 ALA A N 1
ATOM 2751 C CA .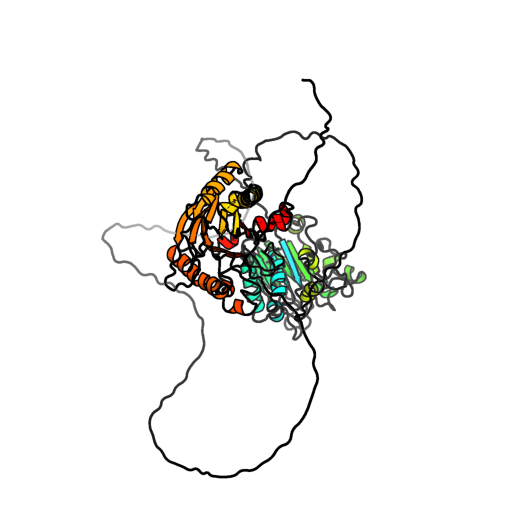 ALA A 1 357 ? -24.767 4.604 -19.666 1.00 95.25 357 ALA A CA 1
ATOM 2752 C C . ALA A 1 357 ? -25.045 3.086 -19.734 1.00 95.25 357 ALA A C 1
ATOM 2754 O O . ALA A 1 357 ? -26.191 2.654 -19.579 1.00 95.25 357 ALA A O 1
ATOM 2755 N N . TYR A 1 358 ? -24.026 2.272 -20.026 1.00 97.62 358 TYR A N 1
ATOM 2756 C CA . TYR A 1 358 ? -24.199 0.819 -20.168 1.00 97.62 358 TYR A CA 1
ATOM 2757 C C . TYR A 1 358 ? -24.373 0.116 -18.815 1.00 97.62 358 TYR A C 1
ATOM 2759 O O . TYR A 1 358 ? -25.315 -0.663 -18.645 1.00 97.62 358 TYR A O 1
ATOM 2767 N N . ASP A 1 359 ? -23.512 0.437 -17.848 1.00 98.25 359 ASP A N 1
ATOM 2768 C CA . ASP A 1 359 ? -23.524 -0.118 -16.495 1.00 98.25 359 ASP A CA 1
ATOM 2769 C C . ASP A 1 359 ? -24.606 0.542 -15.637 1.00 98.25 359 ASP A C 1
ATOM 2771 O O . ASP A 1 359 ? -24.731 1.769 -15.576 1.00 98.25 359 ASP A O 1
ATOM 2775 N N . ARG A 1 360 ? -25.406 -0.264 -14.940 1.00 98.25 360 ARG A N 1
ATOM 2776 C CA . ARG A 1 360 ? -26.569 0.217 -14.189 1.00 98.25 360 ARG A CA 1
ATOM 2777 C C . ARG A 1 360 ? -26.624 -0.353 -12.781 1.00 98.25 360 ARG A C 1
ATOM 2779 O O . ARG A 1 360 ? -26.081 -1.413 -12.476 1.00 98.25 360 ARG A O 1
ATOM 2786 N N . ILE A 1 361 ? -27.322 0.387 -11.923 1.00 98.50 361 ILE A N 1
ATOM 2787 C CA . ILE A 1 361 ? -27.780 -0.060 -10.610 1.00 98.50 361 ILE A CA 1
ATOM 2788 C C . ILE A 1 361 ? -29.229 0.414 -10.471 1.00 98.50 361 ILE A C 1
ATOM 2790 O O . ILE A 1 361 ? -29.510 1.607 -10.617 1.00 98.50 361 ILE A O 1
ATOM 2794 N N . VAL A 1 362 ? -30.139 -0.517 -10.204 1.00 98.44 362 VAL A N 1
ATOM 2795 C CA . VAL A 1 362 ? -31.578 -0.285 -10.045 1.00 98.44 362 VAL A CA 1
ATOM 2796 C C . VAL A 1 362 ? -32.002 -0.829 -8.684 1.00 98.44 362 VAL A C 1
ATOM 2798 O O . VAL A 1 362 ? -31.741 -1.991 -8.383 1.00 98.44 362 VAL A O 1
ATOM 2801 N N . ALA A 1 363 ? -32.633 0.002 -7.856 1.00 97.88 363 ALA A N 1
ATOM 2802 C CA . ALA A 1 363 ? -33.078 -0.361 -6.511 1.00 97.88 363 ALA A CA 1
ATOM 2803 C C . ALA A 1 363 ? -34.598 -0.521 -6.436 1.00 97.88 363 ALA A C 1
ATOM 2805 O O . ALA A 1 363 ? -35.338 0.321 -6.940 1.00 97.88 363 ALA A O 1
ATOM 2806 N N . VAL A 1 364 ? -35.065 -1.566 -5.758 1.00 97.75 364 VAL A N 1
ATOM 2807 C CA . VAL A 1 364 ? -36.488 -1.837 -5.512 1.00 97.75 364 VAL A CA 1
ATOM 2808 C C . VAL A 1 364 ? -36.689 -2.306 -4.068 1.00 97.75 364 VAL A C 1
ATOM 2810 O O . VAL A 1 364 ? -35.765 -2.842 -3.459 1.00 97.75 364 VAL A O 1
ATOM 2813 N N . GLY A 1 365 ? -37.880 -2.059 -3.517 1.00 95.31 365 GLY A N 1
ATOM 2814 C CA . GLY A 1 365 ? -38.167 -2.152 -2.082 1.00 95.31 365 GLY A CA 1
ATOM 2815 C C . GLY A 1 365 ? -38.026 -0.789 -1.398 1.00 95.31 365 GLY A C 1
ATOM 2816 O O . GLY A 1 365 ? -37.069 -0.053 -1.648 1.00 95.31 365 GLY A O 1
ATOM 2817 N N . SER A 1 366 ? -39.017 -0.407 -0.586 1.00 91.31 366 SER A N 1
ATOM 2818 C CA . SER A 1 366 ? -39.069 0.924 0.037 1.00 91.31 366 SER A CA 1
ATOM 2819 C C . SER A 1 366 ? -37.922 1.126 1.021 1.00 91.31 366 SER A C 1
ATOM 2821 O O . SER A 1 366 ? -37.184 2.099 0.911 1.00 91.31 366 SER A O 1
ATOM 2823 N N . LYS A 1 367 ? -37.692 0.146 1.900 1.00 92.12 367 LYS A N 1
ATOM 2824 C CA . LYS A 1 367 ? -36.651 0.197 2.926 1.00 92.12 367 LYS A CA 1
ATOM 2825 C C . LYS A 1 367 ? -35.249 0.310 2.325 1.00 92.12 367 LYS A C 1
ATOM 2827 O O . LYS A 1 367 ? -34.436 1.097 2.807 1.00 92.12 367 LYS A O 1
ATOM 2832 N N . LEU A 1 368 ? -34.956 -0.430 1.254 1.00 94.62 368 LEU A N 1
ATOM 2833 C CA . LEU A 1 368 ? -33.709 -0.258 0.515 1.00 94.62 368 LEU A CA 1
ATOM 2834 C C . LEU A 1 368 ? -33.602 1.147 -0.079 1.00 94.62 368 LEU A C 1
ATOM 2836 O O . LEU A 1 368 ? -32.590 1.809 0.144 1.00 94.62 368 LEU A O 1
ATOM 2840 N N . ARG A 1 369 ? -34.635 1.614 -0.789 1.00 93.50 369 ARG A N 1
ATOM 2841 C CA . ARG A 1 369 ? -34.649 2.937 -1.433 1.00 93.50 369 ARG A CA 1
ATOM 2842 C C . ARG A 1 369 ? -34.500 4.094 -0.440 1.00 93.50 369 ARG A C 1
ATOM 2844 O O . ARG A 1 369 ? -33.789 5.045 -0.744 1.00 93.50 369 ARG A O 1
ATOM 2851 N N . GLU A 1 370 ? -35.102 3.986 0.740 1.00 89.94 370 GLU A N 1
ATOM 2852 C CA . GLU A 1 370 ? -34.987 4.945 1.847 1.00 89.94 370 GLU A CA 1
ATOM 2853 C C . GLU A 1 370 ? -33.585 4.923 2.485 1.00 89.94 370 GLU A C 1
ATOM 2855 O O . GLU A 1 370 ? -33.039 5.978 2.801 1.00 89.94 370 GLU A O 1
ATOM 2860 N N . SER A 1 371 ? -32.951 3.747 2.585 1.00 89.69 371 SER A N 1
ATOM 2861 C CA . SER A 1 371 ? -31.587 3.601 3.127 1.00 89.69 371 SER A CA 1
ATOM 2862 C C . SER A 1 371 ? -30.454 4.028 2.171 1.00 89.69 371 SER A C 1
ATOM 2864 O O . SER A 1 371 ? -29.286 4.082 2.575 1.00 89.69 371 SER A O 1
ATOM 2866 N N . ILE A 1 372 ? -30.753 4.330 0.899 1.00 91.69 372 ILE A N 1
ATOM 2867 C CA . ILE A 1 372 ? -29.752 4.777 -0.081 1.00 91.69 372 ILE A CA 1
ATOM 2868 C C . ILE A 1 372 ? -29.392 6.245 0.169 1.00 91.69 372 ILE A C 1
ATOM 2870 O O . ILE A 1 372 ? -30.180 7.160 -0.060 1.00 91.69 372 ILE A O 1
ATOM 2874 N N . LEU A 1 373 ? -28.142 6.472 0.576 1.00 88.94 373 LEU A N 1
ATOM 2875 C CA . LEU A 1 373 ? -27.598 7.808 0.807 1.00 88.94 373 LEU A CA 1
ATOM 2876 C C . LEU A 1 373 ? -27.672 8.674 -0.476 1.00 88.94 373 LEU A C 1
ATOM 2878 O O . LEU A 1 373 ? -27.105 8.276 -1.505 1.00 88.94 373 LEU A O 1
ATOM 2882 N N . PRO A 1 374 ? -28.302 9.867 -0.439 1.00 83.88 374 PRO A N 1
ATOM 2883 C CA . PRO A 1 374 ? -28.449 10.734 -1.607 1.00 83.88 374 PRO A CA 1
ATOM 2884 C C . PRO A 1 374 ? -27.125 11.059 -2.313 1.00 83.88 374 PRO A C 1
ATOM 2886 O O . PRO A 1 374 ? -26.094 11.261 -1.675 1.00 83.88 374 PRO A O 1
ATOM 2889 N N . ALA A 1 375 ? -27.163 11.116 -3.649 1.00 82.62 375 ALA A N 1
ATOM 2890 C CA . ALA A 1 375 ? -26.024 11.421 -4.528 1.00 82.62 375 ALA A CA 1
ATOM 2891 C C . ALA A 1 375 ? -24.766 10.528 -4.358 1.00 82.62 375 ALA A C 1
ATOM 2893 O O . ALA A 1 375 ? -23.680 10.886 -4.827 1.00 82.62 375 ALA A O 1
ATOM 2894 N N . THR A 1 376 ? -24.879 9.356 -3.718 1.00 90.56 376 THR A N 1
ATOM 2895 C CA . THR A 1 376 ? -23.746 8.419 -3.577 1.00 90.56 376 THR A CA 1
ATOM 2896 C C . THR A 1 376 ? -23.565 7.478 -4.767 1.00 90.56 376 THR A C 1
ATOM 2898 O O . THR A 1 376 ? -22.423 7.137 -5.084 1.00 90.56 376 THR A O 1
ATOM 2901 N N . ALA A 1 377 ? -24.650 7.106 -5.453 1.00 93.62 377 ALA A N 1
ATOM 2902 C CA . ALA A 1 377 ? -24.601 6.331 -6.690 1.00 93.62 377 ALA A CA 1
ATOM 2903 C C . ALA A 1 377 ? -24.046 7.183 -7.842 1.00 93.62 377 ALA A C 1
ATOM 2905 O O . ALA A 1 377 ? -24.575 8.249 -8.153 1.00 93.62 377 ALA A O 1
ATOM 2906 N N . LYS A 1 378 ? -22.942 6.724 -8.437 1.00 93.31 378 LYS A N 1
ATOM 2907 C CA . LYS A 1 378 ? -22.198 7.398 -9.509 1.00 93.31 378 LYS A CA 1
ATOM 2908 C C . LYS A 1 378 ? -21.178 6.444 -10.123 1.00 93.31 378 LYS A C 1
ATOM 2910 O O . LYS A 1 378 ? -20.809 5.452 -9.499 1.00 93.31 378 LYS A O 1
ATOM 2915 N N . VAL A 1 379 ? -20.664 6.802 -11.294 1.00 92.69 379 VAL A N 1
ATOM 2916 C CA . VAL A 1 379 ? -19.538 6.106 -11.927 1.00 92.69 379 VAL A CA 1
ATOM 2917 C C . VAL A 1 379 ? -18.235 6.443 -11.196 1.00 92.69 379 VAL A C 1
ATOM 2919 O O . VAL A 1 379 ? -17.923 7.615 -10.969 1.00 92.69 379 VAL A O 1
ATOM 2922 N N . ASP A 1 380 ? -17.455 5.423 -10.841 1.00 90.19 380 ASP A N 1
ATOM 2923 C CA . ASP A 1 380 ? -16.079 5.590 -10.367 1.00 90.19 380 ASP A CA 1
ATOM 2924 C C . ASP A 1 380 ? -15.141 5.647 -11.575 1.00 90.19 380 ASP A C 1
ATOM 2926 O O . ASP A 1 380 ? -14.642 4.628 -12.053 1.00 90.19 380 ASP A O 1
ATOM 2930 N N . ASN A 1 381 ? -14.936 6.856 -12.107 1.00 86.62 381 ASN A N 1
ATOM 2931 C CA . ASN A 1 381 ? -13.986 7.095 -13.191 1.00 86.62 381 ASN A CA 1
ATOM 2932 C C . ASN A 1 381 ? -12.554 6.884 -12.664 1.00 86.62 381 ASN A C 1
ATOM 2934 O O . ASN A 1 381 ? -11.853 7.822 -12.268 1.00 86.62 381 ASN A O 1
ATOM 2938 N N . PHE A 1 382 ? -12.125 5.622 -12.630 1.00 83.06 382 PHE A N 1
ATOM 2939 C CA . PHE A 1 382 ? -10.855 5.220 -12.042 1.00 83.06 382 PHE A CA 1
ATOM 2940 C C . PHE A 1 382 ? -9.655 5.814 -12.789 1.00 83.06 382 PHE A C 1
ATOM 2942 O O . PHE A 1 382 ? -8.633 6.071 -12.161 1.00 83.06 382 PHE A O 1
ATOM 2949 N N . GLN A 1 383 ? -9.777 6.139 -14.083 1.00 80.75 383 GLN A N 1
ATOM 2950 C CA . GLN A 1 383 ? -8.755 6.903 -14.806 1.00 80.75 383 GLN A CA 1
ATOM 2951 C C . GLN A 1 383 ? -8.452 8.231 -14.093 1.00 80.75 383 GLN A C 1
ATOM 2953 O O . GLN A 1 383 ? -7.295 8.519 -13.782 1.00 80.75 383 GLN A O 1
ATOM 2958 N N . LYS A 1 384 ? -9.487 9.005 -13.746 1.00 78.88 384 LYS A N 1
ATOM 2959 C CA . LYS A 1 384 ? -9.363 10.266 -13.002 1.00 78.88 384 LYS A CA 1
ATOM 2960 C C . LYS A 1 384 ? -8.988 10.043 -11.532 1.00 78.88 384 LYS A C 1
ATOM 2962 O O . LYS A 1 384 ? -8.109 10.740 -11.026 1.00 78.88 384 LYS A O 1
ATOM 2967 N N . THR A 1 385 ? -9.596 9.063 -10.855 1.00 76.31 385 THR A N 1
ATOM 2968 C CA . THR A 1 385 ? -9.340 8.744 -9.432 1.00 76.31 385 THR A CA 1
ATOM 2969 C C . THR A 1 385 ? -7.909 8.235 -9.182 1.00 76.31 385 THR A C 1
ATOM 2971 O O . THR A 1 385 ? -7.325 8.487 -8.123 1.00 76.31 385 THR A O 1
ATOM 2974 N N . LEU A 1 386 ? -7.320 7.522 -10.146 1.00 71.50 386 LEU A N 1
ATOM 2975 C CA . LEU A 1 386 ? -5.974 6.945 -10.060 1.00 71.50 386 LEU A CA 1
ATOM 2976 C C . LEU A 1 386 ? -4.908 7.762 -10.818 1.00 71.50 386 LEU A C 1
ATOM 2978 O O . LEU A 1 386 ? -3.726 7.493 -10.623 1.00 71.50 386 LEU A O 1
ATOM 2982 N N . LYS A 1 387 ? -5.309 8.782 -11.597 1.00 77.06 387 LYS A N 1
ATOM 2983 C CA . LYS A 1 387 ? -4.465 9.604 -12.495 1.00 77.06 387 LYS A CA 1
ATOM 2984 C C . LYS A 1 387 ? -3.764 8.801 -13.603 1.00 77.06 387 LYS A C 1
ATOM 2986 O O . LYS A 1 387 ? -2.593 9.027 -13.893 1.00 77.06 387 LYS A O 1
ATOM 2991 N N . LEU A 1 388 ? -4.485 7.862 -14.210 1.00 72.56 388 LEU A N 1
ATOM 2992 C CA . LEU A 1 388 ? -3.975 7.028 -15.301 1.00 72.56 388 LEU A CA 1
ATOM 2993 C C . LEU A 1 388 ? -3.850 7.817 -16.610 1.00 72.56 388 LEU A C 1
ATOM 2995 O O . LEU A 1 388 ? -4.672 8.697 -16.887 1.00 72.56 388 LEU A O 1
ATOM 2999 N N . SER A 1 389 ? -2.893 7.443 -17.465 1.00 73.94 389 SER A N 1
ATOM 3000 C CA . SER A 1 389 ? -2.972 7.841 -18.871 1.00 73.94 389 SER A CA 1
ATOM 3001 C C . SER A 1 389 ? -4.146 7.119 -19.544 1.00 73.94 389 SER A C 1
ATOM 3003 O O . SER A 1 389 ? -4.588 6.062 -19.084 1.00 73.94 389 SER A O 1
ATOM 3005 N N . SER A 1 390 ? -4.634 7.641 -20.673 1.00 71.00 390 SER A N 1
ATOM 3006 C CA . SER A 1 390 ? -5.664 6.939 -21.450 1.00 71.00 390 SER A CA 1
ATOM 3007 C C . SER A 1 390 ? -5.200 5.546 -21.891 1.00 71.00 390 SER A C 1
ATOM 3009 O O . SER A 1 390 ? -6.017 4.644 -21.990 1.00 71.00 390 SER A O 1
ATOM 3011 N N . LYS A 1 391 ? -3.890 5.323 -22.077 1.00 68.56 391 LYS A N 1
ATOM 3012 C CA . LYS A 1 391 ? -3.328 4.007 -22.413 1.00 68.56 391 LYS A CA 1
ATOM 3013 C C . LYS A 1 391 ? -3.504 3.000 -21.272 1.00 68.56 391 LYS A C 1
ATOM 3015 O O . LYS A 1 391 ? -3.926 1.874 -21.517 1.00 68.56 391 LYS A O 1
ATOM 3020 N N . ASP A 1 392 ? -3.234 3.412 -20.033 1.00 69.25 392 ASP A N 1
ATOM 3021 C CA . ASP A 1 392 ? -3.354 2.536 -18.858 1.00 69.25 392 ASP A CA 1
ATOM 3022 C C . ASP A 1 392 ? -4.823 2.308 -18.473 1.00 69.25 392 ASP A C 1
ATOM 3024 O O . ASP A 1 392 ? -5.178 1.239 -17.985 1.00 69.25 392 ASP A O 1
ATOM 3028 N N . ALA A 1 393 ? -5.696 3.285 -18.737 1.00 59.16 393 ALA A N 1
ATOM 3029 C CA . ALA A 1 393 ? -7.142 3.136 -18.589 1.00 59.16 393 ALA A CA 1
ATOM 3030 C C . ALA A 1 393 ? -7.729 2.174 -19.646 1.00 59.16 393 ALA A C 1
ATOM 3032 O O . ALA A 1 393 ? -8.467 1.250 -19.305 1.00 59.16 393 ALA A O 1
ATOM 3033 N N . LEU A 1 394 ? -7.313 2.302 -20.912 1.00 73.75 394 LEU A N 1
ATOM 3034 C CA . LEU A 1 394 ? -7.661 1.367 -21.989 1.00 73.75 394 LEU A CA 1
ATOM 3035 C C . LEU A 1 394 ? -7.068 -0.040 -21.778 1.00 73.75 394 LEU A C 1
ATOM 3037 O O . LEU A 1 394 ? -7.602 -1.005 -22.319 1.00 73.75 394 LEU A O 1
ATOM 3041 N N . ALA A 1 395 ? -6.023 -0.212 -20.959 1.00 63.16 395 ALA A N 1
ATOM 3042 C CA . ALA A 1 395 ? -5.474 -1.533 -20.628 1.00 63.16 395 ALA A CA 1
ATOM 3043 C C . ALA A 1 395 ? -6.460 -2.425 -19.839 1.00 63.16 395 ALA A C 1
ATOM 3045 O O . ALA A 1 395 ? -6.385 -3.654 -19.904 1.00 63.16 395 ALA A O 1
ATOM 3046 N N . PHE A 1 396 ? -7.447 -1.831 -19.159 1.00 61.19 396 PHE A N 1
ATOM 3047 C CA . PHE A 1 396 ? -8.581 -2.575 -18.601 1.00 61.19 396 PHE A CA 1
ATOM 3048 C C . PHE A 1 396 ? -9.483 -3.140 -19.705 1.00 61.19 396 PHE A C 1
ATOM 3050 O O . PHE A 1 396 ? -10.049 -4.216 -19.533 1.00 61.19 396 PHE A O 1
ATOM 3057 N N . GLN A 1 397 ? -9.561 -2.466 -20.855 1.00 59.47 397 GLN A N 1
ATOM 3058 C CA . GLN A 1 397 ? -10.407 -2.824 -21.992 1.00 59.47 397 GLN A CA 1
ATOM 3059 C C . GLN A 1 397 ? -9.707 -3.664 -23.077 1.00 59.47 397 GLN A C 1
ATOM 3061 O O . GLN A 1 397 ? -10.397 -4.164 -23.960 1.00 59.47 397 GLN A O 1
ATOM 3066 N N . THR A 1 398 ? -8.383 -3.849 -23.068 1.00 46.69 398 THR A N 1
ATOM 3067 C CA . THR A 1 398 ? -7.683 -4.677 -24.075 1.00 46.69 398 THR A CA 1
ATOM 3068 C C . THR A 1 398 ? -7.385 -6.091 -23.569 1.00 46.69 398 THR A C 1
ATOM 3070 O O . THR A 1 398 ? -7.222 -6.323 -22.368 1.00 46.69 398 THR A O 1
ATOM 3073 N N . GLU A 1 399 ? -7.263 -7.059 -24.485 1.00 41.22 399 GLU A N 1
ATOM 3074 C CA . GLU A 1 399 ? -6.728 -8.400 -24.188 1.00 41.22 399 GLU A CA 1
ATOM 3075 C C . GLU A 1 399 ? -5.183 -8.412 -24.183 1.00 41.22 399 GLU A C 1
ATOM 3077 O O . GLU A 1 399 ? -4.561 -9.318 -24.725 1.00 41.22 399 GLU A O 1
ATOM 3082 N N . GLY A 1 400 ? -4.552 -7.418 -23.547 1.00 39.44 400 GLY A N 1
ATOM 3083 C CA . GLY A 1 400 ? -3.151 -7.441 -23.102 1.00 39.44 400 GLY A CA 1
ATOM 3084 C C . GLY A 1 400 ? -2.043 -7.483 -24.170 1.00 39.44 400 GLY A C 1
ATOM 3085 O O . GLY A 1 400 ? -1.676 -8.559 -24.646 1.00 39.44 400 GLY A O 1
ATOM 3086 N N . GLU A 1 401 ? -1.396 -6.329 -24.373 1.00 28.42 401 GLU A N 1
ATOM 3087 C CA . GLU A 1 401 ? -0.009 -6.200 -24.855 1.00 28.42 401 GLU A CA 1
ATOM 3088 C C . GLU A 1 401 ? 0.820 -5.283 -23.921 1.00 28.42 401 GLU A C 1
ATOM 3090 O O . GLU A 1 401 ? 0.263 -4.353 -23.325 1.00 28.42 401 GLU A O 1
ATOM 3095 N N . PRO A 1 402 ? 2.144 -5.505 -23.774 1.00 35.12 402 PRO A N 1
ATOM 3096 C CA . PRO A 1 402 ? 3.011 -4.775 -22.841 1.00 35.12 402 PRO A CA 1
ATOM 3097 C C . PRO A 1 402 ? 3.510 -3.433 -23.413 1.00 35.12 402 PRO A C 1
ATOM 3099 O O . PRO A 1 402 ? 4.697 -3.228 -23.671 1.00 35.12 402 PRO A O 1
ATOM 3102 N N . GLY A 1 403 ? 2.598 -2.483 -23.615 1.00 30.28 403 GLY A N 1
ATOM 3103 C CA . GLY A 1 403 ? 2.929 -1.185 -24.203 1.00 30.28 403 GLY A CA 1
ATOM 3104 C C . GLY A 1 403 ? 3.645 -0.211 -23.255 1.00 30.28 403 GLY A C 1
ATOM 3105 O O . GLY A 1 403 ? 2.990 0.671 -22.702 1.00 30.28 403 GLY A O 1
ATOM 3106 N N . TYR A 1 404 ? 4.979 -0.251 -23.175 1.00 34.44 404 TYR A N 1
ATOM 3107 C CA . TYR A 1 404 ? 5.793 0.821 -22.566 1.00 34.44 404 TYR A CA 1
ATOM 3108 C C . TYR A 1 404 ? 5.448 2.220 -23.126 1.00 34.44 404 TYR A C 1
ATOM 3110 O O . TYR A 1 404 ? 5.105 2.360 -24.303 1.00 34.44 404 TYR A O 1
ATOM 3118 N N . ALA A 1 405 ? 5.537 3.262 -22.293 1.00 29.17 405 ALA A N 1
ATOM 3119 C CA . ALA A 1 405 ? 5.550 4.671 -22.706 1.00 29.17 405 ALA A CA 1
ATOM 3120 C C . ALA A 1 405 ? 6.134 5.558 -21.591 1.00 29.17 405 ALA A C 1
ATOM 3122 O O . ALA A 1 405 ? 5.650 5.533 -20.463 1.00 29.17 405 ALA A O 1
ATOM 3123 N N . THR A 1 406 ? 7.151 6.362 -21.904 1.00 27.38 406 THR A N 1
ATOM 3124 C CA . THR A 1 406 ? 7.703 7.385 -21.003 1.00 27.38 406 THR A CA 1
ATOM 3125 C C . THR A 1 406 ? 6.957 8.711 -21.170 1.00 27.38 406 THR A C 1
ATOM 3127 O O . THR A 1 406 ? 6.721 9.168 -22.288 1.00 27.38 406 THR A O 1
ATOM 3130 N N . ALA A 1 407 ? 6.595 9.361 -20.062 1.00 29.52 407 ALA A N 1
ATOM 3131 C CA . ALA A 1 407 ? 5.892 10.643 -20.089 1.00 29.52 407 ALA A CA 1
ATOM 3132 C C . ALA A 1 407 ? 6.881 11.825 -20.110 1.00 29.52 407 ALA A C 1
ATOM 3134 O O . ALA A 1 407 ? 7.491 12.151 -19.092 1.00 29.52 407 ALA A O 1
ATOM 3135 N N . ARG A 1 408 ? 7.019 12.511 -21.254 1.00 26.72 408 ARG A N 1
ATOM 3136 C CA . ARG A 1 408 ? 7.687 13.825 -21.302 1.00 26.72 408 ARG A CA 1
ATOM 3137 C C . ARG A 1 408 ? 6.774 14.912 -20.727 1.00 26.72 408 ARG A C 1
ATOM 3139 O O . ARG A 1 408 ? 5.594 14.976 -21.061 1.00 26.72 408 ARG A O 1
ATOM 3146 N N . ARG A 1 409 ? 7.344 15.811 -19.918 1.00 30.36 409 ARG A N 1
ATOM 3147 C CA . ARG A 1 409 ? 6.730 17.107 -19.588 1.00 30.36 409 ARG A CA 1
ATOM 3148 C C . ARG A 1 409 ? 6.869 18.064 -20.772 1.00 30.36 409 ARG A C 1
ATOM 3150 O O . ARG A 1 409 ? 7.979 18.260 -21.254 1.00 30.36 409 ARG A O 1
ATOM 3157 N N . GLU A 1 410 ? 5.793 18.769 -21.099 1.00 24.98 410 GLU A N 1
ATOM 3158 C CA . GLU A 1 410 ? 5.861 20.122 -21.663 1.00 24.98 410 GLU A CA 1
ATOM 3159 C C . GLU A 1 410 ? 5.040 21.077 -20.786 1.00 24.98 410 GLU A C 1
ATOM 3161 O O . GLU A 1 410 ? 4.142 20.646 -20.059 1.00 24.98 410 GLU A O 1
ATOM 3166 N N . PHE A 1 411 ? 5.407 22.363 -20.769 1.00 27.30 411 PHE A N 1
ATOM 3167 C CA . PHE A 1 411 ? 5.005 23.287 -19.704 1.00 27.30 411 PHE A CA 1
ATOM 3168 C C . PHE A 1 411 ? 4.667 24.686 -20.254 1.00 27.30 411 PHE A C 1
ATOM 3170 O O . PHE A 1 411 ? 5.546 25.529 -20.429 1.00 27.30 411 PHE A O 1
ATOM 3177 N N . ARG A 1 412 ? 3.377 24.941 -20.511 1.00 24.98 412 ARG A N 1
ATOM 3178 C CA . ARG A 1 412 ? 2.759 26.261 -20.777 1.00 24.98 412 ARG A CA 1
ATOM 3179 C C . ARG A 1 412 ? 1.295 26.216 -20.295 1.00 24.98 412 ARG A C 1
ATOM 3181 O O . ARG A 1 412 ? 0.674 25.168 -20.387 1.00 24.98 412 ARG A O 1
ATOM 3188 N N . GLY A 1 413 ? 0.678 27.287 -19.788 1.00 24.56 413 GLY A N 1
ATOM 3189 C CA . GLY A 1 413 ? 1.233 28.617 -19.507 1.00 24.56 413 GLY A CA 1
ATOM 3190 C C . GLY A 1 413 ? 0.172 29.728 -19.471 1.00 24.56 413 GLY A C 1
ATOM 3191 O O . GLY A 1 413 ? 0.109 30.516 -20.405 1.00 24.56 413 GLY A O 1
ATOM 3192 N N . SER A 1 414 ? -0.667 29.769 -18.427 1.00 25.50 414 SER A N 1
ATOM 3193 C CA . SER A 1 414 ? -1.642 30.829 -18.055 1.00 25.50 414 SER A CA 1
ATOM 3194 C C . SER A 1 414 ? -2.476 30.327 -16.863 1.00 25.50 414 SER A C 1
ATOM 3196 O O . SER A 1 414 ? -2.534 29.118 -16.658 1.00 25.50 414 SER A O 1
ATOM 3198 N N . SER A 1 415 ? -3.193 31.122 -16.067 1.00 26.23 415 SER A N 1
ATOM 3199 C CA . SER A 1 415 ? -3.106 32.532 -15.631 1.00 26.23 415 SER A CA 1
ATOM 3200 C C . SER A 1 415 ? -4.110 32.674 -14.457 1.00 26.23 415 SER A C 1
ATOM 3202 O O . SER A 1 415 ? -5.000 31.834 -14.315 1.00 26.23 415 SER A O 1
ATOM 3204 N N . LYS A 1 416 ? -3.972 33.661 -13.557 1.00 28.88 416 LYS A N 1
ATOM 3205 C CA . LYS A 1 416 ? -4.896 33.818 -12.407 1.00 28.88 416 LYS A CA 1
ATOM 3206 C C . LYS A 1 416 ? -6.001 34.847 -12.696 1.00 28.88 416 LYS A C 1
ATOM 3208 O O . LYS A 1 416 ? -5.648 35.950 -13.108 1.00 28.88 416 LYS A O 1
ATOM 3213 N N . PRO A 1 417 ? -7.275 34.581 -12.351 1.00 28.50 417 PRO A N 1
ATOM 3214 C CA . PRO A 1 417 ? -8.220 35.625 -11.956 1.00 28.50 417 PRO A CA 1
ATOM 3215 C C . PRO A 1 417 ? -7.998 36.040 -10.477 1.00 28.50 417 PRO A C 1
ATOM 3217 O O . PRO A 1 417 ? -7.391 35.276 -9.715 1.00 28.50 417 PRO A O 1
ATOM 3220 N N . PRO A 1 418 ? -8.439 37.241 -10.058 1.00 30.84 418 PRO A N 1
ATOM 3221 C CA . PRO A 1 418 ? -8.224 37.760 -8.704 1.00 30.84 418 PRO A CA 1
ATOM 3222 C C . PRO A 1 418 ? -9.225 37.220 -7.664 1.00 30.84 418 PRO A C 1
ATOM 3224 O O . PRO A 1 418 ? -10.259 36.646 -8.001 1.00 30.84 418 PRO A O 1
ATOM 3227 N N . LEU A 1 419 ? -8.910 37.444 -6.383 1.00 27.16 419 LEU A N 1
ATOM 3228 C CA . LEU A 1 419 ? -9.899 37.467 -5.301 1.00 27.16 419 LEU A CA 1
ATOM 3229 C C . LEU A 1 419 ? -10.553 38.850 -5.267 1.00 27.16 419 LEU A C 1
ATOM 3231 O O . LEU A 1 419 ? -9.832 39.842 -5.334 1.00 27.16 419 LEU A O 1
ATOM 3235 N N . ASP A 1 420 ? -11.860 38.893 -5.027 1.00 27.48 420 ASP A N 1
ATOM 3236 C CA . ASP A 1 420 ? -12.559 40.098 -4.579 1.00 27.48 420 ASP A CA 1
ATOM 3237 C C . ASP A 1 420 ? -13.410 39.808 -3.337 1.00 27.48 420 ASP A C 1
ATOM 3239 O O . ASP A 1 420 ? -13.754 38.660 -3.040 1.00 27.48 420 ASP A O 1
ATOM 3243 N N . SER A 1 421 ? -13.684 40.857 -2.564 1.00 26.41 421 SER A N 1
ATOM 3244 C CA . SER A 1 421 ? -14.223 40.757 -1.204 1.00 26.41 421 SER A CA 1
ATOM 3245 C C . SER A 1 421 ? -15.730 41.006 -1.116 1.00 26.41 421 SER A C 1
ATOM 3247 O O . SER A 1 421 ? -16.237 41.926 -1.750 1.00 26.41 421 SER A O 1
ATOM 3249 N N . VAL A 1 422 ? -16.422 40.282 -0.228 1.00 30.16 422 VAL A N 1
ATOM 3250 C CA . VAL A 1 422 ? -17.759 40.658 0.271 1.00 30.16 422 VAL A CA 1
ATOM 3251 C C . VAL A 1 422 ? -17.790 40.486 1.790 1.00 30.16 422 VAL A C 1
ATOM 3253 O O . VAL A 1 422 ? -17.374 39.454 2.317 1.00 30.16 422 VAL A O 1
ATOM 3256 N N . GLN A 1 423 ? -18.271 41.504 2.505 1.00 28.16 423 GLN A N 1
ATOM 3257 C CA . GLN A 1 423 ? -18.441 41.470 3.957 1.00 28.16 423 GLN A CA 1
ATOM 3258 C C . GLN A 1 423 ? -19.831 40.961 4.357 1.00 28.16 423 GLN A C 1
ATOM 3260 O O . GLN A 1 423 ? -20.833 41.379 3.793 1.00 28.16 423 GLN A O 1
ATOM 3265 N N . GLY A 1 424 ? -19.869 40.193 5.448 1.00 26.05 424 GLY A N 1
ATOM 3266 C CA . GLY A 1 424 ? -20.879 40.358 6.495 1.00 26.05 424 GLY A CA 1
ATOM 3267 C C . GLY A 1 424 ? -22.287 39.798 6.265 1.00 26.05 424 GLY A C 1
ATOM 3268 O O . GLY A 1 424 ? -23.102 40.347 5.533 1.00 26.05 424 GLY A O 1
ATOM 3269 N N . SER A 1 425 ? -22.656 38.840 7.114 1.00 27.80 425 SER A N 1
ATOM 3270 C CA . SER A 1 425 ? -23.892 38.949 7.901 1.00 27.80 425 SER A CA 1
ATOM 3271 C C . SER A 1 425 ? -23.758 38.165 9.203 1.00 27.80 425 SER A C 1
ATOM 3273 O O . SER A 1 425 ? -23.059 37.155 9.264 1.00 27.80 425 SER A O 1
ATOM 3275 N N . SER A 1 426 ? -24.379 38.672 10.267 1.00 28.91 426 SER A N 1
ATOM 3276 C CA . SER A 1 426 ? -24.267 38.116 11.617 1.00 28.91 426 SER A CA 1
ATOM 3277 C C . SER A 1 426 ? -25.495 37.282 11.959 1.00 28.91 426 SER A C 1
ATOM 3279 O O . SER A 1 426 ? -26.610 37.800 11.965 1.00 28.91 426 SER A O 1
ATOM 3281 N N . MET A 1 427 ? -25.289 36.015 12.316 1.00 30.59 427 MET A N 1
ATOM 3282 C CA . MET A 1 427 ? -26.278 35.219 13.039 1.00 30.59 427 MET A CA 1
ATOM 3283 C C . MET A 1 427 ? -25.629 34.624 14.285 1.00 30.59 427 MET A C 1
ATOM 3285 O O . MET A 1 427 ? -24.684 33.843 14.207 1.00 30.59 427 MET A O 1
ATOM 3289 N N . LYS A 1 428 ? -26.150 35.011 15.452 1.00 33.19 428 LYS A N 1
ATOM 3290 C CA . LYS A 1 428 ? -25.771 34.428 16.741 1.00 33.19 428 LYS A CA 1
ATOM 3291 C C . LYS A 1 428 ? -26.339 33.011 16.813 1.00 33.19 428 LYS A C 1
ATOM 3293 O O . LYS A 1 428 ? -27.557 32.860 16.752 1.00 33.19 428 LYS A O 1
ATOM 3298 N N . LEU A 1 429 ? -25.492 32.004 17.012 1.00 33.41 429 LEU A N 1
ATOM 3299 C CA . LEU A 1 429 ? -25.940 30.681 17.447 1.00 33.41 429 LEU A CA 1
ATOM 3300 C C . LEU A 1 429 ? -25.615 30.501 18.934 1.00 33.41 429 LEU A C 1
ATOM 3302 O O . LEU A 1 429 ? -24.556 30.917 19.403 1.00 33.41 429 LEU A O 1
ATOM 3306 N N . VAL A 1 430 ? -26.567 29.949 19.685 1.00 36.31 430 VAL A N 1
ATOM 3307 C CA . VAL A 1 430 ? -26.499 29.852 21.149 1.00 36.31 430 VAL A CA 1
ATOM 3308 C C . VAL A 1 430 ? -25.482 28.791 21.568 1.00 36.31 430 VAL A C 1
ATOM 3310 O O . VAL A 1 430 ? -25.463 27.689 21.022 1.00 36.31 430 VAL A O 1
ATOM 3313 N N . ALA A 1 431 ? -24.652 29.112 22.561 1.00 43.34 431 ALA A N 1
ATOM 3314 C CA . ALA A 1 431 ? -23.705 28.164 23.135 1.00 43.34 431 ALA A CA 1
ATOM 3315 C C . ALA A 1 431 ? -24.444 27.067 23.918 1.00 43.34 431 ALA A C 1
ATOM 3317 O O . ALA A 1 431 ? -25.099 27.350 24.920 1.00 43.34 431 ALA A O 1
ATOM 3318 N N . ILE A 1 432 ? -24.304 25.812 23.484 1.00 38.62 432 ILE A N 1
ATOM 3319 C CA . ILE A 1 432 ? -24.804 24.634 24.196 1.00 38.62 432 ILE A CA 1
ATOM 3320 C C . ILE A 1 432 ? -23.665 23.612 24.317 1.00 38.62 432 ILE A C 1
ATOM 3322 O O . ILE A 1 432 ? -23.130 23.149 23.316 1.00 38.62 432 ILE A O 1
ATOM 3326 N N . LEU A 1 433 ? -23.345 23.260 25.568 1.00 38.06 433 LEU A N 1
ATOM 3327 C CA . LEU A 1 433 ? -22.501 22.138 26.012 1.00 38.06 433 LEU A CA 1
ATOM 3328 C C . LEU A 1 433 ? -21.022 22.106 25.546 1.00 38.06 433 LEU A C 1
ATOM 3330 O O . LEU A 1 433 ? -20.705 21.490 24.528 1.00 38.06 433 LEU A O 1
ATOM 3334 N N . PRO A 1 434 ? -20.060 22.540 26.392 1.00 38.00 434 PRO A N 1
ATOM 3335 C CA . PRO A 1 434 ? -18.640 22.179 26.259 1.00 38.00 434 PRO A CA 1
ATOM 3336 C C . PRO A 1 434 ? -18.350 20.701 26.637 1.00 38.00 434 PRO A C 1
ATOM 3338 O O . PRO A 1 434 ? -17.266 20.372 27.108 1.00 38.00 434 PRO A O 1
ATOM 3341 N N . GLY A 1 435 ? -19.322 19.797 26.457 1.00 37.97 435 GLY A N 1
ATOM 3342 C CA . GLY A 1 435 ? -19.237 18.380 26.837 1.00 37.97 435 GLY A CA 1
ATOM 3343 C C . GLY A 1 435 ? -18.710 17.447 25.741 1.00 37.97 435 GLY A C 1
ATOM 3344 O O . GLY A 1 435 ? -18.358 16.309 26.032 1.00 37.97 435 GLY A O 1
ATOM 3345 N N . LEU A 1 436 ? -18.623 17.909 24.487 1.00 39.19 436 LEU A N 1
ATOM 3346 C CA . LEU A 1 436 ? -18.234 17.080 23.334 1.00 39.19 436 LEU A CA 1
ATOM 3347 C C . LEU A 1 436 ? -16.728 17.149 22.992 1.00 39.19 436 LEU A C 1
ATOM 3349 O O . LEU A 1 436 ? -16.308 16.698 21.933 1.00 39.19 436 LEU A O 1
ATOM 3353 N N . ALA A 1 437 ? -15.905 17.708 23.885 1.00 36.31 437 ALA A N 1
ATOM 3354 C CA . ALA A 1 437 ? -14.461 17.876 23.680 1.00 36.31 437 ALA A CA 1
ATOM 3355 C C . ALA A 1 437 ? -13.591 16.749 24.284 1.00 36.31 437 ALA A C 1
ATOM 3357 O O . ALA A 1 437 ? -12.383 16.743 24.070 1.00 36.31 437 ALA A O 1
ATOM 3358 N N . LEU A 1 438 ? -14.179 15.805 25.038 1.00 42.44 438 LEU A N 1
ATOM 3359 C CA . LEU A 1 438 ? -13.434 14.817 25.844 1.00 42.44 438 LEU A CA 1
ATOM 3360 C C . LEU A 1 438 ? -13.660 13.344 25.439 1.00 42.44 438 LEU A C 1
ATOM 3362 O O . LEU A 1 438 ? -13.197 12.444 26.127 1.00 42.44 438 LEU A O 1
ATOM 3366 N N . MET A 1 439 ? -14.347 13.081 24.321 1.00 41.03 439 MET A N 1
ATOM 3367 C CA . MET A 1 439 ? -14.554 11.721 23.779 1.00 41.03 439 MET A CA 1
ATOM 3368 C C . MET A 1 439 ? -14.263 11.624 22.273 1.00 41.03 439 MET A C 1
ATOM 3370 O O . MET A 1 439 ? -14.879 10.849 21.547 1.00 41.03 439 MET A O 1
ATOM 3374 N N . LEU A 1 440 ? -13.285 12.402 21.795 1.00 38.22 440 LEU A N 1
ATOM 3375 C CA . LEU A 1 440 ? -12.685 12.194 20.476 1.00 38.22 440 LEU A CA 1
ATOM 3376 C C . LEU A 1 440 ? -11.164 12.387 20.513 1.00 38.22 440 LEU A C 1
ATOM 3378 O O . LEU A 1 440 ? -10.601 13.219 19.802 1.00 38.22 440 LEU A O 1
ATOM 3382 N N . GLN A 1 441 ? -10.484 11.574 21.328 1.00 37.47 441 GLN A N 1
ATOM 3383 C CA . GLN A 1 441 ? -9.076 11.272 21.072 1.00 37.47 441 GLN A CA 1
ATOM 3384 C C . GLN A 1 441 ? -8.988 10.482 19.761 1.00 37.47 441 GLN A C 1
ATOM 3386 O O . GLN A 1 441 ? -9.016 9.253 19.747 1.00 37.47 441 GLN A O 1
ATOM 3391 N N . ALA A 1 442 ? -8.884 11.199 18.643 1.00 41.78 442 ALA A N 1
ATOM 3392 C CA . ALA A 1 442 ? -8.285 10.630 17.449 1.00 41.78 442 ALA A CA 1
ATOM 3393 C C . ALA A 1 442 ? -6.860 10.207 17.830 1.00 41.78 442 ALA A C 1
ATOM 3395 O O . ALA A 1 442 ? -6.065 11.054 18.245 1.00 41.78 442 ALA A O 1
ATOM 3396 N N . ALA A 1 443 ? -6.560 8.909 17.744 1.00 54.62 443 ALA A N 1
ATOM 3397 C CA . ALA A 1 443 ? -5.219 8.399 17.998 1.00 54.62 443 ALA A CA 1
ATOM 3398 C C . ALA A 1 443 ? -4.251 9.090 17.028 1.00 54.62 443 ALA A C 1
ATOM 3400 O O . ALA A 1 443 ? -4.328 8.891 15.813 1.00 54.62 443 ALA A O 1
ATOM 3401 N N . VAL A 1 444 ? -3.399 9.968 17.561 1.00 69.44 444 VAL A N 1
ATOM 3402 C CA . VAL A 1 444 ? -2.447 10.736 16.756 1.00 69.44 444 VAL A CA 1
ATOM 3403 C C . VAL A 1 444 ? -1.448 9.747 16.174 1.00 69.44 444 VAL A C 1
ATOM 3405 O O . VAL A 1 444 ? -0.813 9.003 16.917 1.00 69.44 444 VAL A O 1
ATOM 3408 N N . ALA A 1 445 ? -1.345 9.712 14.846 1.00 86.62 445 ALA A N 1
ATOM 3409 C CA . ALA A 1 445 ? -0.488 8.749 14.176 1.00 86.62 445 ALA A CA 1
ATOM 3410 C C . ALA A 1 445 ? 0.985 9.022 14.518 1.00 86.62 445 ALA A C 1
ATOM 3412 O O . ALA A 1 445 ? 1.475 10.127 14.272 1.00 86.62 445 ALA A O 1
ATOM 3413 N N . LEU A 1 446 ? 1.676 8.023 15.074 1.00 93.56 446 LEU A N 1
ATOM 3414 C CA . LEU A 1 446 ? 3.083 8.146 15.448 1.00 93.56 446 LEU A CA 1
ATOM 3415 C C . LEU A 1 446 ? 3.942 8.189 14.184 1.00 93.56 446 LEU A C 1
ATOM 3417 O O . LEU A 1 446 ? 3.824 7.327 13.312 1.00 93.56 446 LEU A O 1
ATOM 3421 N N . GLN A 1 447 ? 4.797 9.201 14.092 1.00 96.00 447 GLN A N 1
ATOM 3422 C CA . GLN A 1 447 ? 5.645 9.474 12.936 1.00 96.00 447 GLN A CA 1
ATOM 3423 C C . GLN A 1 447 ? 7.002 8.773 13.122 1.00 96.00 447 GLN A C 1
ATOM 3425 O O . GLN A 1 447 ? 7.749 9.123 14.037 1.00 96.00 447 GLN A O 1
ATOM 3430 N N . ILE A 1 448 ? 7.338 7.802 12.270 1.00 98.19 448 ILE A N 1
ATOM 3431 C CA . ILE A 1 448 ? 8.622 7.078 12.290 1.00 98.19 448 ILE A CA 1
ATOM 3432 C C . ILE A 1 448 ? 9.449 7.454 11.061 1.00 98.19 448 ILE A C 1
ATOM 3434 O O . ILE A 1 448 ? 8.900 7.590 9.969 1.00 98.19 448 ILE A O 1
ATOM 3438 N N . CYS A 1 449 ? 10.764 7.602 11.225 1.00 98.25 449 CYS A N 1
ATOM 3439 C CA . CYS A 1 449 ? 11.669 8.001 10.149 1.00 98.25 449 CYS A CA 1
ATOM 3440 C C . CYS A 1 449 ? 13.004 7.239 10.174 1.00 98.25 449 CYS A C 1
ATOM 3442 O O . CYS A 1 449 ? 13.502 6.895 11.245 1.00 98.25 449 CYS A O 1
ATOM 3444 N N . ALA A 1 450 ? 13.626 7.059 9.008 1.00 98.88 450 ALA A N 1
ATOM 3445 C CA . ALA A 1 450 ? 15.071 6.858 8.886 1.00 98.88 450 ALA A CA 1
ATOM 3446 C C . ALA A 1 450 ? 15.702 8.043 8.143 1.00 98.88 450 ALA A C 1
ATOM 3448 O O . ALA A 1 450 ? 15.052 8.641 7.285 1.00 98.88 450 ALA A O 1
ATOM 3449 N N . PHE A 1 451 ? 16.934 8.409 8.496 1.00 98.88 451 PHE A N 1
ATOM 3450 C CA . PHE A 1 451 ? 17.643 9.537 7.899 1.00 98.88 451 PHE A CA 1
ATOM 3451 C C . PHE A 1 451 ? 19.163 9.324 7.960 1.00 98.88 451 PHE A C 1
ATOM 3453 O O . PHE A 1 451 ? 19.762 9.402 9.036 1.00 98.88 451 PHE A O 1
ATOM 3460 N N . ASN A 1 452 ? 19.799 9.115 6.805 1.00 98.69 452 ASN A N 1
ATOM 3461 C CA . ASN A 1 452 ? 21.242 9.301 6.682 1.00 98.69 452 ASN A CA 1
ATOM 3462 C C . ASN A 1 452 ? 21.566 10.811 6.757 1.00 98.69 452 ASN A C 1
ATOM 3464 O O . ASN A 1 452 ? 21.116 11.600 5.919 1.00 98.69 452 ASN A O 1
ATOM 3468 N N . ILE A 1 453 ? 22.306 11.235 7.790 1.00 98.25 453 ILE A N 1
ATOM 3469 C CA . ILE A 1 453 ? 22.768 12.621 7.950 1.00 98.25 453 ILE A CA 1
ATOM 3470 C C . ILE A 1 453 ? 24.273 12.637 7.712 1.00 98.25 453 ILE A C 1
ATOM 3472 O O . ILE A 1 453 ? 25.044 12.452 8.653 1.00 98.25 453 ILE A O 1
ATOM 3476 N N . ARG A 1 454 ? 24.684 12.913 6.468 1.00 95.19 454 ARG A N 1
ATOM 3477 C CA . ARG A 1 454 ? 26.078 12.787 6.024 1.00 95.19 454 ARG A CA 1
ATOM 3478 C C . ARG A 1 454 ? 27.087 13.353 7.022 1.00 95.19 454 ARG A C 1
ATOM 3480 O O . ARG A 1 454 ? 27.083 14.560 7.285 1.00 95.19 454 ARG A O 1
ATOM 3487 N N . SER A 1 455 ? 27.975 12.499 7.510 1.00 92.56 455 SER A N 1
ATOM 3488 C CA . SER A 1 455 ? 29.018 12.749 8.508 1.00 92.56 455 SER A CA 1
ATOM 3489 C C . SER A 1 455 ? 28.506 13.581 9.685 1.00 92.56 455 SER A C 1
ATOM 3491 O O . SER A 1 455 ? 28.964 14.698 9.944 1.00 92.56 455 SER A O 1
ATOM 3493 N N . PHE A 1 456 ? 27.510 13.042 10.387 1.00 97.44 456 PHE A N 1
ATOM 3494 C CA . PHE A 1 456 ? 26.976 13.640 11.600 1.00 97.44 456 PHE A CA 1
ATOM 3495 C C . PHE A 1 456 ? 27.993 13.548 12.746 1.00 97.44 456 PHE A C 1
ATOM 3497 O O . PHE A 1 456 ? 28.512 12.480 13.053 1.00 97.44 456 PHE A O 1
ATOM 3504 N N . GLY A 1 457 ? 28.244 14.675 13.408 1.00 95.44 457 GLY A N 1
ATOM 3505 C CA . GLY A 1 457 ? 29.195 14.815 14.511 1.00 95.44 457 GLY A CA 1
ATOM 3506 C C . GLY A 1 457 ? 29.409 16.293 14.846 1.00 95.44 457 GLY A C 1
ATOM 3507 O O . GLY A 1 457 ? 28.701 17.160 14.315 1.00 95.44 457 GLY A O 1
ATOM 3508 N N . ASP A 1 458 ? 30.397 16.597 15.689 1.00 95.62 458 ASP A N 1
ATOM 3509 C CA . ASP A 1 458 ? 30.642 17.950 16.213 1.00 95.62 458 ASP A CA 1
ATOM 3510 C C . ASP A 1 458 ? 30.706 19.036 15.145 1.00 95.62 458 ASP A C 1
ATOM 3512 O O . ASP A 1 458 ? 30.034 20.060 15.261 1.00 95.62 458 ASP A O 1
ATOM 3516 N N . THR A 1 459 ? 31.471 18.822 14.071 1.00 95.25 459 THR A N 1
ATOM 3517 C CA . THR A 1 459 ? 31.628 19.816 13.000 1.00 95.25 459 THR A CA 1
ATOM 3518 C C . THR A 1 459 ? 30.265 20.218 12.426 1.00 95.25 459 THR A C 1
ATOM 3520 O O . THR A 1 459 ? 29.978 21.407 12.291 1.00 95.25 459 THR A O 1
ATOM 3523 N N . LYS A 1 460 ? 29.376 19.243 12.199 1.00 95.06 460 LYS A N 1
ATOM 3524 C CA . LYS A 1 460 ? 28.024 19.452 11.663 1.00 95.06 460 LYS A CA 1
ATOM 3525 C C . LYS A 1 460 ? 27.050 20.077 12.675 1.00 95.06 460 LYS A C 1
ATOM 3527 O O . LYS A 1 460 ? 26.123 20.776 12.267 1.00 95.06 460 LYS A O 1
ATOM 3532 N N . LEU A 1 461 ? 27.257 19.890 13.982 1.00 94.25 461 LEU A N 1
ATOM 3533 C CA . LEU A 1 461 ? 26.472 20.577 15.019 1.00 94.25 461 LEU A CA 1
ATOM 3534 C C . LEU A 1 461 ? 27.039 21.935 15.449 1.00 94.25 461 LEU A C 1
ATOM 3536 O O . LEU A 1 461 ? 26.298 22.749 16.008 1.00 94.25 461 LEU A O 1
ATOM 3540 N N . SER A 1 462 ? 28.316 22.212 15.201 1.00 95.19 462 SER A N 1
ATOM 3541 C CA . SER A 1 462 ? 28.909 23.526 15.455 1.00 95.19 462 SER A CA 1
ATOM 3542 C C . SER A 1 462 ? 28.273 24.595 14.558 1.00 95.19 462 SER A C 1
ATOM 3544 O O . SER A 1 462 ? 27.934 25.681 15.040 1.00 95.19 462 SER A O 1
ATOM 3546 N N . ASP A 1 463 ? 27.983 24.240 13.299 1.00 95.69 463 ASP A N 1
ATOM 3547 C CA . ASP A 1 463 ? 27.250 25.073 12.350 1.00 95.69 463 ASP A CA 1
ATOM 3548 C C . ASP A 1 463 ? 25.822 25.366 12.850 1.00 95.69 463 ASP A C 1
ATOM 3550 O O . ASP A 1 463 ? 24.944 24.502 12.960 1.00 95.69 463 ASP A O 1
ATOM 3554 N N . GLN A 1 464 ? 25.584 26.643 13.146 1.00 94.25 464 GLN A N 1
ATOM 3555 C CA . GLN A 1 464 ? 24.331 27.146 13.705 1.00 94.25 464 GLN A CA 1
ATOM 3556 C C . GLN A 1 464 ? 23.203 27.309 12.677 1.00 94.25 464 GLN A C 1
ATOM 3558 O O . GLN A 1 464 ? 22.088 27.664 13.072 1.00 94.25 464 GLN A O 1
ATOM 3563 N N . SER A 1 465 ? 23.462 27.112 11.386 1.00 92.38 465 SER A N 1
ATOM 3564 C CA . SER A 1 465 ? 22.455 27.056 10.324 1.00 92.38 465 SER A CA 1
ATOM 3565 C C . SER A 1 465 ? 22.013 25.607 10.100 1.00 92.38 465 SER A C 1
ATOM 3567 O O . SER A 1 465 ? 20.841 25.284 10.315 1.00 92.38 465 SER A O 1
ATOM 3569 N N . VAL A 1 466 ? 22.969 24.712 9.835 1.00 96.38 466 VAL A N 1
ATOM 3570 C CA . VAL A 1 466 ? 22.752 23.280 9.595 1.00 96.38 466 VAL A CA 1
ATOM 3571 C C . VAL A 1 466 ? 22.129 22.608 10.816 1.00 96.38 466 VAL A C 1
ATOM 3573 O O . VAL A 1 466 ? 21.099 21.945 10.691 1.00 96.38 466 VAL A O 1
ATOM 3576 N N . SER A 1 467 ? 22.660 22.842 12.022 1.00 95.12 467 SER A N 1
ATOM 3577 C CA . SER A 1 467 ? 22.116 22.228 13.240 1.00 95.12 467 SER A CA 1
ATOM 3578 C C . SER A 1 467 ? 20.661 22.631 13.519 1.00 95.12 467 SER A C 1
ATOM 3580 O O . SER A 1 467 ? 19.861 21.796 13.943 1.00 95.12 467 SER A O 1
ATOM 3582 N N . LYS A 1 468 ? 20.271 23.883 13.229 1.00 94.69 468 LYS A N 1
ATOM 3583 C CA . LYS A 1 468 ? 18.872 24.324 13.382 1.00 94.69 468 LYS A CA 1
ATOM 3584 C C . LYS A 1 468 ? 17.950 23.621 12.391 1.00 94.69 468 LYS A C 1
ATOM 3586 O O . LYS A 1 468 ? 16.817 23.311 12.754 1.00 94.69 468 LYS A O 1
ATOM 3591 N N . ILE A 1 469 ? 18.421 23.345 11.174 1.00 97.31 469 ILE A N 1
ATOM 3592 C CA . ILE A 1 469 ? 17.661 22.564 10.194 1.00 97.31 469 ILE A CA 1
ATOM 3593 C C . ILE A 1 469 ? 17.543 21.109 10.662 1.00 97.31 469 ILE A C 1
ATOM 3595 O O . ILE A 1 469 ? 16.426 20.607 10.720 1.00 97.31 469 ILE A O 1
ATOM 3599 N N . ILE A 1 470 ? 18.633 20.467 11.099 1.00 98.00 470 ILE A N 1
ATOM 3600 C CA . ILE A 1 470 ? 18.621 19.093 11.638 1.00 98.00 470 ILE A CA 1
ATOM 3601 C C . ILE A 1 470 ? 17.616 18.957 12.793 1.00 98.00 470 ILE A C 1
ATOM 3603 O O . ILE A 1 470 ? 16.736 18.101 12.746 1.00 98.00 470 ILE A O 1
ATOM 3607 N N . VAL A 1 471 ? 17.662 19.849 13.789 1.00 97.31 471 VAL A N 1
ATOM 3608 C CA . VAL A 1 471 ? 16.709 19.861 14.917 1.00 97.31 471 VAL A CA 1
ATOM 3609 C C . VAL A 1 471 ? 15.263 20.056 14.435 1.00 97.31 471 VAL A C 1
ATOM 3611 O O . VAL A 1 471 ? 14.347 19.424 14.959 1.00 97.31 471 VAL A O 1
ATOM 3614 N N . LYS A 1 472 ? 15.035 20.881 13.405 1.00 96.88 472 LYS A N 1
ATOM 3615 C CA . LYS A 1 472 ? 13.713 21.122 12.797 1.00 96.88 472 LYS A CA 1
ATOM 3616 C C . LYS A 1 472 ? 13.204 19.950 11.938 1.00 96.88 472 LYS A C 1
ATOM 3618 O O . LYS A 1 472 ? 11.993 19.791 11.809 1.00 96.88 472 LYS A O 1
ATOM 3623 N N . ILE A 1 473 ? 14.094 19.135 11.365 1.00 98.00 473 ILE A N 1
ATOM 3624 C CA . ILE A 1 473 ? 13.738 17.862 10.719 1.00 98.00 473 ILE A CA 1
ATOM 3625 C C . ILE A 1 473 ? 13.372 16.844 11.800 1.00 98.00 473 ILE A C 1
ATOM 3627 O O . ILE A 1 473 ? 12.250 16.354 11.829 1.00 98.00 473 ILE A O 1
ATOM 3631 N N . LEU A 1 474 ? 14.293 16.563 12.723 1.00 98.00 474 LEU A N 1
ATOM 3632 C CA . LEU A 1 474 ? 14.157 15.477 13.695 1.00 98.00 474 LEU A CA 1
ATOM 3633 C C . LEU A 1 474 ? 12.990 15.692 14.672 1.00 98.00 474 LEU A C 1
ATOM 3635 O O . LEU A 1 474 ? 12.295 14.741 15.014 1.00 98.00 474 LEU A O 1
ATOM 3639 N N . SER A 1 475 ? 12.694 16.944 15.044 1.00 96.69 475 SER A N 1
ATOM 3640 C CA . SER A 1 475 ? 11.557 17.268 15.922 1.00 96.69 475 SER A CA 1
ATOM 3641 C C . SER A 1 475 ? 10.171 16.943 15.340 1.00 96.69 475 SER A C 1
ATOM 3643 O O . SER A 1 475 ? 9.199 16.931 16.101 1.00 96.69 475 SER A O 1
ATOM 3645 N N . ARG A 1 476 ? 10.060 16.633 14.036 1.00 96.75 476 ARG A N 1
ATOM 3646 C CA . ARG A 1 476 ? 8.819 16.149 13.397 1.00 96.75 476 ARG A CA 1
ATOM 3647 C C . ARG A 1 476 ? 8.335 14.823 13.984 1.00 96.75 476 ARG A C 1
ATOM 3649 O O . ARG A 1 476 ? 7.127 14.633 14.118 1.00 96.75 476 ARG A O 1
ATOM 3656 N N . TYR A 1 477 ? 9.263 13.939 14.336 1.00 97.69 477 TYR A N 1
ATOM 3657 C CA . TYR A 1 477 ? 9.015 12.505 14.472 1.00 97.69 477 TYR A CA 1
ATOM 3658 C C . TYR A 1 477 ? 8.866 12.040 15.923 1.00 97.69 477 TYR A C 1
ATOM 3660 O O . TYR A 1 477 ? 9.393 12.654 16.846 1.00 97.69 477 TYR A O 1
ATOM 3668 N N . ASP A 1 478 ? 8.166 10.929 16.121 1.00 97.00 478 ASP A N 1
ATOM 3669 C CA . ASP A 1 478 ? 8.050 10.227 17.402 1.00 97.00 478 ASP A CA 1
ATOM 3670 C C . ASP A 1 478 ? 9.206 9.247 17.635 1.00 97.00 478 ASP A C 1
ATOM 3672 O O . ASP A 1 478 ? 9.588 9.024 18.783 1.00 97.00 478 ASP A O 1
ATOM 3676 N N . LEU A 1 479 ? 9.779 8.701 16.556 1.00 98.25 479 LEU A N 1
ATOM 3677 C CA . LEU A 1 479 ? 10.941 7.811 16.560 1.00 98.25 479 LEU A CA 1
ATOM 3678 C C . LEU A 1 479 ? 11.754 7.998 15.267 1.00 98.25 479 LEU A C 1
ATOM 3680 O O . LEU A 1 479 ? 11.189 8.006 14.174 1.00 98.25 479 LEU A O 1
ATOM 3684 N N . VAL A 1 480 ? 13.076 8.137 15.374 1.00 98.62 480 VAL A N 1
ATOM 3685 C CA . VAL A 1 480 ? 13.986 8.321 14.230 1.00 98.62 480 VAL A CA 1
ATOM 3686 C C . VAL A 1 480 ? 15.198 7.416 14.346 1.00 98.62 480 VAL A C 1
ATOM 3688 O O . VAL A 1 480 ? 15.848 7.426 15.385 1.00 98.62 480 VAL A O 1
ATOM 3691 N N . LEU A 1 481 ? 15.550 6.726 13.263 1.00 98.94 481 LEU A N 1
ATOM 3692 C CA . LEU A 1 481 ? 16.903 6.228 13.023 1.00 98.94 481 LEU A CA 1
ATOM 3693 C C . LEU A 1 481 ? 17.740 7.318 12.335 1.00 98.94 481 LEU A C 1
ATOM 3695 O O . LEU A 1 481 ? 17.390 7.764 11.243 1.00 98.94 481 LEU A O 1
ATOM 3699 N N . VAL A 1 482 ? 18.859 7.700 12.943 1.00 98.88 482 VAL A N 1
ATOM 3700 C CA . VAL A 1 482 ? 19.912 8.533 12.348 1.00 98.88 482 VAL A CA 1
ATOM 3701 C C . VAL A 1 482 ? 21.128 7.657 12.035 1.00 98.88 482 VAL A C 1
ATOM 3703 O O . VAL A 1 482 ? 21.517 6.810 12.845 1.00 98.88 482 VAL A O 1
ATOM 3706 N N . GLN A 1 483 ? 21.712 7.858 10.854 1.00 98.69 483 GLN A N 1
ATOM 3707 C CA . GLN A 1 483 ? 22.848 7.092 10.320 1.00 98.69 483 GLN A CA 1
ATOM 3708 C C . GLN A 1 483 ? 24.007 8.031 9.933 1.00 98.69 483 GLN A C 1
ATOM 3710 O O . GLN A 1 483 ? 23.837 9.251 9.951 1.00 98.69 483 GLN A O 1
ATOM 3715 N N . GLU A 1 484 ? 25.185 7.467 9.646 1.00 97.62 484 GLU A N 1
ATOM 3716 C CA . GLU A 1 484 ? 26.465 8.183 9.496 1.00 97.62 484 GLU A CA 1
ATOM 3717 C C . GLU A 1 484 ? 26.865 9.040 10.720 1.00 97.62 484 GLU A C 1
ATOM 3719 O O . GLU A 1 484 ? 27.491 10.096 10.599 1.00 97.62 484 GLU A O 1
ATOM 3724 N N . VAL A 1 485 ? 26.526 8.567 11.930 1.00 98.00 485 VAL A N 1
ATOM 3725 C CA . VAL A 1 485 ? 26.921 9.183 13.211 1.00 98.00 485 VAL A CA 1
ATOM 3726 C C . VAL A 1 485 ? 28.371 8.832 13.541 1.00 98.00 485 VAL A C 1
ATOM 3728 O O . VAL A 1 485 ? 28.708 7.669 13.751 1.00 98.00 485 VAL A O 1
ATOM 3731 N N . ARG A 1 486 ? 29.237 9.843 13.618 1.00 95.12 486 ARG A N 1
ATOM 3732 C CA . ARG A 1 486 ? 30.693 9.726 13.789 1.00 95.12 486 ARG A CA 1
ATOM 3733 C C . ARG A 1 486 ? 31.138 10.550 15.000 1.00 95.12 486 ARG A C 1
ATOM 3735 O O . ARG A 1 486 ? 31.782 11.586 14.869 1.00 95.12 486 ARG A O 1
ATOM 3742 N N . ASP A 1 487 ? 30.721 10.080 16.173 1.00 94.19 487 ASP A N 1
ATOM 3743 C CA . ASP A 1 487 ? 30.705 10.823 17.442 1.00 94.19 487 ASP A CA 1
ATOM 3744 C C . ASP A 1 487 ? 31.097 9.910 18.623 1.00 94.19 487 ASP A C 1
ATOM 3746 O O . ASP A 1 487 ? 30.256 9.462 19.398 1.00 94.19 487 ASP A O 1
ATOM 3750 N N . THR A 1 488 ? 32.370 9.507 18.701 1.00 90.38 488 THR A N 1
ATOM 3751 C CA . THR A 1 488 ? 32.812 8.403 19.584 1.00 90.38 488 THR A CA 1
ATOM 3752 C C . THR A 1 488 ? 32.846 8.729 21.079 1.00 90.3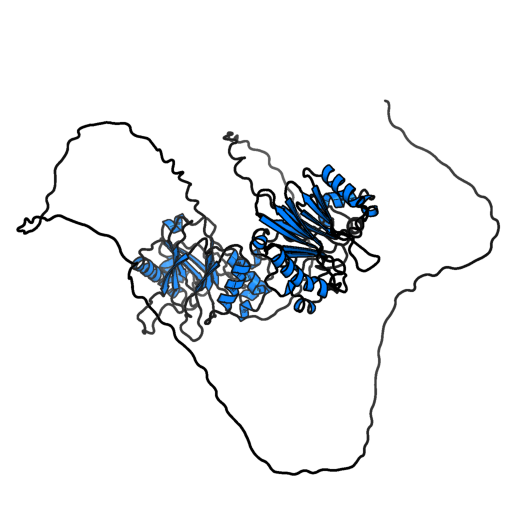8 488 THR A C 1
ATOM 3754 O O . THR A 1 488 ? 32.963 7.806 21.880 1.00 90.38 488 THR A O 1
ATOM 3757 N N . ASP A 1 489 ? 32.746 10.002 21.468 1.00 92.12 489 ASP A N 1
ATOM 3758 C CA . ASP A 1 489 ? 32.579 10.432 22.866 1.00 92.12 489 ASP A CA 1
ATOM 3759 C C . ASP A 1 489 ? 31.132 10.860 23.200 1.00 92.12 489 ASP A C 1
ATOM 3761 O O . ASP A 1 489 ? 30.841 11.262 24.330 1.00 92.12 489 ASP A O 1
ATOM 3765 N N . LEU A 1 490 ? 30.212 10.703 22.237 1.00 94.88 490 LEU A N 1
ATOM 3766 C CA . LEU A 1 490 ? 28.792 11.062 22.307 1.00 94.88 490 LEU A CA 1
ATOM 3767 C C . LEU A 1 490 ? 28.516 12.561 22.530 1.00 94.88 490 LEU A C 1
ATOM 3769 O O . LEU A 1 490 ? 27.395 12.927 22.905 1.00 94.88 490 LEU A O 1
ATOM 3773 N N . SER A 1 491 ? 29.505 13.440 22.352 1.00 95.38 491 SER A N 1
ATOM 3774 C CA . SER A 1 491 ? 29.363 14.870 22.642 1.00 95.38 491 SER A CA 1
ATOM 3775 C C . SER A 1 491 ? 28.391 15.567 21.681 1.00 95.38 491 SER A C 1
ATOM 3777 O O . SER A 1 491 ? 27.533 16.346 22.128 1.00 95.38 491 SER A O 1
ATOM 3779 N N . ALA A 1 492 ? 28.412 15.211 20.393 1.00 97.31 492 ALA A N 1
ATOM 3780 C CA . ALA A 1 492 ? 27.463 15.723 19.411 1.00 97.31 492 ALA A CA 1
ATOM 3781 C C . ALA A 1 492 ? 26.039 15.185 19.664 1.00 97.31 492 ALA A C 1
ATOM 3783 O O . ALA A 1 492 ? 25.070 15.948 19.660 1.00 97.31 492 ALA A O 1
ATOM 3784 N N . VAL A 1 493 ? 25.886 13.889 19.949 1.00 97.44 493 VAL A N 1
ATOM 3785 C CA . VAL A 1 493 ? 24.602 13.242 20.268 1.00 97.44 493 VAL A CA 1
ATOM 3786 C C . VAL A 1 493 ? 23.958 13.878 21.502 1.00 97.44 493 VAL A C 1
ATOM 3788 O O . VAL A 1 493 ? 22.779 14.246 21.462 1.00 97.44 493 VAL A O 1
ATOM 3791 N N . GLN A 1 494 ? 24.727 14.095 22.573 1.00 96.69 494 GLN A N 1
ATOM 3792 C CA . GLN A 1 494 ? 24.242 14.754 23.789 1.00 96.69 494 GLN A CA 1
ATOM 3793 C C . GLN A 1 494 ? 23.784 16.196 23.520 1.00 96.69 494 GLN A C 1
ATOM 3795 O O . GLN A 1 494 ? 22.710 16.600 23.978 1.00 96.69 494 GLN A O 1
ATOM 3800 N N . GLU A 1 495 ? 24.547 16.977 22.749 1.00 97.62 495 GLU A N 1
ATOM 3801 C CA . GLU A 1 495 ? 24.161 18.343 22.379 1.00 97.62 495 GLU A CA 1
ATOM 3802 C C . GLU A 1 495 ? 22.947 18.372 21.428 1.00 97.62 495 GLU A C 1
ATOM 3804 O O . GLU A 1 495 ? 22.097 19.257 21.559 1.00 97.62 495 GLU A O 1
ATOM 3809 N N . LEU A 1 496 ? 22.789 17.392 20.530 1.00 97.75 496 LEU A N 1
ATOM 3810 C CA . LEU A 1 496 ? 21.595 17.258 19.689 1.00 97.75 496 LEU A CA 1
ATOM 3811 C C . LEU A 1 496 ? 20.340 16.980 20.525 1.00 97.75 496 LEU A C 1
ATOM 3813 O O . LEU A 1 496 ? 19.348 17.696 20.374 1.00 97.75 496 LEU A O 1
ATOM 3817 N N . VAL A 1 497 ? 20.371 15.987 21.420 1.00 97.00 497 VAL A N 1
ATOM 3818 C CA . VAL A 1 497 ? 19.234 15.649 22.300 1.00 97.00 497 VAL A CA 1
ATOM 3819 C C . VAL A 1 497 ? 18.867 16.850 23.180 1.00 97.00 497 VAL A C 1
ATOM 3821 O O . VAL A 1 497 ? 17.699 17.225 23.291 1.00 97.00 497 VAL A O 1
ATOM 3824 N N . LYS A 1 498 ? 19.871 17.548 23.719 1.00 96.00 498 LYS A N 1
ATOM 3825 C CA . LYS A 1 498 ? 19.724 18.803 24.472 1.00 96.00 498 LYS A CA 1
ATOM 3826 C C . LYS A 1 498 ? 19.129 19.946 23.638 1.00 96.00 498 LYS A C 1
ATOM 3828 O O . LYS A 1 498 ? 18.348 20.729 24.176 1.00 96.00 498 LYS A O 1
ATOM 3833 N N . ARG A 1 499 ? 19.434 20.054 22.338 1.00 96.94 499 ARG A N 1
ATOM 3834 C CA . ARG A 1 499 ? 18.794 21.026 21.423 1.00 96.94 499 ARG A CA 1
ATOM 3835 C C . ARG A 1 499 ? 17.359 20.632 21.073 1.00 96.94 499 ARG A C 1
ATOM 3837 O O . ARG A 1 499 ? 16.487 21.499 21.110 1.00 96.94 499 ARG A O 1
ATOM 3844 N N . LEU A 1 500 ? 17.087 19.352 20.817 1.00 93.94 500 LEU A N 1
ATOM 3845 C CA . LEU A 1 500 ? 15.733 18.827 20.602 1.00 93.94 500 LEU A CA 1
ATOM 3846 C C . LEU A 1 500 ? 14.834 19.099 21.815 1.00 93.94 500 LEU A C 1
ATOM 3848 O O . LEU A 1 500 ? 13.772 19.694 21.658 1.00 93.94 500 LEU A O 1
ATOM 3852 N N . ASN A 1 501 ? 15.303 18.791 23.025 1.00 93.38 501 ASN A N 1
ATOM 3853 C CA . ASN A 1 501 ? 14.579 19.024 24.282 1.00 93.38 501 ASN A CA 1
ATOM 3854 C C . ASN A 1 501 ? 14.403 20.506 24.659 1.00 93.38 501 ASN A C 1
ATOM 3856 O O . ASN A 1 501 ? 13.611 20.822 25.541 1.00 93.38 501 ASN A O 1
ATOM 3860 N N . ARG A 1 502 ? 15.106 21.426 23.985 1.00 93.94 502 ARG A N 1
ATOM 3861 C CA . ARG A 1 502 ? 14.902 22.883 24.100 1.00 93.94 502 ARG A CA 1
ATOM 3862 C C . ARG A 1 502 ? 13.973 23.453 23.024 1.00 93.94 502 ARG A C 1
ATOM 3864 O O . ARG A 1 502 ? 13.364 24.494 23.249 1.00 93.94 502 ARG A O 1
ATOM 3871 N N . ALA A 1 503 ? 13.894 22.813 21.857 1.00 86.31 503 ALA A N 1
ATOM 3872 C CA . ALA A 1 503 ? 13.097 23.267 20.713 1.00 86.31 503 ALA A CA 1
ATOM 3873 C C . ALA A 1 503 ? 11.707 22.604 20.629 1.00 86.31 503 ALA A C 1
ATOM 3875 O O . ALA A 1 503 ? 10.800 23.139 19.992 1.00 86.31 503 ALA A O 1
ATOM 3876 N N . SER A 1 504 ? 11.546 21.436 21.249 1.00 86.88 504 SER A N 1
ATOM 3877 C CA . SER A 1 504 ? 10.335 20.616 21.238 1.00 86.88 504 SER A CA 1
ATOM 3878 C C . SER A 1 504 ? 9.448 20.855 22.467 1.00 86.88 504 SER A C 1
ATOM 3880 O O . SER A 1 504 ? 9.915 21.281 23.519 1.00 86.88 504 SER A O 1
ATOM 3882 N N . LYS A 1 505 ? 8.155 20.518 22.348 1.00 88.31 505 LYS A N 1
ATOM 3883 C CA . LYS A 1 505 ? 7.237 20.339 23.495 1.00 88.31 505 LYS A CA 1
ATOM 3884 C C . LYS A 1 505 ? 7.271 18.916 24.075 1.00 88.31 505 LYS A C 1
ATOM 3886 O O . LYS A 1 505 ? 6.680 18.670 25.120 1.00 88.31 505 LYS A O 1
ATOM 3891 N N . HIS A 1 506 ? 7.917 17.994 23.367 1.00 89.25 506 HIS A N 1
ATOM 3892 C CA . HIS A 1 506 ? 8.072 16.582 23.710 1.00 89.25 506 HIS A CA 1
ATOM 3893 C C . HIS A 1 506 ? 9.495 16.314 24.188 1.00 89.25 506 HIS A C 1
ATOM 3895 O O . HIS A 1 506 ? 10.439 16.902 23.653 1.00 89.25 506 HIS A O 1
ATOM 3901 N N . SER A 1 507 ? 9.637 15.390 25.132 1.00 94.06 507 SER A N 1
ATOM 3902 C CA . SER A 1 507 ? 10.932 14.939 25.637 1.00 94.06 507 SER A CA 1
ATOM 3903 C C . SER A 1 507 ? 11.463 13.822 24.747 1.00 94.06 507 SER A C 1
ATOM 3905 O O . SER A 1 507 ? 10.845 12.765 24.652 1.00 94.06 507 SER A O 1
ATOM 3907 N N . TYR A 1 508 ? 12.601 14.058 24.109 1.00 97.19 508 TYR A N 1
ATOM 3908 C CA . TYR A 1 508 ? 13.390 13.048 23.424 1.00 97.19 508 TYR A CA 1
ATOM 3909 C C . TYR A 1 508 ? 14.405 12.423 24.375 1.00 97.19 508 TYR A C 1
ATOM 3911 O O . TYR A 1 508 ? 15.085 13.129 25.125 1.00 97.19 508 TYR A O 1
ATOM 3919 N N . ASP A 1 509 ? 14.527 11.110 24.272 1.00 97.25 509 ASP A N 1
ATOM 3920 C CA . ASP A 1 509 ? 15.633 10.312 24.784 1.00 97.25 509 ASP A CA 1
ATOM 3921 C C . ASP A 1 509 ? 16.243 9.507 23.618 1.00 97.25 509 ASP A C 1
ATOM 3923 O O . ASP A 1 509 ? 15.776 9.612 22.474 1.00 97.25 509 ASP A O 1
ATOM 3927 N N . TYR A 1 510 ? 17.321 8.763 23.863 1.00 98.62 510 TYR A N 1
ATOM 3928 C CA . TYR A 1 510 ? 18.073 8.093 22.805 1.00 98.62 510 TYR A CA 1
ATOM 3929 C C . TYR A 1 510 ? 18.626 6.723 23.195 1.00 98.62 510 TYR A C 1
ATOM 3931 O O . TYR A 1 510 ? 18.771 6.383 24.365 1.00 98.62 510 TYR A O 1
ATOM 3939 N N . VAL A 1 511 ? 18.958 5.934 22.177 1.00 98.62 511 VAL A N 1
ATOM 3940 C CA . VAL A 1 511 ? 19.731 4.697 22.300 1.00 98.62 511 VAL A CA 1
ATOM 3941 C C . VAL A 1 511 ? 20.627 4.559 21.069 1.00 98.62 511 VAL A C 1
ATOM 3943 O O . VAL A 1 511 ? 20.198 4.846 19.953 1.00 98.62 511 VAL A O 1
ATOM 3946 N N . ILE A 1 512 ? 21.887 4.175 21.265 1.00 98.44 512 ILE A N 1
ATOM 3947 C CA . ILE A 1 512 ? 22.921 4.176 20.222 1.00 98.44 512 ILE A CA 1
ATOM 3948 C C . ILE A 1 512 ? 23.707 2.857 20.216 1.00 98.44 512 ILE A C 1
ATOM 3950 O O . ILE A 1 512 ? 23.839 2.209 21.257 1.00 98.44 512 ILE A O 1
ATOM 3954 N N . SER A 1 513 ? 24.196 2.454 19.041 1.00 98.38 513 SER A N 1
ATOM 3955 C CA . SER A 1 513 ? 25.094 1.306 18.875 1.00 98.38 513 SER A CA 1
ATOM 3956 C C . SER A 1 513 ? 26.514 1.587 19.386 1.00 98.38 513 SER A C 1
ATOM 3958 O O . SER A 1 513 ? 26.878 2.720 19.695 1.00 98.38 513 SER A O 1
ATOM 3960 N N . GLU A 1 514 ? 27.358 0.555 19.391 1.00 95.31 514 GLU A N 1
ATOM 3961 C CA . GLU A 1 514 ? 28.815 0.735 19.395 1.00 95.31 514 GLU A CA 1
ATOM 3962 C C . GLU A 1 514 ? 29.328 1.258 18.035 1.00 95.31 514 GLU A C 1
ATOM 3964 O O . GLU A 1 514 ? 28.554 1.408 17.086 1.00 95.31 514 GLU A O 1
ATOM 3969 N N . SER A 1 515 ? 30.635 1.530 17.924 1.00 95.94 515 SER A N 1
ATOM 3970 C CA . SER A 1 515 ? 31.256 2.036 16.691 1.00 95.94 515 SER A CA 1
ATOM 3971 C C . SER A 1 515 ? 31.548 0.913 15.683 1.00 95.94 515 SER A C 1
ATOM 3973 O O . SER A 1 515 ? 32.486 0.123 15.843 1.00 95.94 515 SER A O 1
ATOM 3975 N N . LEU A 1 516 ? 30.742 0.863 14.622 1.00 95.94 516 LEU A N 1
ATOM 3976 C CA . LEU A 1 516 ? 30.696 -0.194 13.613 1.00 95.94 516 LEU A CA 1
ATOM 3977 C C . LEU A 1 516 ? 31.423 0.203 12.319 1.00 95.94 516 LEU A C 1
ATOM 3979 O O . LEU A 1 516 ? 31.357 1.350 11.882 1.00 95.94 516 LEU A O 1
ATOM 3983 N N . GLY A 1 517 ? 32.082 -0.768 11.686 1.00 92.06 517 GLY A N 1
ATOM 3984 C CA . GLY A 1 517 ? 32.827 -0.614 10.431 1.00 92.06 517 GLY A CA 1
ATOM 3985 C C . GLY A 1 517 ? 34.034 -1.558 10.380 1.00 92.06 517 GLY A C 1
ATOM 3986 O O . GLY A 1 517 ? 34.663 -1.803 11.414 1.00 92.06 517 GLY A O 1
ATOM 3987 N N . ARG A 1 518 ? 34.363 -2.091 9.191 1.00 82.69 518 ARG A N 1
ATOM 3988 C CA . ARG A 1 518 ? 35.499 -3.024 9.000 1.00 82.69 518 ARG A CA 1
ATOM 3989 C C . ARG A 1 518 ? 36.875 -2.341 9.004 1.00 82.69 518 ARG A C 1
ATOM 3991 O O . ARG A 1 518 ? 37.873 -3.009 9.244 1.00 82.69 518 ARG A O 1
ATOM 3998 N N . GLU A 1 519 ? 36.932 -1.034 8.749 1.00 75.38 519 GLU A N 1
ATOM 3999 C CA . GLU A 1 519 ? 38.177 -0.266 8.593 1.00 75.38 519 GLU A CA 1
ATOM 4000 C C . GLU A 1 519 ? 38.228 0.965 9.527 1.00 75.38 519 GLU A C 1
ATOM 4002 O O . GLU A 1 519 ? 37.486 1.066 10.504 1.00 75.38 519 GLU A O 1
ATOM 4007 N N . ASN A 1 520 ? 39.109 1.925 9.216 1.00 80.50 520 ASN A N 1
ATOM 4008 C CA . ASN A 1 520 ? 39.258 3.206 9.917 1.00 80.50 520 ASN A CA 1
ATOM 4009 C C . ASN A 1 520 ? 38.014 4.108 9.815 1.00 80.50 520 ASN A C 1
ATOM 4011 O O . ASN A 1 520 ? 37.834 5.011 10.632 1.00 80.50 520 ASN A O 1
ATOM 4015 N N . TYR A 1 521 ? 37.171 3.899 8.801 1.00 84.94 521 TYR A N 1
ATOM 4016 C CA . TYR A 1 521 ? 35.895 4.591 8.682 1.00 84.94 521 TYR A CA 1
ATOM 4017 C C . TYR A 1 521 ? 34.824 3.813 9.455 1.00 84.94 521 TYR A C 1
ATOM 4019 O O . TYR A 1 521 ? 34.463 2.696 9.081 1.00 84.94 521 TYR A O 1
ATOM 4027 N N . LYS A 1 522 ? 34.340 4.413 10.547 1.00 92.00 522 LYS A N 1
ATOM 4028 C CA . LYS A 1 522 ? 33.316 3.843 11.426 1.00 92.00 522 LYS A CA 1
ATOM 4029 C C . LYS A 1 522 ? 32.195 4.826 11.729 1.00 92.00 522 LYS A C 1
ATOM 4031 O O . LYS A 1 522 ? 32.406 6.040 11.713 1.00 92.00 522 LYS A O 1
ATOM 4036 N N . GLU A 1 523 ? 31.038 4.263 12.056 1.00 95.88 523 GLU A N 1
ATOM 4037 C CA . GLU A 1 523 ? 29.777 4.950 12.336 1.00 95.88 523 GLU A CA 1
ATOM 4038 C C . GLU A 1 523 ? 29.035 4.317 13.520 1.00 95.88 523 GLU A C 1
ATOM 4040 O O . GLU A 1 523 ? 29.408 3.252 14.009 1.00 95.88 523 GLU A O 1
ATOM 4045 N N . MET A 1 524 ? 27.940 4.948 13.939 1.00 98.12 524 MET A N 1
ATOM 4046 C CA . MET A 1 524 ? 26.954 4.418 14.875 1.00 98.12 524 MET A CA 1
ATOM 4047 C C . MET A 1 524 ? 25.532 4.543 14.309 1.00 98.12 524 MET A C 1
ATOM 4049 O O . MET A 1 524 ? 25.221 5.471 13.560 1.00 98.12 524 MET A O 1
ATOM 4053 N N . TYR A 1 525 ? 24.652 3.627 14.714 1.00 98.81 525 TYR A N 1
ATOM 4054 C CA . TYR A 1 525 ? 23.205 3.754 14.542 1.00 98.81 525 TYR A CA 1
ATOM 4055 C C . TYR A 1 525 ? 22.611 4.413 15.783 1.00 98.81 525 TYR A C 1
ATOM 4057 O O . TYR A 1 525 ? 22.690 3.854 16.877 1.00 98.81 525 TYR A O 1
ATOM 4065 N N . LEU A 1 526 ? 22.000 5.585 15.615 1.00 98.81 526 LEU A N 1
ATOM 4066 C CA . LEU A 1 526 ? 21.369 6.348 16.691 1.00 98.81 526 LEU A CA 1
ATOM 4067 C C . LEU A 1 526 ? 19.849 6.309 16.530 1.00 98.81 526 LEU A C 1
ATOM 4069 O O . LEU A 1 526 ? 19.322 6.811 15.540 1.00 98.81 526 LEU A O 1
ATOM 4073 N N . PHE A 1 527 ? 19.135 5.796 17.527 1.00 98.88 527 PHE A N 1
ATOM 4074 C CA . PHE A 1 527 ? 17.690 5.959 17.631 1.00 98.88 527 PHE A CA 1
ATOM 4075 C C . PHE A 1 527 ? 17.349 7.108 18.586 1.00 98.88 527 PHE A C 1
ATOM 4077 O O . PHE A 1 527 ? 17.759 7.104 19.746 1.00 98.88 527 PHE A O 1
ATOM 4084 N N . LEU A 1 528 ? 16.569 8.076 18.103 1.00 98.75 528 LEU A N 1
ATOM 4085 C CA . LEU A 1 528 ? 16.009 9.191 18.874 1.00 98.75 528 LEU A CA 1
ATOM 4086 C C . LEU A 1 528 ? 14.504 8.981 19.016 1.00 98.75 528 LEU A C 1
ATOM 4088 O O . LEU A 1 528 ? 13.830 8.786 18.006 1.00 98.75 528 LEU A O 1
ATOM 4092 N N . TYR A 1 529 ? 13.955 9.043 20.228 1.00 98.25 529 TYR A N 1
ATOM 4093 C CA . TYR A 1 529 ? 12.545 8.717 20.461 1.00 98.25 529 TYR A CA 1
ATOM 4094 C C . TYR A 1 529 ? 11.888 9.640 21.487 1.00 98.25 529 TYR A C 1
ATOM 4096 O O . TYR A 1 529 ? 12.506 10.034 22.474 1.00 98.25 529 TYR A O 1
ATOM 4104 N N . ARG A 1 530 ? 10.618 9.999 21.264 1.00 97.19 530 ARG A N 1
ATOM 4105 C CA . ARG A 1 530 ? 9.821 10.748 22.245 1.00 97.19 530 ARG A CA 1
ATOM 4106 C C . ARG A 1 530 ? 9.411 9.807 23.372 1.00 97.19 530 ARG A C 1
ATOM 4108 O O . ARG A 1 530 ? 8.653 8.870 23.129 1.00 97.19 530 ARG A O 1
ATOM 4115 N N . THR A 1 531 ? 9.805 10.099 24.608 1.00 95.00 531 THR A N 1
ATOM 4116 C CA . THR A 1 531 ? 9.477 9.262 25.781 1.00 95.00 531 THR A CA 1
ATOM 4117 C C . THR A 1 531 ? 7.986 9.260 26.126 1.00 95.00 531 THR A C 1
ATOM 4119 O O . THR A 1 531 ? 7.508 8.380 26.835 1.00 95.00 531 THR A O 1
ATOM 4122 N N . GLN A 1 532 ? 7.220 10.225 25.601 1.00 91.94 532 GLN A N 1
ATOM 4123 C CA . GLN A 1 532 ? 5.757 10.203 25.663 1.00 91.94 532 GLN A CA 1
ATOM 4124 C C . GLN A 1 532 ? 5.117 9.252 24.637 1.00 91.94 532 GLN A C 1
ATOM 4126 O O . GLN A 1 532 ? 3.986 8.828 24.860 1.00 91.94 532 GLN A O 1
ATOM 4131 N N . SER A 1 533 ? 5.814 8.897 23.553 1.00 93.50 533 SER A N 1
ATOM 4132 C CA . SER A 1 533 ? 5.275 8.109 22.429 1.00 93.50 533 SER A CA 1
ATOM 4133 C C . SER A 1 533 ? 5.788 6.665 22.401 1.00 93.50 533 SER A C 1
ATOM 4135 O O . SER A 1 533 ? 5.046 5.767 22.006 1.00 93.50 533 SER A O 1
ATOM 4137 N N . PHE A 1 534 ? 7.028 6.434 22.841 1.00 94.88 534 PHE A N 1
ATOM 4138 C CA . PHE A 1 534 ? 7.665 5.117 22.898 1.00 94.88 534 PHE A CA 1
ATOM 4139 C C . PHE A 1 534 ? 8.499 4.940 24.171 1.00 94.88 534 PHE A C 1
ATOM 4141 O O . PHE A 1 534 ? 9.057 5.903 24.699 1.00 94.88 534 PHE A O 1
ATOM 4148 N N . SER A 1 535 ? 8.661 3.690 24.603 1.00 95.00 535 SER A N 1
ATOM 4149 C CA . SER A 1 535 ? 9.664 3.279 25.590 1.00 95.00 535 SER A CA 1
ATOM 4150 C C . SER A 1 535 ? 10.551 2.157 25.047 1.00 95.00 535 SER A C 1
ATOM 4152 O O . SER A 1 535 ? 10.095 1.274 24.316 1.00 95.00 535 SER A O 1
ATOM 4154 N N . LEU A 1 536 ? 11.838 2.203 25.391 1.00 96.81 536 LEU A N 1
ATOM 4155 C CA . LEU A 1 536 ? 12.808 1.158 25.072 1.00 96.81 536 LEU A CA 1
ATOM 4156 C C . LEU A 1 536 ? 12.506 -0.110 25.889 1.00 96.81 536 LEU A C 1
ATOM 4158 O O . LEU A 1 536 ? 12.427 -0.057 27.114 1.00 96.81 536 LEU A O 1
ATOM 4162 N N . VAL A 1 537 ? 12.356 -1.252 25.212 1.00 97.12 537 VAL A N 1
ATOM 4163 C CA . VAL A 1 537 ? 12.076 -2.561 25.837 1.00 97.12 537 VAL A CA 1
ATOM 4164 C C . VAL A 1 537 ? 13.315 -3.452 25.845 1.00 97.12 537 VAL A C 1
ATOM 4166 O O . VAL A 1 537 ? 13.580 -4.149 26.824 1.00 97.12 537 VAL A O 1
ATOM 4169 N N . ASN A 1 538 ? 14.056 -3.488 24.736 1.00 97.81 538 ASN A N 1
ATOM 4170 C CA . ASN A 1 538 ? 15.249 -4.321 24.593 1.00 97.81 538 ASN A CA 1
ATOM 4171 C C . ASN A 1 538 ? 16.106 -3.858 23.402 1.00 97.81 538 ASN A C 1
ATOM 4173 O O . ASN A 1 538 ? 15.597 -3.212 22.489 1.00 97.81 538 ASN A O 1
ATOM 4177 N N . GLN A 1 539 ? 17.380 -4.242 23.370 1.00 98.38 539 GLN A N 1
ATOM 4178 C CA . GLN A 1 539 ? 18.287 -3.983 22.249 1.00 98.38 539 GLN A CA 1
ATOM 4179 C C . GLN A 1 539 ? 19.338 -5.091 22.146 1.00 98.38 539 GLN A C 1
ATOM 4181 O O . GLN A 1 539 ? 19.713 -5.681 23.161 1.00 98.38 539 GLN A O 1
ATOM 4186 N N . TYR A 1 540 ? 19.856 -5.354 20.949 1.00 98.31 540 TYR A N 1
ATOM 4187 C CA . TYR A 1 540 ? 21.091 -6.119 20.777 1.00 98.31 540 TYR A CA 1
ATOM 4188 C C . TYR A 1 540 ? 21.785 -5.795 19.455 1.00 98.31 540 TYR A C 1
ATOM 4190 O O . TYR A 1 540 ? 21.147 -5.531 18.438 1.00 98.31 540 TYR A O 1
ATOM 4198 N N . GLN A 1 541 ? 23.110 -5.871 19.469 1.00 98.25 541 GLN A N 1
ATOM 4199 C CA . GLN A 1 541 ? 23.919 -5.837 18.261 1.00 98.25 541 GLN A CA 1
ATOM 4200 C C . GLN A 1 541 ? 23.821 -7.193 17.543 1.00 98.25 541 GLN A C 1
ATOM 4202 O O . GLN A 1 541 ? 23.969 -8.238 18.183 1.00 98.25 541 GLN A O 1
ATOM 4207 N N . TYR A 1 542 ? 23.545 -7.207 16.235 1.00 97.75 542 TYR A N 1
ATOM 4208 C CA . TYR A 1 542 ? 23.453 -8.459 15.480 1.00 97.75 542 TYR A CA 1
ATOM 4209 C C . TYR A 1 542 ? 24.826 -9.161 15.406 1.00 97.75 542 TYR A C 1
ATOM 4211 O O . TYR A 1 542 ? 25.796 -8.519 14.990 1.00 97.75 542 TYR A O 1
ATOM 4219 N N . PRO A 1 543 ? 24.943 -10.455 15.780 1.00 93.75 543 PRO A N 1
ATOM 4220 C CA . PRO A 1 543 ? 26.209 -11.184 15.710 1.00 93.75 543 PRO A CA 1
ATOM 4221 C C . PRO A 1 543 ? 26.726 -11.301 14.273 1.00 93.75 543 PRO A C 1
ATOM 4223 O O . PRO A 1 543 ? 26.010 -11.764 13.389 1.00 93.75 543 PRO A O 1
ATOM 4226 N N . ASN A 1 544 ? 27.984 -10.920 14.055 1.00 92.44 544 ASN A N 1
ATOM 4227 C CA . ASN A 1 544 ? 28.584 -10.794 12.724 1.00 92.44 544 ASN A CA 1
ATOM 4228 C C . ASN A 1 544 ? 29.927 -11.556 12.595 1.00 92.44 544 ASN A C 1
ATOM 4230 O O . ASN A 1 544 ? 30.914 -10.952 12.174 1.00 92.44 544 ASN A O 1
ATOM 4234 N N . PRO A 1 545 ? 30.020 -12.842 13.004 1.00 83.00 545 PRO A N 1
ATOM 4235 C CA . PRO A 1 545 ? 31.295 -13.570 13.039 1.00 83.00 545 PRO A CA 1
ATOM 4236 C C . PRO A 1 545 ? 31.912 -13.730 11.644 1.00 83.00 545 PRO A C 1
ATOM 4238 O O . PRO A 1 545 ? 33.109 -13.520 11.471 1.00 83.00 545 PRO A O 1
ATOM 4241 N N . ASP A 1 546 ? 31.081 -14.000 10.637 1.00 87.12 546 ASP A N 1
ATOM 4242 C CA . ASP A 1 546 ? 31.491 -14.184 9.241 1.00 87.12 546 ASP A CA 1
ATOM 4243 C C . ASP A 1 546 ? 31.718 -12.847 8.500 1.00 87.12 546 ASP A C 1
ATOM 4245 O O . ASP A 1 546 ? 31.945 -12.823 7.294 1.00 87.12 546 ASP A O 1
ATOM 4249 N N . SER A 1 547 ? 31.654 -11.713 9.216 1.00 89.88 547 SER A N 1
ATOM 4250 C CA . SER A 1 547 ? 31.789 -10.345 8.684 1.00 89.88 547 SER A CA 1
ATOM 4251 C C . SER A 1 547 ? 30.789 -9.958 7.578 1.00 89.88 547 SER A C 1
ATOM 4253 O O . SER A 1 547 ? 31.021 -8.980 6.861 1.00 89.88 547 SER A O 1
ATOM 4255 N N . THR A 1 548 ? 29.666 -10.682 7.471 1.00 93.12 548 THR A N 1
ATOM 4256 C CA . THR A 1 548 ? 28.595 -10.519 6.469 1.00 93.12 548 THR A CA 1
ATOM 4257 C C . THR A 1 548 ? 28.167 -9.070 6.271 1.00 93.12 548 THR A C 1
ATOM 4259 O O . THR A 1 548 ? 27.995 -8.632 5.139 1.00 93.12 548 THR A O 1
ATOM 4262 N N . PHE A 1 549 ? 28.044 -8.316 7.363 1.00 97.12 549 PHE A N 1
ATOM 4263 C CA . PHE A 1 549 ? 27.796 -6.879 7.332 1.00 97.12 549 PHE A CA 1
ATOM 4264 C C . PHE A 1 549 ? 29.077 -6.091 7.611 1.00 97.12 549 PHE A C 1
ATOM 4266 O O . PHE A 1 549 ? 29.870 -6.438 8.488 1.00 97.12 549 PHE A O 1
ATOM 4273 N N . SER A 1 550 ? 29.242 -4.964 6.932 1.00 95.50 550 SER A N 1
ATOM 4274 C CA . SER A 1 550 ? 30.230 -3.936 7.261 1.00 95.50 550 SER A CA 1
ATOM 4275 C C . SER A 1 550 ? 29.863 -3.168 8.537 1.00 95.50 550 SER A C 1
ATOM 4277 O O . SER A 1 550 ? 30.725 -2.914 9.382 1.00 95.50 550 SER A O 1
ATOM 4279 N N . ARG A 1 551 ? 28.572 -2.848 8.695 1.00 97.19 551 ARG A N 1
ATOM 4280 C CA . ARG A 1 551 ? 27.956 -2.212 9.866 1.00 97.19 551 ARG A CA 1
ATOM 4281 C C . ARG A 1 551 ? 26.749 -3.063 10.299 1.00 97.19 551 ARG A C 1
ATOM 4283 O O . ARG A 1 551 ? 25.638 -2.813 9.844 1.00 97.19 551 ARG A O 1
ATOM 4290 N N . PRO A 1 552 ? 26.944 -4.129 11.101 1.00 97.69 552 PRO A N 1
ATOM 4291 C CA . PRO A 1 552 ? 25.867 -5.068 11.426 1.00 97.69 552 PRO A CA 1
ATOM 4292 C C . PRO A 1 552 ? 24.665 -4.389 12.107 1.00 97.69 552 PRO A C 1
ATOM 4294 O O . PRO A 1 552 ? 24.867 -3.464 12.895 1.00 97.69 552 PRO A O 1
ATOM 4297 N N . PRO A 1 553 ? 23.419 -4.841 11.873 1.00 98.69 553 PRO A N 1
ATOM 4298 C CA . PRO A 1 553 ? 22.242 -4.179 12.431 1.00 98.69 553 PRO A CA 1
ATOM 4299 C C . PRO A 1 553 ? 22.239 -4.081 13.963 1.00 98.69 553 PRO A C 1
ATOM 4301 O O . PRO A 1 553 ? 22.344 -5.084 14.671 1.00 98.69 553 PRO A O 1
ATOM 4304 N N . PHE A 1 554 ? 22.057 -2.865 14.480 1.00 98.75 554 PHE A N 1
ATOM 4305 C CA . PHE A 1 554 ? 21.802 -2.603 15.898 1.00 98.75 554 PHE A CA 1
ATOM 4306 C C . PHE A 1 554 ? 20.295 -2.662 16.173 1.00 98.75 554 PHE A C 1
ATOM 4308 O O . PHE A 1 554 ? 19.561 -1.704 15.938 1.00 98.75 554 PHE A O 1
ATOM 4315 N N . ILE A 1 555 ? 19.810 -3.823 16.599 1.00 98.88 555 ILE A N 1
ATOM 4316 C CA . ILE A 1 555 ? 18.386 -4.160 16.594 1.00 98.88 555 ILE A CA 1
ATOM 4317 C C . ILE A 1 555 ? 17.740 -3.701 17.900 1.00 98.88 555 ILE A C 1
ATOM 4319 O O . ILE A 1 555 ? 18.144 -4.133 18.982 1.00 98.88 555 ILE A O 1
ATOM 4323 N N . VAL A 1 556 ? 16.703 -2.867 17.806 1.00 98.81 556 VAL A N 1
ATOM 4324 C CA . VAL A 1 556 ? 16.051 -2.241 18.967 1.00 98.81 556 VAL A CA 1
ATOM 4325 C C . VAL A 1 556 ? 14.559 -2.565 18.995 1.00 98.81 556 VAL A C 1
ATOM 4327 O O . VAL A 1 556 ? 13.881 -2.532 17.971 1.00 98.81 556 VAL A O 1
ATOM 4330 N N . LYS A 1 557 ? 14.037 -2.880 20.182 1.00 98.50 557 LYS A N 1
ATOM 4331 C CA . LYS A 1 557 ? 12.625 -3.165 20.446 1.00 98.50 557 LYS A CA 1
ATOM 4332 C C . LYS A 1 557 ? 12.030 -2.053 21.303 1.00 98.50 557 LYS A C 1
ATOM 4334 O O . LYS A 1 557 ? 12.499 -1.821 22.418 1.00 98.50 557 LYS A O 1
ATOM 4339 N N . PHE A 1 558 ? 10.977 -1.414 20.805 1.00 97.69 558 PHE A N 1
ATOM 4340 C CA . PHE A 1 558 ? 10.202 -0.404 21.526 1.00 97.69 558 PHE A CA 1
ATOM 4341 C C . PHE A 1 558 ? 8.775 -0.897 21.787 1.00 97.69 558 PHE A C 1
ATOM 4343 O O . PHE A 1 558 ? 8.219 -1.655 20.990 1.00 97.69 558 PHE A O 1
ATOM 4350 N N . ALA A 1 559 ? 8.167 -0.420 22.870 1.00 94.62 559 ALA A N 1
ATOM 4351 C CA . ALA A 1 559 ? 6.722 -0.468 23.083 1.00 94.62 559 ALA A CA 1
ATOM 4352 C C . ALA A 1 559 ? 6.129 0.918 22.811 1.00 94.62 559 ALA A C 1
ATOM 4354 O O . ALA A 1 559 ? 6.743 1.930 23.161 1.00 94.62 559 ALA A O 1
ATOM 4355 N N . ALA A 1 560 ? 4.947 0.978 22.197 1.00 91.56 560 ALA A N 1
ATOM 4356 C CA . ALA A 1 560 ? 4.235 2.240 22.020 1.00 91.56 560 ALA A CA 1
ATOM 4357 C C . ALA A 1 560 ? 3.479 2.629 23.300 1.00 91.56 560 ALA A C 1
ATOM 4359 O O . ALA A 1 560 ? 2.834 1.804 23.955 1.00 91.56 560 ALA A O 1
ATOM 4360 N N . SER A 1 561 ? 3.540 3.908 23.660 1.00 84.19 561 SER A N 1
ATOM 4361 C CA . SER A 1 561 ? 2.890 4.424 24.864 1.00 84.19 561 SER A CA 1
ATOM 4362 C C . SER A 1 561 ? 1.370 4.272 24.800 1.00 84.19 561 SER A C 1
ATOM 4364 O O . SER A 1 561 ? 0.718 4.725 23.862 1.00 84.19 561 SER A O 1
ATOM 4366 N N . GLY A 1 562 ? 0.790 3.671 25.841 1.00 71.50 562 GLY A N 1
ATOM 4367 C CA . GLY A 1 562 ? -0.656 3.461 25.960 1.00 71.50 562 GLY A CA 1
ATOM 4368 C C . GLY A 1 562 ? -1.182 2.167 25.327 1.00 71.50 562 GLY A C 1
ATOM 4369 O O . GLY A 1 562 ? -2.370 1.880 25.472 1.00 71.50 562 GLY A O 1
ATOM 4370 N N . SER A 1 563 ? -0.332 1.355 24.690 1.00 73.94 563 SER A N 1
ATOM 4371 C CA . SER A 1 563 ? -0.694 0.022 24.192 1.00 73.94 563 SER A CA 1
ATOM 4372 C C . SER A 1 563 ? 0.139 -1.087 24.864 1.00 73.94 563 SER A C 1
ATOM 4374 O O . SER A 1 563 ? 0.935 -0.842 25.770 1.00 73.94 563 SER A O 1
ATOM 4376 N N . LYS A 1 564 ? -0.098 -2.346 24.470 1.00 74.00 564 LYS A N 1
ATOM 4377 C CA . LYS A 1 564 ? 0.774 -3.503 24.779 1.00 74.00 564 LYS A CA 1
ATOM 4378 C C . LYS A 1 564 ? 1.476 -4.027 23.522 1.00 74.00 564 LYS A C 1
ATOM 4380 O O . LYS A 1 564 ? 1.866 -5.191 23.458 1.00 74.00 564 LYS A O 1
ATOM 4385 N N . ASN A 1 565 ? 1.527 -3.202 22.487 1.00 87.06 565 ASN A N 1
ATOM 4386 C CA . ASN A 1 565 ? 2.108 -3.559 21.212 1.00 87.06 565 ASN A CA 1
ATOM 4387 C C . ASN A 1 565 ? 3.600 -3.217 21.225 1.00 87.06 565 ASN A C 1
ATOM 4389 O O . ASN A 1 565 ? 4.040 -2.252 21.851 1.00 87.06 565 ASN A O 1
ATOM 4393 N N . GLU A 1 566 ? 4.374 -4.040 20.529 1.00 93.75 566 GLU A N 1
ATOM 4394 C CA . GLU A 1 566 ? 5.818 -3.894 20.421 1.00 93.75 566 GLU A CA 1
ATOM 4395 C C . GLU A 1 566 ? 6.221 -3.863 18.946 1.00 93.75 566 GLU A C 1
ATOM 4397 O O . GLU A 1 566 ? 5.696 -4.630 18.125 1.00 93.75 566 GLU A O 1
ATOM 4402 N N . LEU A 1 567 ? 7.184 -2.997 18.644 1.00 95.75 567 LEU A N 1
ATOM 4403 C CA . LEU A 1 567 ? 7.796 -2.807 17.338 1.00 95.75 567 LEU A CA 1
ATOM 4404 C C . LEU A 1 567 ? 9.295 -3.086 17.445 1.00 95.75 567 LEU A C 1
ATOM 4406 O O . LEU A 1 567 ? 9.978 -2.521 18.302 1.00 95.75 567 LEU A O 1
ATOM 4410 N N . VAL A 1 568 ? 9.813 -3.930 16.556 1.00 98.69 568 VAL A N 1
ATOM 4411 C CA . VAL A 1 568 ? 11.256 -4.099 16.363 1.00 98.69 568 VAL A CA 1
ATOM 4412 C C . VAL A 1 568 ? 11.706 -3.240 15.189 1.00 98.69 568 VAL A C 1
ATOM 4414 O O . VAL A 1 568 ? 11.084 -3.275 14.128 1.00 98.69 568 VAL A O 1
ATOM 4417 N N . LEU A 1 569 ? 12.807 -2.512 15.359 1.00 98.81 569 LEU A N 1
ATOM 4418 C CA . LEU A 1 569 ? 13.487 -1.790 14.294 1.00 98.81 569 LEU A CA 1
ATOM 4419 C C . LEU A 1 569 ? 14.866 -2.404 14.044 1.00 98.81 569 LEU A C 1
ATOM 4421 O O . LEU A 1 569 ? 15.622 -2.684 14.976 1.00 98.81 569 LEU A O 1
ATOM 4425 N N . VAL A 1 570 ? 15.173 -2.616 12.766 1.00 98.94 570 VAL A N 1
ATOM 4426 C CA . VAL A 1 570 ? 16.421 -3.203 12.271 1.00 98.94 570 VAL A CA 1
ATOM 4427 C C . VAL A 1 570 ? 17.071 -2.177 11.339 1.00 98.94 570 VAL A C 1
ATOM 4429 O O . VAL A 1 570 ? 16.609 -2.011 10.206 1.00 98.94 570 VAL A O 1
ATOM 4432 N N . PRO A 1 571 ? 18.094 -1.439 11.797 1.00 98.81 571 PRO A N 1
ATOM 4433 C CA . PRO A 1 571 ? 18.775 -0.460 10.969 1.00 98.81 571 PRO A CA 1
ATOM 4434 C C . PRO A 1 571 ? 19.721 -1.161 9.993 1.00 98.81 571 PRO A C 1
ATOM 4436 O O . PRO A 1 571 ? 20.352 -2.157 10.346 1.00 98.81 571 PRO A O 1
ATOM 4439 N N . LEU A 1 572 ? 19.869 -0.607 8.792 1.00 98.81 572 LEU A N 1
ATOM 4440 C CA . LEU A 1 572 ? 20.962 -0.965 7.890 1.00 98.81 572 LEU A CA 1
ATOM 4441 C C . LEU A 1 572 ? 21.457 0.280 7.151 1.00 98.81 572 LEU A C 1
ATOM 4443 O O . LEU A 1 572 ? 20.659 1.072 6.656 1.00 98.81 572 LEU A O 1
ATOM 4447 N N . HIS A 1 573 ? 22.778 0.436 7.106 1.00 98.50 573 HIS A N 1
ATOM 4448 C CA . HIS A 1 573 ? 23.489 1.351 6.215 1.00 98.50 573 HIS A CA 1
ATOM 4449 C C . HIS A 1 573 ? 24.542 0.515 5.494 1.00 98.50 573 HIS A C 1
ATOM 4451 O O . HIS A 1 573 ? 25.528 0.118 6.118 1.00 98.50 573 HIS A O 1
ATOM 4457 N N . THR A 1 574 ? 24.331 0.222 4.215 1.00 97.56 574 THR A N 1
ATOM 4458 C CA . THR A 1 574 ? 25.208 -0.655 3.416 1.00 97.56 574 THR A CA 1
ATOM 4459 C C . THR A 1 574 ? 26.375 0.104 2.790 1.00 97.56 574 THR A C 1
ATOM 4461 O O . THR A 1 574 ? 26.220 1.288 2.498 1.00 97.56 574 THR A O 1
ATOM 4464 N N . PRO A 1 575 ? 27.521 -0.526 2.501 1.00 95.62 575 PRO A N 1
ATOM 4465 C CA . PRO A 1 575 ? 28.515 0.056 1.621 1.00 95.62 575 PRO A CA 1
ATOM 4466 C C . PRO A 1 575 ? 28.043 -0.178 0.168 1.00 95.62 575 PRO A C 1
ATOM 4468 O O . PRO A 1 575 ? 27.558 -1.273 -0.143 1.00 95.62 575 PRO A O 1
ATOM 4471 N N . PRO A 1 576 ? 28.152 0.802 -0.749 1.00 94.88 576 PRO A N 1
ATOM 4472 C CA . PRO A 1 576 ? 27.497 0.717 -2.061 1.00 94.88 576 PRO A CA 1
ATOM 4473 C C . PRO A 1 576 ? 27.895 -0.501 -2.917 1.00 94.88 576 PRO A C 1
ATOM 4475 O O . PRO A 1 576 ? 27.130 -0.949 -3.766 1.00 94.88 576 PRO A O 1
ATOM 4478 N N . ASN A 1 577 ? 29.086 -1.060 -2.686 1.00 95.69 577 ASN A N 1
ATOM 4479 C CA . ASN A 1 577 ? 29.617 -2.239 -3.372 1.00 95.69 577 ASN A CA 1
ATOM 4480 C C . ASN A 1 577 ? 29.134 -3.591 -2.805 1.00 95.69 577 ASN A C 1
ATOM 4482 O O . ASN A 1 577 ? 29.360 -4.610 -3.452 1.00 95.69 577 ASN A O 1
ATOM 4486 N N . GLU A 1 578 ? 28.487 -3.626 -1.632 1.00 96.62 578 GLU A N 1
ATOM 4487 C CA . GLU A 1 578 ? 27.971 -4.866 -1.008 1.00 96.62 578 GLU A CA 1
ATOM 4488 C C . GLU A 1 578 ? 26.463 -4.804 -0.721 1.00 96.62 578 GLU A C 1
ATOM 4490 O O . GLU A 1 578 ? 25.910 -5.743 -0.151 1.00 96.62 578 GLU A O 1
ATOM 4495 N N . ALA A 1 579 ? 25.776 -3.741 -1.162 1.00 98.25 579 ALA A N 1
ATOM 4496 C CA . ALA A 1 579 ? 24.347 -3.516 -0.940 1.00 98.25 579 ALA A CA 1
ATOM 4497 C C . ALA A 1 579 ? 23.482 -4.756 -1.243 1.00 98.25 579 ALA A C 1
ATOM 4499 O O . ALA A 1 579 ? 22.678 -5.169 -0.411 1.00 98.25 579 ALA A O 1
ATOM 4500 N N . VAL A 1 580 ? 23.700 -5.425 -2.382 1.00 98.56 580 VAL A N 1
ATOM 4501 C CA . VAL A 1 580 ? 22.975 -6.661 -2.750 1.00 98.56 580 VAL A CA 1
ATOM 4502 C C . VAL A 1 580 ? 23.114 -7.763 -1.687 1.00 98.56 580 VAL A C 1
ATOM 4504 O O . VAL A 1 580 ? 22.131 -8.433 -1.376 1.00 98.56 580 VAL A O 1
ATOM 4507 N N . ALA A 1 581 ? 24.309 -7.943 -1.116 1.00 98.12 581 ALA A N 1
ATOM 4508 C CA . ALA A 1 581 ? 24.590 -8.989 -0.134 1.00 98.12 581 ALA A CA 1
ATOM 4509 C C . ALA A 1 581 ? 24.069 -8.623 1.266 1.00 98.12 581 ALA A C 1
ATOM 4511 O O . ALA A 1 581 ? 23.426 -9.447 1.916 1.00 98.12 581 ALA A O 1
ATOM 4512 N N . GLU A 1 582 ? 24.279 -7.383 1.718 1.00 98.62 582 GLU A N 1
ATOM 4513 C CA . GLU A 1 582 ? 23.803 -6.941 3.033 1.00 98.62 582 GLU A CA 1
ATOM 4514 C C . GLU A 1 582 ? 22.264 -6.852 3.100 1.00 98.62 582 GLU A C 1
ATOM 4516 O O . GLU A 1 582 ? 21.673 -7.253 4.104 1.00 98.62 582 GLU A O 1
ATOM 4521 N N . ILE A 1 583 ? 21.582 -6.412 2.030 1.00 98.81 583 ILE A N 1
ATOM 4522 C CA . ILE A 1 583 ? 20.107 -6.413 1.984 1.00 98.81 583 ILE A CA 1
ATOM 4523 C C . ILE A 1 583 ? 19.561 -7.850 1.968 1.00 98.81 583 ILE A C 1
ATOM 4525 O O . ILE A 1 583 ? 18.530 -8.114 2.588 1.00 98.81 583 ILE A O 1
ATOM 4529 N N . ASP A 1 584 ? 20.220 -8.792 1.284 1.00 98.56 584 ASP A N 1
ATOM 4530 C CA . ASP A 1 584 ? 19.818 -10.203 1.324 1.00 98.56 584 ASP A CA 1
ATOM 4531 C C . ASP A 1 584 ? 19.964 -10.796 2.735 1.00 98.56 584 ASP A C 1
ATOM 4533 O O . ASP A 1 584 ? 19.028 -11.415 3.248 1.00 98.56 584 ASP A O 1
ATOM 4537 N N . ALA A 1 585 ? 21.090 -10.526 3.402 1.00 98.50 585 ALA A N 1
ATOM 4538 C CA . ALA A 1 585 ? 21.381 -10.998 4.755 1.00 98.50 585 ALA A CA 1
ATOM 4539 C C . ALA A 1 585 ? 20.378 -10.502 5.819 1.00 98.50 585 ALA A C 1
ATOM 4541 O O . ALA A 1 585 ? 20.205 -11.157 6.851 1.00 98.50 585 ALA A O 1
ATOM 4542 N N . LEU A 1 586 ? 19.639 -9.408 5.575 1.00 98.69 586 LEU A N 1
ATOM 4543 C CA . LEU A 1 586 ? 18.518 -9.007 6.441 1.00 98.69 586 LEU A CA 1
ATOM 4544 C C . LEU A 1 586 ? 17.404 -10.068 6.528 1.00 98.69 586 LEU A C 1
ATOM 4546 O O . LEU A 1 586 ? 16.643 -10.066 7.498 1.00 98.69 586 LEU A O 1
ATOM 4550 N N . TYR A 1 587 ? 17.312 -11.004 5.578 1.00 98.06 587 TYR A N 1
ATOM 4551 C CA . TYR A 1 587 ? 16.423 -12.163 5.692 1.00 98.06 587 TYR A CA 1
ATOM 4552 C C . TYR A 1 587 ? 16.821 -13.087 6.855 1.00 98.06 587 TYR A C 1
ATOM 4554 O O . TYR A 1 587 ? 15.962 -13.583 7.584 1.00 98.06 587 TYR A O 1
ATOM 4562 N N . ASP A 1 588 ? 18.118 -13.290 7.081 1.00 95.81 588 ASP A N 1
ATOM 4563 C CA . ASP A 1 588 ? 18.601 -14.117 8.191 1.00 95.81 588 ASP A CA 1
ATOM 4564 C C . ASP A 1 588 ? 18.494 -13.359 9.523 1.00 95.81 588 ASP A C 1
ATOM 4566 O O . ASP A 1 588 ? 18.144 -13.945 10.551 1.00 95.81 588 ASP A O 1
ATOM 4570 N N . VAL A 1 589 ? 18.654 -12.030 9.488 1.00 98.31 589 VAL A N 1
ATOM 4571 C CA . VAL A 1 589 ? 18.330 -11.146 10.620 1.00 98.31 589 VAL A CA 1
ATOM 4572 C C . VAL A 1 589 ? 16.850 -11.258 11.002 1.00 98.31 589 VAL A C 1
ATOM 4574 O O . VAL A 1 589 ? 16.546 -11.424 12.183 1.00 98.31 589 VAL A O 1
ATOM 4577 N N . TYR A 1 590 ? 15.928 -11.246 10.029 1.00 98.00 590 TYR A N 1
ATOM 4578 C CA . TYR A 1 590 ? 14.497 -11.485 10.259 1.00 98.00 590 TYR A CA 1
ATOM 4579 C C . TYR A 1 590 ? 14.257 -12.807 11.003 1.00 98.00 590 TYR A C 1
ATOM 4581 O O . TYR A 1 590 ? 13.596 -12.811 12.043 1.00 98.00 590 TYR A O 1
ATOM 4589 N N . LEU A 1 591 ? 14.843 -13.914 10.528 1.00 91.25 591 LEU A N 1
ATOM 4590 C CA . LEU A 1 591 ? 14.703 -15.223 11.177 1.00 91.25 591 LEU A CA 1
ATOM 4591 C C . LEU A 1 591 ? 15.233 -15.220 12.620 1.00 91.25 591 LEU A C 1
ATOM 4593 O O . LEU A 1 591 ? 14.599 -15.789 13.507 1.00 91.25 591 LEU A O 1
ATOM 4597 N N . LYS A 1 592 ? 16.357 -14.543 12.884 1.00 94.50 592 LYS A N 1
ATOM 4598 C CA . LYS A 1 592 ? 16.926 -14.427 14.237 1.00 94.50 592 LYS A CA 1
ATOM 4599 C C . LYS A 1 592 ? 16.100 -13.544 15.174 1.00 94.50 592 LYS A C 1
ATOM 4601 O O . LYS A 1 592 ? 16.064 -13.825 16.369 1.00 94.50 592 LYS A O 1
ATOM 4606 N N . VAL A 1 593 ? 15.420 -12.513 14.671 1.00 95.88 593 VAL A N 1
ATOM 4607 C CA . VAL A 1 593 ? 14.490 -11.701 15.477 1.00 95.88 593 VAL A CA 1
ATOM 4608 C C . VAL A 1 593 ? 13.222 -12.493 15.816 1.00 95.88 593 VAL A C 1
ATOM 4610 O O . VAL A 1 593 ? 12.779 -12.461 16.967 1.00 95.88 593 VAL A O 1
ATOM 4613 N N . ILE A 1 594 ? 12.678 -13.249 14.852 1.00 91.00 594 ILE A N 1
ATOM 4614 C CA . ILE A 1 594 ? 11.554 -14.177 15.063 1.00 91.00 594 ILE A CA 1
ATOM 4615 C C . ILE A 1 594 ? 11.903 -15.191 16.162 1.00 91.00 594 ILE A C 1
ATOM 4617 O O . ILE A 1 594 ? 11.156 -15.323 17.125 1.00 91.00 594 ILE A O 1
ATOM 4621 N N . ASP A 1 595 ? 13.058 -15.852 16.058 1.00 89.25 595 ASP A N 1
ATOM 4622 C CA . ASP A 1 595 ? 13.556 -16.823 17.040 1.00 89.25 595 ASP A CA 1
ATOM 4623 C C . ASP A 1 595 ? 13.725 -16.197 18.441 1.00 89.25 595 ASP A C 1
ATOM 4625 O O . ASP A 1 595 ? 13.125 -16.649 19.420 1.00 89.25 595 ASP A O 1
ATOM 4629 N N . LYS A 1 596 ? 14.461 -15.081 18.530 1.00 95.00 596 LYS A N 1
ATOM 4630 C CA . LYS A 1 596 ? 14.822 -14.425 19.798 1.00 95.00 596 LYS A CA 1
ATOM 4631 C C . LYS A 1 596 ? 13.643 -13.784 20.539 1.00 95.00 596 LYS A C 1
ATOM 4633 O O . LYS A 1 596 ? 13.645 -13.767 21.770 1.00 95.00 596 LYS A O 1
ATOM 4638 N N . TRP A 1 597 ? 12.686 -13.192 19.821 1.00 94.81 597 TRP A N 1
ATOM 4639 C CA . TRP A 1 597 ? 11.629 -12.351 20.409 1.00 94.81 597 TRP A CA 1
ATOM 4640 C C . TRP A 1 597 ? 10.198 -12.748 20.022 1.00 94.81 597 TRP A C 1
ATOM 4642 O O . TRP A 1 597 ? 9.263 -12.093 20.483 1.00 94.81 597 TRP A O 1
ATOM 4652 N N . GLN A 1 598 ? 10.012 -13.811 19.232 1.00 92.62 598 GLN A N 1
ATOM 4653 C CA . GLN A 1 598 ? 8.709 -14.416 18.916 1.00 92.62 598 GLN A CA 1
ATOM 4654 C C . GLN A 1 598 ? 7.684 -13.404 18.359 1.00 92.62 598 GLN A C 1
ATOM 4656 O O . GLN A 1 598 ? 6.495 -13.444 18.678 1.00 92.62 598 GLN A O 1
ATOM 4661 N N . THR A 1 599 ? 8.157 -12.465 17.529 1.00 92.56 599 THR A N 1
ATOM 4662 C CA . THR A 1 599 ? 7.354 -11.378 16.950 1.00 92.56 599 THR A CA 1
ATOM 4663 C C . THR A 1 599 ? 7.705 -11.128 15.484 1.00 92.56 599 THR A C 1
ATOM 4665 O O . THR A 1 599 ? 8.876 -11.052 15.121 1.00 92.56 599 THR A O 1
ATOM 4668 N N . ASP A 1 600 ? 6.676 -10.984 14.645 1.00 91.75 600 ASP A N 1
ATOM 4669 C CA . ASP A 1 600 ? 6.769 -10.685 13.211 1.00 91.75 600 ASP A CA 1
ATOM 4670 C C . ASP A 1 600 ? 6.742 -9.174 12.900 1.00 91.75 600 ASP A C 1
ATOM 4672 O O . ASP A 1 600 ? 7.027 -8.773 11.767 1.00 91.75 600 ASP A O 1
ATOM 4676 N N . ASN A 1 601 ? 6.441 -8.337 13.902 1.00 96.00 601 ASN A N 1
ATOM 4677 C CA . ASN A 1 601 ? 6.352 -6.873 13.821 1.00 96.00 601 ASN A CA 1
ATOM 4678 C C . ASN A 1 601 ? 7.733 -6.203 13.711 1.00 96.00 601 ASN A C 1
ATOM 4680 O O . ASN A 1 601 ? 8.210 -5.568 14.656 1.00 96.00 601 ASN A O 1
ATOM 4684 N N . ILE A 1 602 ? 8.372 -6.351 12.554 1.00 98.62 602 ILE A N 1
ATOM 4685 C CA . ILE A 1 602 ? 9.744 -5.904 12.317 1.00 98.62 602 ILE A CA 1
ATOM 4686 C C . ILE A 1 602 ? 9.764 -4.891 11.168 1.00 98.62 602 ILE A C 1
ATOM 4688 O O . ILE A 1 602 ? 9.251 -5.152 10.077 1.00 98.62 602 ILE A O 1
ATOM 4692 N N . MET A 1 603 ? 10.361 -3.728 11.428 1.00 98.75 603 MET A N 1
ATOM 4693 C CA . MET A 1 603 ? 10.627 -2.669 10.460 1.00 98.75 603 MET A CA 1
ATOM 4694 C C . MET A 1 603 ? 12.130 -2.600 10.183 1.00 98.75 603 MET A C 1
ATOM 4696 O O . MET A 1 603 ? 12.913 -2.224 11.050 1.00 98.75 603 MET A O 1
ATOM 4700 N N . PHE A 1 604 ? 12.528 -2.935 8.963 1.00 98.88 604 PHE A N 1
ATOM 4701 C CA . PHE A 1 604 ? 13.879 -2.724 8.453 1.00 98.88 604 PHE A CA 1
ATOM 4702 C C . PHE A 1 604 ? 13.916 -1.340 7.804 1.00 98.88 604 PHE A C 1
ATOM 4704 O O . PHE A 1 604 ? 13.032 -1.027 7.001 1.00 98.88 604 PHE A O 1
ATOM 4711 N N . LEU A 1 605 ? 14.879 -0.493 8.166 1.00 98.81 605 LEU A N 1
ATOM 4712 C CA . LEU A 1 605 ? 14.910 0.896 7.698 1.00 98.81 605 LEU A CA 1
ATOM 4713 C C . LEU A 1 605 ? 16.320 1.494 7.629 1.00 98.81 605 LEU A C 1
ATOM 4715 O O . LEU A 1 605 ? 17.192 1.121 8.413 1.00 98.81 605 LEU A O 1
ATOM 4719 N N . GLY A 1 606 ? 16.521 2.430 6.700 1.00 98.75 606 GLY A N 1
ATOM 4720 C CA . GLY A 1 606 ? 17.783 3.151 6.509 1.00 98.75 606 GLY A CA 1
ATOM 4721 C C . GLY A 1 606 ? 18.244 3.238 5.056 1.00 98.75 606 GLY A C 1
ATOM 4722 O O . GLY A 1 606 ? 17.548 2.785 4.145 1.00 98.75 606 GLY A O 1
ATOM 4723 N N . ASP A 1 607 ? 19.422 3.820 4.855 1.00 98.81 607 ASP A N 1
ATOM 4724 C CA . ASP A 1 607 ? 20.125 3.875 3.575 1.00 98.81 607 ASP A CA 1
ATOM 4725 C C . ASP A 1 607 ? 20.657 2.493 3.167 1.00 98.81 607 ASP A C 1
ATOM 4727 O O . ASP A 1 607 ? 21.750 2.057 3.534 1.00 98.81 607 ASP A O 1
ATOM 4731 N N . PHE A 1 608 ? 19.866 1.783 2.371 1.00 98.75 608 PHE A N 1
ATOM 4732 C CA . PHE A 1 608 ? 20.232 0.467 1.862 1.00 98.75 608 PHE A CA 1
ATOM 4733 C C . PHE A 1 608 ? 21.060 0.563 0.565 1.00 98.75 608 PHE A C 1
ATOM 4735 O O . PHE A 1 608 ? 21.326 -0.471 -0.041 1.00 98.75 608 PHE A O 1
ATOM 4742 N N 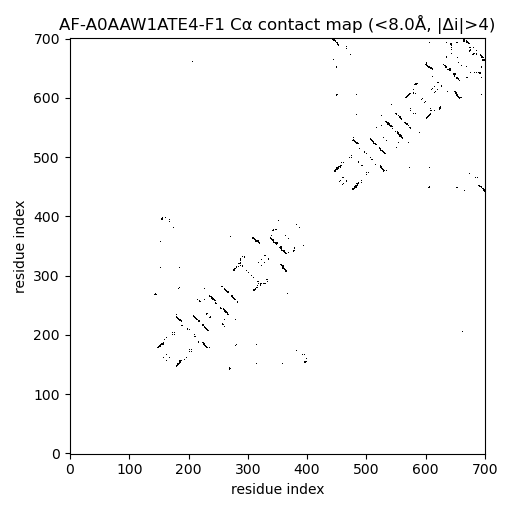. ASN A 1 609 ? 21.381 1.772 0.069 1.00 98.56 609 ASN A N 1
ATOM 4743 C CA . ASN A 1 609 ? 21.929 2.003 -1.278 1.00 98.56 609 ASN A CA 1
ATOM 4744 C C . ASN A 1 609 ? 21.163 1.221 -2.372 1.00 98.56 609 ASN A C 1
ATOM 4746 O O . ASN A 1 609 ? 21.720 0.774 -3.371 1.00 98.56 609 ASN A O 1
ATOM 4750 N N . ALA A 1 610 ? 19.859 1.014 -2.175 1.00 97.81 610 ALA A N 1
ATOM 4751 C CA . ALA A 1 610 ? 19.111 -0.048 -2.838 1.00 97.81 610 ALA A CA 1
ATOM 4752 C C . ALA A 1 610 ? 18.539 0.335 -4.214 1.00 97.81 610 ALA A C 1
ATOM 4754 O O . ALA A 1 610 ? 17.356 0.103 -4.466 1.00 97.81 610 ALA A O 1
ATOM 4755 N N . ASP A 1 611 ? 19.347 0.938 -5.092 1.00 97.44 611 ASP A N 1
ATOM 4756 C CA . ASP A 1 611 ? 18.938 1.297 -6.458 1.00 97.44 611 ASP A CA 1
ATOM 4757 C C . ASP A 1 611 ? 20.135 1.595 -7.395 1.00 97.44 611 ASP A C 1
ATOM 4759 O O . ASP A 1 611 ? 21.303 1.384 -7.047 1.00 97.44 611 ASP A O 1
ATOM 4763 N N . CYS A 1 612 ? 19.844 2.130 -8.584 1.00 95.62 612 CYS A N 1
ATOM 4764 C CA . CYS A 1 612 ? 20.776 2.756 -9.518 1.00 95.62 612 CYS A CA 1
ATOM 4765 C C . CYS A 1 612 ? 21.947 1.836 -9.913 1.00 95.62 612 CYS A C 1
ATOM 4767 O O . CYS A 1 612 ? 21.733 0.808 -10.560 1.00 95.62 612 CYS A O 1
ATOM 4769 N N . SER A 1 613 ? 23.191 2.207 -9.595 1.00 96.12 613 SER A N 1
ATOM 4770 C CA . SER A 1 613 ? 24.389 1.414 -9.913 1.00 96.12 613 SER A CA 1
ATOM 4771 C C . SER A 1 613 ? 24.715 0.332 -8.883 1.00 96.12 613 SER A C 1
ATOM 4773 O O . SER A 1 613 ? 25.596 -0.485 -9.139 1.00 96.12 613 SER A O 1
ATOM 4775 N N . TYR A 1 614 ? 24.049 0.340 -7.727 1.00 97.44 614 TYR A N 1
ATOM 4776 C CA . TYR A 1 614 ? 24.409 -0.470 -6.561 1.00 97.44 614 TYR A CA 1
ATOM 4777 C C . TYR A 1 614 ? 23.504 -1.701 -6.417 1.00 97.44 614 TYR A C 1
ATOM 4779 O O . TYR A 1 614 ? 23.989 -2.797 -6.143 1.00 97.44 614 TYR A O 1
ATOM 4787 N N . VAL A 1 615 ? 22.202 -1.555 -6.698 1.00 98.06 615 VAL A N 1
ATOM 4788 C CA . VAL A 1 615 ? 21.255 -2.677 -6.833 1.00 98.06 615 VAL A CA 1
ATOM 4789 C C . VAL A 1 615 ? 20.521 -2.563 -8.167 1.00 98.06 615 VAL A C 1
ATOM 4791 O O . VAL A 1 615 ? 19.548 -1.825 -8.315 1.00 98.06 615 VAL A O 1
ATOM 4794 N N . GLY A 1 616 ? 21.001 -3.303 -9.167 1.00 94.31 616 GLY A N 1
ATOM 4795 C CA . GLY A 1 616 ? 20.431 -3.303 -10.509 1.00 94.31 616 GLY A CA 1
ATOM 4796 C C . GLY A 1 616 ? 19.164 -4.156 -10.637 1.00 94.31 616 GLY A C 1
ATOM 4797 O O . GLY A 1 616 ? 18.848 -5.017 -9.816 1.00 94.31 616 GLY A O 1
ATOM 4798 N N . LYS A 1 617 ? 18.440 -3.972 -11.751 1.00 93.06 617 LYS A N 1
ATOM 4799 C CA . LYS A 1 617 ? 17.158 -4.659 -12.029 1.00 93.06 617 LYS A CA 1
ATOM 4800 C C . LYS A 1 617 ? 17.228 -6.192 -12.008 1.00 93.06 617 LYS A C 1
ATOM 4802 O O . LYS A 1 617 ? 16.213 -6.831 -11.751 1.00 93.06 617 LYS A O 1
ATOM 4807 N N . LYS A 1 618 ? 18.403 -6.764 -12.288 1.00 95.38 618 LYS A N 1
ATOM 4808 C CA . LYS A 1 618 ? 18.682 -8.208 -12.210 1.00 95.38 618 LYS A CA 1
ATOM 4809 C C . LYS A 1 618 ? 18.933 -8.670 -10.769 1.00 95.38 618 LYS A C 1
ATOM 4811 O O . LYS A 1 618 ? 18.549 -9.769 -10.406 1.00 95.38 618 LYS A O 1
ATOM 4816 N N . ASP A 1 619 ? 19.553 -7.833 -9.942 1.00 97.69 619 ASP A N 1
ATOM 4817 C CA . ASP A 1 619 ? 20.108 -8.232 -8.644 1.00 97.69 619 ASP A CA 1
ATOM 4818 C C . ASP A 1 619 ? 19.007 -8.363 -7.575 1.00 97.69 619 ASP A C 1
ATOM 4820 O O . ASP A 1 619 ? 19.121 -9.153 -6.637 1.00 97.69 619 ASP A O 1
ATOM 4824 N N . TRP A 1 620 ? 17.865 -7.701 -7.792 1.00 96.69 620 TRP A N 1
ATOM 4825 C CA . TRP A 1 620 ? 16.637 -7.899 -7.018 1.00 96.69 620 TRP A CA 1
ATOM 4826 C C . TRP A 1 620 ? 16.138 -9.349 -6.967 1.00 96.69 620 TRP A C 1
ATOM 4828 O O . TRP A 1 620 ? 15.474 -9.700 -5.993 1.00 96.69 620 TRP A O 1
ATOM 4838 N N . SER A 1 621 ? 16.430 -10.200 -7.963 1.00 95.12 621 SER A N 1
ATOM 4839 C CA . SER A 1 621 ? 15.994 -11.606 -7.926 1.00 95.12 621 SER A CA 1
ATOM 4840 C C . SER A 1 621 ? 16.791 -12.465 -6.941 1.00 95.12 621 SER A C 1
ATOM 4842 O O . SER A 1 621 ? 16.307 -13.516 -6.533 1.00 95.12 621 SER A O 1
ATOM 4844 N N . SER A 1 622 ? 17.990 -12.024 -6.548 1.00 96.06 622 SER A N 1
ATOM 4845 C CA . SER A 1 622 ? 18.844 -12.692 -5.553 1.00 96.06 622 SER A CA 1
ATOM 4846 C C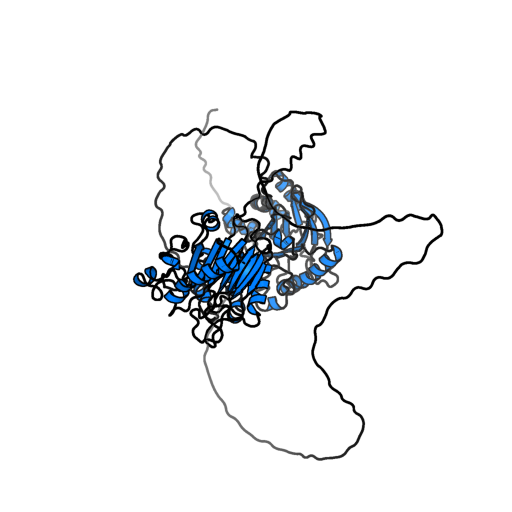 . SER A 1 622 ? 18.623 -12.211 -4.114 1.00 96.06 622 SER A C 1
ATOM 4848 O O . SER A 1 622 ? 19.167 -12.816 -3.201 1.00 96.06 622 SER A O 1
ATOM 4850 N N . ILE A 1 623 ? 17.823 -11.162 -3.890 1.00 98.25 623 ILE A N 1
ATOM 4851 C CA . ILE A 1 623 ? 17.610 -10.569 -2.561 1.00 98.25 623 ILE A CA 1
ATOM 4852 C C . ILE A 1 623 ? 16.346 -11.164 -1.920 1.00 98.25 623 ILE A C 1
ATOM 4854 O O . ILE A 1 623 ? 15.222 -10.804 -2.278 1.00 98.25 623 ILE A O 1
ATOM 4858 N N . ARG A 1 624 ? 16.499 -12.042 -0.924 1.00 98.12 624 ARG A N 1
ATOM 4859 C CA . ARG A 1 624 ? 15.402 -12.719 -0.201 1.00 98.12 624 ARG A CA 1
ATOM 4860 C C . ARG A 1 624 ? 14.477 -11.750 0.536 1.00 98.12 624 ARG A C 1
ATOM 4862 O O . ARG A 1 624 ? 13.266 -11.970 0.569 1.00 98.12 624 ARG A O 1
ATOM 4869 N N . LEU A 1 625 ? 15.009 -10.634 1.047 1.00 97.38 625 LEU A N 1
ATOM 4870 C CA . LEU A 1 625 ? 14.214 -9.536 1.623 1.00 97.38 625 LEU A CA 1
ATOM 4871 C C . LEU A 1 625 ? 13.285 -8.866 0.586 1.00 97.38 625 LEU A C 1
ATOM 4873 O O . LEU A 1 625 ? 12.305 -8.217 0.952 1.00 97.38 625 LEU A O 1
ATOM 4877 N N . ARG A 1 626 ? 13.581 -9.003 -0.713 1.00 97.50 626 ARG A N 1
ATOM 4878 C CA . ARG A 1 626 ? 12.799 -8.448 -1.826 1.00 97.50 626 ARG A CA 1
ATOM 4879 C C . ARG A 1 626 ? 11.853 -9.473 -2.450 1.00 97.50 626 ARG A C 1
ATOM 4881 O O . ARG A 1 626 ? 10.732 -9.112 -2.799 1.00 97.50 626 ARG A O 1
ATOM 4888 N N . THR A 1 627 ? 12.299 -10.717 -2.612 1.00 87.19 627 THR A N 1
ATOM 4889 C CA . THR A 1 627 ? 11.537 -11.779 -3.290 1.00 87.19 627 THR A CA 1
ATOM 4890 C C . THR A 1 627 ? 10.528 -12.487 -2.386 1.00 87.19 627 THR A C 1
ATOM 4892 O O . THR A 1 627 ? 9.536 -13.009 -2.890 1.00 87.19 627 THR A O 1
ATOM 4895 N N . SER A 1 628 ? 10.726 -12.487 -1.063 1.00 84.06 628 SER A N 1
ATOM 4896 C CA . SER A 1 628 ? 9.787 -13.102 -0.118 1.00 84.06 628 SER A CA 1
ATOM 4897 C C . SER A 1 628 ? 8.590 -12.196 0.201 1.00 84.06 628 SER A C 1
ATOM 4899 O O . SER A 1 628 ? 8.743 -11.080 0.702 1.00 84.06 628 SER A O 1
ATOM 4901 N N . GLU A 1 629 ? 7.372 -12.718 0.018 1.00 80.69 629 GLU A N 1
ATOM 4902 C CA . GLU A 1 629 ? 6.101 -12.019 0.293 1.00 80.69 629 GLU A CA 1
ATOM 4903 C C . GLU A 1 629 ? 5.899 -11.634 1.778 1.00 80.69 629 GLU A C 1
ATOM 4905 O O . GLU A 1 629 ? 5.024 -10.821 2.110 1.00 80.69 629 GLU A O 1
ATOM 4910 N N . VAL A 1 630 ? 6.736 -12.181 2.672 1.00 86.25 630 VAL A N 1
ATOM 4911 C CA . VAL A 1 630 ? 6.846 -11.834 4.102 1.00 86.25 630 VAL A CA 1
ATOM 4912 C C . VAL A 1 630 ? 7.184 -10.354 4.309 1.00 86.25 630 VAL A C 1
ATOM 4914 O O . VAL A 1 630 ? 6.752 -9.754 5.298 1.00 86.25 630 VAL A O 1
ATOM 4917 N N . PHE A 1 631 ? 7.853 -9.715 3.349 1.00 94.88 631 PHE A N 1
ATOM 4918 C CA . PHE A 1 631 ? 8.284 -8.322 3.442 1.00 94.88 631 PHE A CA 1
ATOM 4919 C C . PHE A 1 631 ? 7.439 -7.400 2.566 1.00 94.88 631 PHE A C 1
ATOM 4921 O O . PHE A 1 631 ? 7.084 -7.716 1.432 1.00 94.88 631 PHE A O 1
ATOM 4928 N N . LYS A 1 632 ? 7.122 -6.216 3.093 1.00 95.62 632 LYS A N 1
ATOM 4929 C CA . LYS A 1 632 ? 6.525 -5.124 2.332 1.00 95.62 632 LYS A CA 1
ATOM 4930 C C . LYS A 1 632 ? 7.481 -3.947 2.287 1.00 95.62 632 LYS A C 1
ATOM 4932 O O . LYS A 1 632 ? 7.617 -3.221 3.263 1.00 95.62 632 LYS A O 1
ATOM 4937 N N . TRP A 1 633 ? 8.049 -3.717 1.113 1.00 97.88 633 TRP A N 1
ATOM 4938 C CA . TRP A 1 633 ? 8.738 -2.480 0.775 1.00 97.88 633 TRP A CA 1
ATOM 4939 C C . TRP A 1 633 ? 7.702 -1.348 0.681 1.00 97.88 633 TRP A C 1
ATOM 4941 O O . TRP A 1 633 ? 6.710 -1.461 -0.053 1.00 97.88 633 TRP A O 1
ATOM 4951 N N . LEU A 1 634 ? 7.889 -0.311 1.500 1.00 97.19 634 LEU A N 1
ATOM 4952 C CA . LEU A 1 634 ? 6.984 0.836 1.629 1.00 97.19 634 LEU A CA 1
ATOM 4953 C C . LEU A 1 634 ? 7.463 2.052 0.827 1.00 97.19 634 LEU A C 1
ATOM 4955 O O . LEU A 1 634 ? 6.626 2.779 0.301 1.00 97.19 634 LEU A O 1
ATOM 4959 N N . ILE A 1 635 ? 8.782 2.225 0.699 1.00 96.50 635 ILE A N 1
ATOM 4960 C CA . ILE A 1 635 ? 9.408 3.140 -0.264 1.00 96.50 635 ILE A CA 1
ATOM 4961 C C . ILE A 1 635 ? 9.663 2.350 -1.555 1.00 96.50 635 ILE A C 1
ATOM 4963 O O . ILE A 1 635 ? 10.381 1.343 -1.540 1.00 96.50 635 ILE A O 1
ATOM 4967 N N . SER A 1 636 ? 9.014 2.755 -2.647 1.00 91.25 636 SER A N 1
ATOM 4968 C CA . SER A 1 636 ? 9.112 2.123 -3.967 1.00 91.25 636 SER A CA 1
ATOM 4969 C C . SER A 1 636 ? 10.316 2.630 -4.770 1.00 91.25 636 SER A C 1
ATOM 4971 O O . SER A 1 636 ? 10.935 3.624 -4.412 1.00 91.25 636 SER A O 1
ATOM 4973 N N . ASP A 1 637 ? 10.664 1.918 -5.847 1.00 91.25 637 ASP A N 1
ATOM 4974 C CA . ASP A 1 637 ? 11.857 2.199 -6.674 1.00 91.25 637 ASP A CA 1
ATOM 4975 C C . ASP A 1 637 ? 11.701 3.424 -7.599 1.00 91.25 637 ASP A C 1
ATOM 4977 O O . ASP A 1 637 ? 12.577 3.711 -8.401 1.00 91.25 637 ASP A O 1
ATOM 4981 N N . ASP A 1 638 ? 10.556 4.106 -7.547 1.00 89.81 638 ASP A N 1
ATOM 4982 C CA . ASP A 1 638 ? 10.239 5.337 -8.281 1.00 89.81 638 ASP A CA 1
ATOM 4983 C C . ASP A 1 638 ? 10.233 6.580 -7.367 1.00 89.81 638 ASP A C 1
ATOM 4985 O O . ASP A 1 638 ? 9.674 7.620 -7.721 1.00 89.81 638 ASP A O 1
ATOM 4989 N N . ILE A 1 639 ? 10.819 6.460 -6.171 1.00 90.81 639 ILE A N 1
ATOM 4990 C CA . ILE A 1 639 ? 10.953 7.535 -5.187 1.00 90.81 639 ILE A CA 1
ATOM 4991 C C . ILE A 1 639 ? 12.439 7.838 -5.001 1.00 90.81 639 ILE A C 1
ATOM 4993 O O . ILE A 1 639 ? 13.123 7.133 -4.264 1.00 90.81 639 ILE A O 1
ATOM 4997 N N . ASP A 1 640 ? 12.911 8.916 -5.622 1.00 96.44 640 ASP A N 1
ATOM 4998 C CA . ASP A 1 640 ? 14.215 9.502 -5.316 1.00 96.44 640 ASP A CA 1
ATOM 4999 C C . ASP A 1 640 ? 14.304 9.880 -3.829 1.00 96.44 640 ASP A C 1
ATOM 5001 O O . ASP A 1 640 ? 13.467 10.628 -3.310 1.00 96.44 640 ASP A O 1
ATOM 5005 N N . THR A 1 641 ? 15.314 9.344 -3.144 1.00 97.88 641 THR A N 1
ATOM 5006 C CA . THR A 1 641 ? 15.625 9.658 -1.743 1.00 97.88 641 THR A CA 1
ATOM 5007 C C . THR A 1 641 ? 16.842 10.565 -1.613 1.00 97.88 641 THR A C 1
ATOM 5009 O O . THR A 1 641 ? 17.243 10.881 -0.497 1.00 97.88 641 THR A O 1
ATOM 5012 N N . THR A 1 642 ? 17.426 11.023 -2.721 1.00 97.25 642 THR A N 1
ATOM 5013 C CA . THR A 1 642 ? 18.649 11.829 -2.717 1.00 97.25 642 THR A CA 1
ATOM 5014 C C . THR A 1 642 ? 18.358 13.328 -2.810 1.00 97.25 642 THR A C 1
ATOM 5016 O O . THR A 1 642 ? 17.404 13.765 -3.437 1.00 97.25 642 THR A O 1
ATOM 5019 N N . VAL A 1 643 ? 19.207 14.147 -2.191 1.00 94.44 643 VAL A N 1
ATOM 5020 C CA . VAL A 1 643 ? 19.205 15.618 -2.330 1.00 94.44 643 VAL A CA 1
ATOM 5021 C C . VAL A 1 643 ? 20.037 16.047 -3.547 1.00 94.44 643 VAL A C 1
ATOM 5023 O O . VAL A 1 643 ? 20.004 17.206 -3.947 1.00 94.44 643 VAL A O 1
ATOM 5026 N N . GLY A 1 644 ? 20.845 15.141 -4.109 1.00 84.38 644 GLY A N 1
ATOM 5027 C CA . GLY A 1 644 ? 21.764 15.403 -5.217 1.00 84.38 644 GLY A CA 1
ATOM 5028 C C . GLY A 1 644 ? 21.088 15.588 -6.582 1.00 84.38 644 GLY A C 1
ATOM 5029 O O . GLY A 1 644 ? 19.882 15.749 -6.700 1.00 84.38 644 GLY A O 1
ATOM 5030 N N . ASN A 1 645 ? 21.890 15.536 -7.650 1.00 81.44 645 ASN A N 1
ATOM 5031 C CA . ASN A 1 645 ? 21.396 15.522 -9.038 1.00 81.44 645 ASN A CA 1
ATOM 5032 C C . ASN A 1 645 ? 21.124 14.084 -9.539 1.00 81.44 645 ASN A C 1
ATOM 5034 O O . ASN A 1 645 ? 21.338 13.781 -10.715 1.00 81.44 645 ASN A O 1
ATOM 5038 N N . SER A 1 646 ? 20.751 13.192 -8.625 1.00 87.12 646 SER A N 1
ATOM 5039 C CA . SER A 1 646 ? 20.422 11.782 -8.857 1.00 87.12 646 SER A CA 1
ATOM 5040 C C . SER A 1 646 ? 18.900 11.584 -8.909 1.00 87.12 646 SER A C 1
ATOM 5042 O O . SER A 1 646 ? 18.141 12.541 -8.803 1.00 87.12 646 SER A O 1
ATOM 5044 N N . ASP A 1 647 ? 18.469 10.351 -9.166 1.00 93.19 647 ASP A N 1
ATOM 5045 C CA . ASP A 1 647 ? 17.067 9.914 -9.167 1.00 93.19 647 ASP A CA 1
ATOM 5046 C C . ASP A 1 647 ? 17.101 8.447 -8.711 1.00 93.19 647 ASP A C 1
ATOM 5048 O O . ASP A 1 647 ? 17.155 7.540 -9.543 1.00 93.19 647 ASP A O 1
ATOM 5052 N N . CYS A 1 648 ? 17.301 8.229 -7.401 1.00 96.56 648 CYS A N 1
ATOM 5053 C CA . CYS A 1 648 ? 17.675 6.921 -6.842 1.00 96.56 648 CYS A CA 1
ATOM 5054 C C . CYS A 1 648 ? 16.963 6.628 -5.512 1.00 96.56 648 CYS A C 1
ATOM 5056 O O . CYS A 1 648 ? 17.045 7.408 -4.563 1.00 96.56 648 CYS A O 1
ATOM 5058 N N . ALA A 1 649 ? 16.330 5.459 -5.410 1.00 97.50 649 ALA A N 1
ATOM 5059 C CA . ALA A 1 649 ? 15.640 4.983 -4.213 1.00 97.50 649 ALA A CA 1
ATOM 5060 C C . ALA A 1 649 ? 16.590 4.252 -3.237 1.00 97.50 649 ALA A C 1
ATOM 5062 O O . ALA A 1 649 ? 16.463 3.042 -3.006 1.00 97.50 649 ALA A O 1
ATOM 5063 N N . TYR A 1 650 ? 17.572 4.964 -2.678 1.00 98.69 650 TYR A N 1
ATOM 5064 C CA . TYR A 1 650 ? 18.573 4.374 -1.778 1.00 98.69 650 TYR A CA 1
ATOM 5065 C C . TYR A 1 650 ? 18.027 4.084 -0.373 1.00 98.69 650 TYR A C 1
ATOM 5067 O O . TYR A 1 650 ? 18.210 2.976 0.140 1.00 98.69 650 TYR A O 1
ATOM 5075 N N . ASP A 1 651 ? 17.313 5.042 0.218 1.00 98.81 651 ASP A N 1
ATOM 5076 C CA . ASP A 1 651 ? 16.752 4.951 1.567 1.00 98.81 651 ASP A CA 1
ATOM 5077 C C . ASP A 1 651 ? 15.432 4.175 1.560 1.00 98.81 651 ASP A C 1
ATOM 5079 O O . ASP A 1 651 ? 14.526 4.422 0.760 1.00 98.81 651 ASP A O 1
ATOM 5083 N N . ARG A 1 652 ? 15.289 3.209 2.466 1.00 98.75 652 ARG A N 1
ATOM 5084 C CA . ARG A 1 652 ? 14.168 2.266 2.449 1.00 98.75 652 ARG A CA 1
ATOM 5085 C C . ARG A 1 652 ? 13.493 2.144 3.805 1.00 98.75 652 ARG A C 1
ATOM 5087 O O . ARG A 1 652 ? 14.089 2.333 4.861 1.00 98.75 652 ARG A O 1
ATOM 5094 N N . ILE A 1 653 ? 12.216 1.772 3.743 1.00 98.88 653 ILE A N 1
ATOM 5095 C CA . ILE A 1 653 ? 11.451 1.226 4.863 1.00 98.88 653 ILE A CA 1
ATOM 5096 C C . ILE A 1 653 ? 10.781 -0.050 4.351 1.00 98.88 653 ILE A C 1
ATOM 5098 O O . ILE A 1 653 ? 10.068 -0.026 3.340 1.00 98.88 653 ILE A O 1
ATOM 5102 N N . VAL A 1 654 ? 11.010 -1.161 5.043 1.00 98.81 654 VAL A N 1
ATOM 5103 C CA . VAL A 1 654 ? 10.495 -2.491 4.712 1.00 98.81 654 VAL A CA 1
ATOM 5104 C C . VAL A 1 654 ? 9.882 -3.098 5.972 1.00 98.81 654 VAL A C 1
ATOM 5106 O O . VAL A 1 654 ? 10.533 -3.139 7.010 1.00 98.81 654 VAL A O 1
ATOM 5109 N N . VAL A 1 655 ? 8.634 -3.568 5.914 1.00 98.44 655 VAL A N 1
ATOM 5110 C CA . VAL A 1 655 ? 7.930 -4.124 7.086 1.00 98.44 655 VAL A CA 1
ATOM 5111 C C . VAL A 1 655 ? 7.487 -5.568 6.883 1.00 98.44 655 VAL A C 1
ATOM 5113 O O . VAL A 1 655 ? 6.885 -5.919 5.863 1.00 98.44 655 VAL A O 1
ATOM 5116 N N . SER A 1 656 ? 7.729 -6.404 7.886 1.00 95.75 656 SER A N 1
ATOM 5117 C CA . SER A 1 656 ? 7.084 -7.708 8.030 1.00 95.75 656 SER A CA 1
ATOM 5118 C C . SER A 1 656 ? 5.935 -7.641 9.041 1.00 95.75 656 SER A C 1
ATOM 5120 O O . SER A 1 656 ? 5.687 -6.618 9.680 1.00 95.75 656 SER A O 1
ATOM 5122 N N . GLY A 1 657 ? 5.208 -8.747 9.154 1.00 90.44 657 GLY A N 1
ATOM 5123 C CA . GLY A 1 657 ? 4.244 -8.975 10.219 1.00 90.44 657 GLY A CA 1
ATOM 5124 C C . GLY A 1 657 ? 2.840 -8.421 9.998 1.00 90.44 657 GLY A C 1
ATOM 5125 O O . GLY A 1 657 ? 2.619 -7.342 9.443 1.00 90.44 657 GLY A O 1
ATOM 5126 N N . SER A 1 658 ? 1.849 -9.201 10.427 1.00 86.81 658 SER A N 1
ATOM 5127 C CA . SER A 1 658 ? 0.439 -8.940 10.099 1.00 86.81 658 SER A CA 1
ATOM 5128 C C . SER A 1 658 ? -0.206 -7.816 10.920 1.00 86.81 658 SER A C 1
ATOM 5130 O O . SER A 1 658 ? -1.198 -7.238 10.467 1.00 86.81 658 SER A O 1
ATOM 5132 N N . LYS A 1 659 ? 0.341 -7.482 12.101 1.00 89.88 659 LYS A N 1
ATOM 5133 C CA . LYS A 1 659 ? -0.133 -6.354 12.924 1.00 89.88 659 LYS A CA 1
ATOM 5134 C C . LYS A 1 659 ? 0.531 -5.051 12.479 1.00 89.88 659 LYS A C 1
ATOM 5136 O O . LYS A 1 659 ? -0.185 -4.121 12.124 1.00 89.88 659 LYS A O 1
ATOM 5141 N N . LEU A 1 660 ? 1.863 -5.015 12.373 1.00 93.75 660 LEU A N 1
ATOM 5142 C CA . LEU A 1 660 ? 2.611 -3.845 11.890 1.00 93.75 660 LEU A CA 1
ATOM 5143 C C . LEU A 1 660 ? 2.112 -3.346 10.524 1.00 93.75 660 LEU A C 1
ATOM 5145 O O . LEU A 1 660 ? 1.830 -2.158 10.370 1.00 93.75 660 LEU A O 1
ATOM 5149 N N . ARG A 1 661 ? 1.875 -4.246 9.558 1.00 91.19 661 ARG A N 1
ATOM 5150 C CA . ARG A 1 661 ? 1.271 -3.890 8.257 1.00 91.19 661 ARG A CA 1
ATOM 5151 C C . ARG A 1 661 ? -0.115 -3.229 8.356 1.00 91.19 661 ARG A C 1
ATOM 5153 O O . ARG A 1 661 ? -0.495 -2.526 7.427 1.00 91.19 661 ARG A O 1
ATOM 5160 N N . LYS A 1 662 ? -0.866 -3.444 9.445 1.00 89.06 662 LYS A N 1
ATOM 5161 C CA . LYS A 1 662 ? -2.165 -2.796 9.722 1.00 89.06 662 LYS A CA 1
ATOM 5162 C C . LYS A 1 662 ? -2.037 -1.502 10.525 1.00 89.06 662 LYS A C 1
ATOM 5164 O O . LYS A 1 662 ? -2.960 -0.697 10.496 1.00 89.06 662 LYS A O 1
ATOM 5169 N N . TRP A 1 663 ? -0.929 -1.306 11.239 1.00 91.56 663 TRP A N 1
ATOM 5170 C CA . TRP A 1 663 ? -0.633 -0.054 11.937 1.00 91.56 663 TRP A CA 1
ATOM 5171 C C . TRP A 1 663 ? -0.203 1.042 10.955 1.00 91.56 663 TRP A C 1
ATOM 5173 O O . TRP A 1 663 ? -0.581 2.197 11.148 1.00 91.56 663 TRP A O 1
ATOM 5183 N N . ILE A 1 664 ? 0.540 0.673 9.902 1.00 93.00 664 ILE A N 1
ATOM 5184 C CA . ILE A 1 664 ? 0.973 1.568 8.817 1.00 93.00 664 ILE A CA 1
ATOM 5185 C C . ILE A 1 664 ? -0.230 2.261 8.165 1.00 93.00 664 ILE A C 1
ATOM 5187 O O . ILE A 1 664 ? -1.100 1.618 7.573 1.00 93.00 664 ILE A O 1
ATOM 5191 N N . VAL A 1 665 ? -0.242 3.593 8.213 1.00 91.44 665 VAL A N 1
ATOM 5192 C CA . VAL A 1 665 ? -1.243 4.419 7.534 1.00 91.44 665 VAL A CA 1
ATOM 5193 C C . VAL A 1 665 ? -1.074 4.284 6.011 1.00 91.44 665 VAL A C 1
ATOM 5195 O O . VAL A 1 665 ? 0.016 4.518 5.477 1.00 91.44 665 VAL A O 1
ATOM 5198 N N . PRO A 1 666 ? -2.128 3.935 5.250 1.00 86.69 666 PRO A N 1
ATOM 5199 C CA . PRO A 1 666 ? -2.009 3.763 3.806 1.00 86.69 666 PRO A CA 1
ATOM 5200 C C . PRO A 1 666 ? -1.499 5.028 3.097 1.00 86.69 666 PRO A C 1
ATOM 5202 O O . PRO A 1 666 ? -2.157 6.066 3.110 1.00 86.69 666 PRO A O 1
ATOM 5205 N N . LYS A 1 667 ? -0.360 4.901 2.399 1.00 84.56 667 LYS A N 1
ATOM 5206 C CA . LYS A 1 667 ? 0.351 5.981 1.676 1.00 84.56 667 LYS A CA 1
ATOM 5207 C C . LYS A 1 667 ? 0.984 7.068 2.562 1.00 84.56 667 LYS A C 1
ATOM 5209 O O . LYS A 1 667 ? 1.326 8.127 2.042 1.00 84.56 667 LYS A O 1
ATOM 5214 N N . SER A 1 668 ? 1.178 6.830 3.861 1.00 94.56 668 SER A N 1
ATOM 5215 C CA . SER A 1 668 ? 2.006 7.729 4.680 1.00 94.56 668 SER A CA 1
ATOM 5216 C C . SER A 1 668 ? 3.487 7.659 4.316 1.00 94.56 668 SER A C 1
ATOM 5218 O O . SER A 1 668 ? 4.183 8.664 4.445 1.00 94.56 668 SER A O 1
ATOM 5220 N N . ALA A 1 669 ? 3.942 6.468 3.901 1.00 96.81 669 ALA A N 1
ATOM 5221 C CA . ALA A 1 669 ? 5.323 6.159 3.552 1.00 96.81 669 ALA A CA 1
ATOM 5222 C C . ALA A 1 669 ? 5.788 6.991 2.349 1.00 96.81 669 ALA A C 1
ATOM 5224 O O . ALA A 1 669 ? 5.208 6.876 1.267 1.00 96.81 669 ALA A O 1
ATOM 5225 N N . LYS A 1 670 ? 6.781 7.858 2.563 1.00 96.81 670 LYS A N 1
ATOM 5226 C CA . LYS A 1 670 ? 7.271 8.840 1.583 1.00 96.81 670 LYS A CA 1
ATOM 5227 C C . LYS A 1 670 ? 8.606 9.450 2.017 1.00 96.81 670 LYS A C 1
ATOM 5229 O O . LYS A 1 670 ? 9.047 9.261 3.144 1.00 96.81 670 LYS A O 1
ATOM 5234 N N . VAL A 1 671 ? 9.195 10.252 1.138 1.00 97.56 671 VAL A N 1
ATOM 5235 C CA . VAL A 1 671 ? 10.352 11.106 1.433 1.00 97.56 671 VAL A CA 1
ATOM 5236 C C . VAL A 1 671 ? 9.918 12.451 2.036 1.00 97.56 671 VAL A C 1
ATOM 5238 O O . VAL A 1 671 ? 9.000 13.100 1.523 1.00 97.56 671 VAL A O 1
ATOM 5241 N N . PHE A 1 672 ? 10.606 12.902 3.090 1.00 98.38 672 PHE A N 1
ATOM 5242 C CA . PHE A 1 672 ? 10.523 14.272 3.599 1.00 98.38 672 PHE A CA 1
ATOM 5243 C C . PHE A 1 672 ? 11.558 15.177 2.926 1.00 98.38 672 PHE A C 1
ATOM 5245 O O . PHE A 1 672 ? 12.645 15.431 3.441 1.00 98.38 672 PHE A O 1
ATOM 5252 N N . ASP A 1 673 ? 11.171 15.721 1.778 1.00 97.50 673 ASP A N 1
ATOM 5253 C 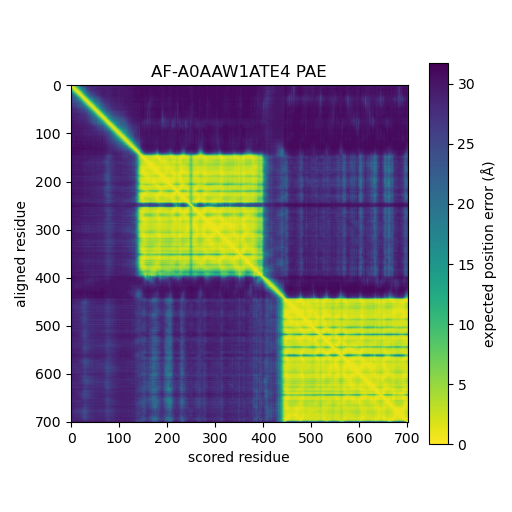CA . ASP A 1 673 ? 11.917 16.756 1.064 1.00 97.50 673 ASP A CA 1
ATOM 5254 C C . ASP A 1 673 ? 12.005 18.051 1.900 1.00 97.50 673 ASP A C 1
ATOM 5256 O O . ASP A 1 673 ? 11.156 18.952 1.830 1.00 97.50 673 ASP A O 1
ATOM 5260 N N . PHE A 1 674 ? 13.042 18.125 2.739 1.00 97.12 674 PHE A N 1
ATOM 5261 C CA . PHE A 1 674 ? 13.296 19.253 3.632 1.00 97.12 674 PHE A CA 1
ATOM 5262 C C . PHE A 1 674 ? 13.780 20.499 2.879 1.00 97.12 674 PHE A C 1
ATOM 5264 O O . PHE A 1 674 ? 13.551 21.618 3.348 1.00 97.12 674 PHE A O 1
ATOM 5271 N N . GLN A 1 675 ? 14.387 20.325 1.700 1.00 97.25 675 GLN A N 1
ATOM 5272 C CA . GLN A 1 675 ? 14.836 21.412 0.833 1.00 97.25 675 GLN A CA 1
ATOM 5273 C C . GLN A 1 675 ? 13.638 22.255 0.385 1.00 97.25 675 GLN A C 1
ATOM 5275 O O . GLN A 1 675 ? 13.571 23.448 0.688 1.00 97.25 675 GLN A O 1
ATOM 5280 N N . ARG A 1 676 ? 12.628 21.635 -0.238 1.00 96.38 676 ARG A N 1
ATOM 5281 C CA . ARG A 1 676 ? 11.369 22.292 -0.624 1.00 96.38 676 ARG A CA 1
ATOM 5282 C C . ARG A 1 676 ? 10.554 22.721 0.591 1.00 96.38 676 ARG A C 1
ATOM 5284 O O . ARG A 1 676 ? 9.991 23.817 0.573 1.00 96.38 676 ARG A O 1
ATOM 5291 N N . ALA A 1 677 ? 10.481 21.900 1.643 1.00 95.25 677 ALA A N 1
ATOM 5292 C CA . ALA A 1 677 ? 9.682 22.222 2.829 1.00 95.25 677 ALA A CA 1
ATOM 5293 C C . ALA A 1 677 ? 10.192 23.469 3.571 1.00 95.25 677 ALA A C 1
ATOM 5295 O O . ALA A 1 677 ? 9.388 24.226 4.122 1.00 95.25 677 ALA A O 1
ATOM 5296 N N . PHE A 1 678 ? 11.508 23.707 3.585 1.00 94.56 678 PHE A N 1
ATOM 5297 C CA . PHE A 1 678 ? 12.121 24.862 4.251 1.00 94.56 678 PHE A CA 1
ATOM 5298 C C . PHE A 1 678 ? 12.634 25.947 3.293 1.00 94.56 678 PHE A C 1
ATOM 5300 O O . PHE A 1 678 ? 13.037 27.004 3.772 1.00 94.56 678 PHE A O 1
ATOM 5307 N N . LYS A 1 679 ? 12.508 25.737 1.974 1.00 95.12 679 LYS A N 1
ATOM 5308 C CA . LYS A 1 679 ? 12.933 26.642 0.887 1.00 95.12 679 LYS A CA 1
ATOM 5309 C C . LYS A 1 679 ? 14.444 26.900 0.858 1.00 95.12 679 LYS A C 1
ATOM 5311 O O . LYS A 1 679 ? 14.871 28.029 0.634 1.00 95.12 679 LYS A O 1
ATOM 5316 N N . LEU A 1 680 ? 15.223 25.850 1.101 1.00 93.81 680 LEU A N 1
ATOM 5317 C CA . LEU A 1 680 ? 16.683 25.891 1.056 1.00 93.81 680 LEU A CA 1
ATOM 5318 C C . LEU A 1 680 ? 17.183 25.944 -0.393 1.00 93.81 680 LEU A C 1
ATOM 5320 O O . LEU A 1 680 ? 16.581 25.349 -1.291 1.00 93.81 680 LEU A O 1
ATOM 5324 N N . SER A 1 681 ? 18.321 26.596 -0.606 1.00 95.38 681 SER A N 1
ATOM 5325 C CA . SER A 1 681 ? 19.138 26.395 -1.804 1.00 95.38 681 SER A CA 1
ATOM 5326 C C . SER A 1 681 ? 19.715 24.971 -1.862 1.00 95.38 681 SER A C 1
ATOM 5328 O O . SER A 1 681 ? 19.661 24.207 -0.897 1.00 95.38 681 SER A O 1
ATOM 5330 N N . GLN A 1 682 ? 20.287 24.604 -3.011 1.00 95.56 682 GLN A N 1
ATOM 5331 C CA . GLN A 1 682 ? 20.984 23.325 -3.184 1.00 95.56 682 GLN A CA 1
ATOM 5332 C C . GLN A 1 682 ? 22.177 23.176 -2.225 1.00 95.56 682 GLN A C 1
ATOM 5334 O O . GLN A 1 682 ? 22.418 22.098 -1.691 1.00 95.56 682 GLN A O 1
ATOM 5339 N N . GLU A 1 683 ? 22.900 24.269 -1.986 1.00 95.19 683 GLU A N 1
ATOM 5340 C CA . GLU A 1 683 ? 24.074 24.312 -1.113 1.00 95.19 683 GLU A CA 1
ATOM 5341 C C . GLU A 1 683 ? 23.685 24.132 0.362 1.00 95.19 683 GLU A C 1
ATOM 5343 O O . GLU A 1 683 ? 24.211 23.248 1.034 1.00 95.19 683 GLU A O 1
ATOM 5348 N N . GLU A 1 684 ? 22.685 24.882 0.840 1.00 96.19 684 GLU A N 1
ATOM 5349 C CA . GLU A 1 684 ? 22.138 24.734 2.197 1.00 96.19 684 GLU A CA 1
ATOM 5350 C C . GLU A 1 684 ? 21.548 23.337 2.446 1.00 96.19 684 GLU A C 1
ATOM 5352 O O . GLU A 1 684 ? 21.645 22.815 3.558 1.00 96.19 684 GLU A O 1
ATOM 5357 N N . ALA A 1 685 ? 20.940 22.717 1.429 1.00 96.81 685 ALA A N 1
ATOM 5358 C CA . ALA A 1 685 ? 20.395 21.370 1.552 1.00 96.81 685 ALA A CA 1
ATOM 5359 C C . ALA A 1 685 ? 21.508 20.314 1.668 1.00 96.81 685 ALA A C 1
ATOM 5361 O O . ALA A 1 685 ? 21.509 19.539 2.625 1.00 96.81 685 ALA A O 1
ATOM 5362 N N . LEU A 1 686 ? 22.505 20.350 0.775 1.00 96.94 686 LEU A N 1
ATOM 5363 C CA . LEU A 1 686 ? 23.658 19.439 0.800 1.00 96.94 686 LEU A CA 1
ATOM 5364 C C . LEU A 1 686 ? 24.561 19.638 2.034 1.00 96.94 686 LEU A C 1
ATOM 5366 O O . LEU A 1 686 ? 25.233 18.696 2.467 1.00 96.94 686 LEU A O 1
ATOM 5370 N N . ALA A 1 687 ? 24.571 20.830 2.637 1.00 96.06 687 ALA A N 1
ATOM 5371 C CA . ALA A 1 687 ? 25.226 21.065 3.924 1.00 96.06 687 ALA A CA 1
ATOM 5372 C C . ALA A 1 687 ? 24.568 20.252 5.060 1.00 96.06 687 ALA A C 1
ATOM 5374 O O . ALA A 1 687 ? 25.264 19.734 5.938 1.00 96.06 687 ALA A O 1
ATOM 5375 N N . VAL A 1 688 ? 23.242 20.065 5.012 1.00 97.44 688 VAL A N 1
ATOM 5376 C CA . VAL A 1 688 ? 22.485 19.224 5.955 1.00 97.44 688 VAL A CA 1
ATOM 5377 C C . VAL A 1 688 ? 22.720 17.739 5.677 1.00 97.44 688 VAL A C 1
ATOM 5379 O O . VAL A 1 688 ? 23.242 17.051 6.554 1.00 97.44 688 VAL A O 1
ATOM 5382 N N . SER A 1 689 ? 22.399 17.252 4.478 1.00 98.19 689 SER A N 1
ATOM 5383 C CA . SER A 1 689 ? 22.707 15.891 4.009 1.00 98.19 689 SER A CA 1
ATOM 5384 C C . SER A 1 689 ? 22.550 15.808 2.486 1.00 98.19 689 SER A C 1
ATOM 5386 O O . SER A 1 689 ? 21.877 16.646 1.892 1.00 98.19 689 SER A O 1
ATOM 5388 N N . ASP A 1 690 ? 23.151 14.806 1.849 1.00 97.69 690 ASP A N 1
ATOM 5389 C CA . ASP A 1 690 ? 22.873 14.413 0.461 1.00 97.69 690 ASP A CA 1
ATOM 5390 C C . ASP A 1 690 ? 21.773 13.342 0.327 1.00 97.69 690 ASP A C 1
ATOM 5392 O O . ASP A 1 690 ? 21.350 13.049 -0.790 1.00 97.69 690 ASP A O 1
ATOM 5396 N N . HIS A 1 691 ? 21.229 12.857 1.446 1.00 98.56 691 HIS A N 1
ATOM 5397 C CA . HIS A 1 691 ? 20.022 12.026 1.519 1.00 98.56 691 HIS A CA 1
ATOM 5398 C C . HIS A 1 691 ? 18.839 12.804 2.115 1.00 98.56 691 HIS A C 1
ATOM 5400 O O . HIS A 1 691 ? 19.018 13.708 2.936 1.00 98.56 691 HIS A O 1
ATOM 5406 N N . PHE A 1 692 ? 17.614 12.449 1.731 1.00 98.75 692 PHE A N 1
ATOM 5407 C CA . PHE A 1 692 ? 16.388 12.899 2.378 1.00 98.75 692 PHE A CA 1
ATOM 5408 C C . PHE A 1 692 ? 15.891 11.851 3.394 1.00 98.75 692 PHE A C 1
ATOM 5410 O O . PHE A 1 692 ? 15.971 10.653 3.136 1.00 98.75 692 PHE A O 1
ATOM 5417 N N . PRO A 1 693 ? 15.282 12.270 4.519 1.00 98.81 693 PRO A N 1
ATOM 5418 C CA . PRO A 1 693 ? 14.616 11.351 5.432 1.00 98.81 693 PRO A CA 1
ATOM 5419 C C . PRO A 1 693 ? 13.459 10.598 4.756 1.00 98.81 693 PRO A C 1
ATOM 5421 O O . PRO A 1 693 ? 12.612 11.221 4.107 1.00 98.81 693 PRO A O 1
ATOM 5424 N N . VAL A 1 694 ? 13.356 9.288 4.981 1.00 98.81 694 VAL A N 1
ATOM 5425 C CA . VAL A 1 694 ? 12.174 8.480 4.630 1.00 98.81 694 VAL A CA 1
ATOM 5426 C C . VAL A 1 694 ? 11.290 8.294 5.861 1.00 98.81 694 VAL A C 1
ATOM 5428 O O . VAL A 1 694 ? 11.739 7.782 6.885 1.00 98.81 694 VAL A O 1
ATOM 5431 N N . GLU A 1 695 ? 10.025 8.711 5.767 1.00 98.62 695 GLU A N 1
ATOM 5432 C CA . GLU A 1 695 ? 9.063 8.753 6.876 1.00 98.62 695 GLU A CA 1
ATOM 5433 C C . GLU A 1 695 ? 7.820 7.885 6.617 1.00 98.62 695 GLU A C 1
ATOM 5435 O O . GLU A 1 695 ? 7.378 7.743 5.476 1.00 98.62 695 GLU A O 1
ATOM 5440 N N . ALA A 1 696 ? 7.220 7.335 7.677 1.00 97.81 696 ALA A N 1
ATOM 5441 C CA . ALA A 1 696 ? 5.952 6.600 7.669 1.00 97.81 696 ALA A CA 1
ATOM 5442 C C . ALA A 1 696 ? 5.165 6.818 8.981 1.00 97.81 696 ALA A C 1
ATOM 5444 O O . ALA A 1 696 ? 5.732 7.209 9.997 1.00 97.81 696 ALA A O 1
ATOM 5445 N N . GLU A 1 697 ? 3.854 6.555 8.978 1.00 96.38 697 GLU A N 1
ATOM 5446 C CA . GLU A 1 697 ? 2.951 6.847 10.102 1.00 96.38 697 GLU A CA 1
ATOM 5447 C C . GLU A 1 697 ? 2.280 5.572 10.629 1.00 96.38 697 GLU A C 1
ATOM 5449 O O . GLU A 1 697 ? 1.861 4.726 9.834 1.00 96.38 697 GLU A O 1
ATOM 5454 N N . LEU A 1 698 ? 2.121 5.455 11.953 1.00 92.81 698 LEU A N 1
ATOM 5455 C CA . LEU A 1 698 ? 1.430 4.342 12.618 1.00 92.81 698 LEU A CA 1
ATOM 5456 C C . LEU A 1 698 ? 0.191 4.812 13.401 1.00 92.81 698 LEU A C 1
ATOM 5458 O O . LEU A 1 698 ? 0.312 5.644 14.293 1.00 92.81 698 LEU A O 1
ATOM 5462 N N . THR A 1 699 ? -0.994 4.252 13.129 1.00 85.69 699 THR A N 1
ATOM 5463 C CA . THR A 1 699 ? -2.276 4.668 13.763 1.00 85.69 699 THR A CA 1
ATOM 5464 C C . THR A 1 699 ? -2.777 3.785 14.907 1.00 85.69 699 THR A C 1
ATOM 5466 O O . THR A 1 699 ? -3.726 4.163 15.594 1.00 85.69 699 THR A O 1
ATOM 5469 N N . SER A 1 700 ? -2.193 2.609 15.138 1.00 66.62 700 SER A N 1
ATOM 5470 C CA . SER A 1 700 ? -2.515 1.765 16.307 1.00 66.62 700 SER A CA 1
ATOM 5471 C C . SER A 1 700 ? -1.321 0.922 16.804 1.00 66.62 700 SER A C 1
ATOM 5473 O O . SER A 1 700 ? -1.492 -0.289 16.967 1.00 66.62 700 SER A O 1
ATOM 5475 N N . PRO A 1 701 ? -0.119 1.519 16.966 1.00 56.69 701 PRO A N 1
ATOM 5476 C CA . PRO A 1 701 ? 1.121 0.799 17.263 1.00 56.69 701 PRO A CA 1
ATOM 5477 C C . PRO A 1 701 ? 1.246 0.274 18.697 1.00 56.69 701 PRO A C 1
ATOM 5479 O O . PRO A 1 701 ? 0.274 0.331 19.492 1.00 56.69 701 PRO A O 1
#

Foldseek 3Di:
DDDDDDDDDDDDDDDDDDDDDDDDDDDDDDDDDDDDDDDDDDDDDDDDDDDDDDDDDDDDDDDDDDDDDDDDDDDDDDDDDDDDDDDDDDDDDDDDDDDDDDDDDDDDDDDDDDDDDDDYDDDDDDDDDDDDPPPPPPPPPPLQQDDFFEEEDEQAQQEDLQVVPVLSLLLVLVVPLVGQKYKYKNAPYQVCPRVVVSLVSNCLPHLFRKDKDKDHWFFDDPDTMMIMMIHTPVFKDWDDKDWDDADDPPDPDGLARGTWIKTWMQGCSHQPGIEIETEDQGDQQSLLSVQLCVVVVQVCCCVVPVDFKYKYWYQSNCDDPRHYPVSQCVRPLRVDPQKAKLQDQQQAQDLDPDRGSRTTIIIGDPSNVVRDDPPPDHHPPSCVVVVNDSVSSCSSVDSDDPDDDDDDDDDDDDDDDDDDDDDDDDDDDDDDDPPPPPPDPQQFWFKEWEDEFAQQEDVQCVDPLLLVLVLVVVLVGQKYKYKNADYQPCPRVVVSQVVNCVVHPFRKDKDKDHWFFPDPRTIMIIMIHGPQFKDWDDWDFDDQPVVQARGGWTKTKIDTPPDPDIAIETEDDHDLQCLLRNQQCVVVVQVVCCVPPVAFRYKYWYQSNCWDPRNDPVSLVVRCCNPDPQKDKLQDQQAAFFLDPDRGDRTTIMTGDSVNVVQWDPPQWHWDPSCVVVVNDSVSVVSRHRGTMTMTIGSRD

Nearest PDB structures (foldseek):
  2dnj-assembly1_A-2  TM=9.756E-01  e=6.214E-37  Bos taurus
  3dni-assembly1_A-2  TM=9.764E-01  e=2.777E-36  Bos taurus
  1dnk-assembly1_A  TM=9.761E-01  e=3.116E-36  Bos taurus
  2a42-assembly1_B  TM=9.734E-01  e=4.402E-36  Bos taurus
  2a40-assembly1_B  TM=9.732E-01  e=6.219E-36  Bos taurus